Protein AF-0000000084984524 (afdb_homodimer)

Secondary structure (DSSP, 8-state):
--HHHHHHHHHHHHHHHHHHHHHTTTHHHHHHHHHHHHHTTTTSSSTT--TTSS-SEEEEEE----TTT-S---B--SSEEEEEEEESEEEEE-SS-EEEEETT-EEEE-TT--BEEE-SSTT-EEEEEEE-HHIIIIIIGGG--S--HHHHHHHHHHH-------EEEE-S--HHHHHHHHHHHHHHHH--TTHHHHHHHHHHHHHHHHHHHHHHHS--------TTS--HHHHHHHHHTTTT--HHHHHHHTT--HHHHHHHHHHHHSS-HHHHHHHHHHHHHHHHHHH----HHHHHHHHT-S-HHHHHHHHHHHHSS-HHHHHHHH-TT-/--HHHHHHHHHHHHHHHHHHHHHTTTHHHHHHHHHHHHHTTTTSSSTT--TTSS-SEEEEEE----TTT-S---B--SSEEEEEEEESEEEEE-SS-EEEEETT-EEEE-TT--BEEE-SSTT-EEEEEEE-HHIIIIIIGGG--S--HHHHHHHHHHH-------EEEE-S--HHHHHHHHHHHHHHHH--TTHHHHHHHHHHHHHHHHHHHHHHHS--------TTS--HHHHHHHHHTTTT--HHHHHHHTT--HHHHHHHHHHHHSS-HHHHHHHHHHHHHHHHHHH----HHHHHHHHT-S-HHHHHHHHHHHHSS-HHHHHHHH-TT-

Nearest PDB structures (foldseek):
  3lsg-assembly1_A  TM=8.124E-01  e=1.537E-05  Fusobacterium nucleatum subsp. nucleatum
  6swi-assembly1_A  TM=7.882E-01  e=1.298E-05  Geobacillus stearothermophilus
  3oio-assembly1_A  TM=9.504E-01  e=1.105E-04  Chromobacterium violaceum
  4fe7-assembly1_A-2  TM=6.879E-01  e=1.707E-06  Escherichia coli
  3w6v-assembly1_A  TM=8.573E-01  e=1.835E-04  Streptomyces griseus

Structure (mmCIF, N/CA/C/O backbone):
data_AF-0000000084984524-model_v1
#
loop_
_entity.id
_entity.type
_entity.pdbx_description
1 polymer 'Transcriptional regulator, AraC family'
#
loop_
_atom_site.group_PDB
_atom_site.id
_atom_site.type_symbol
_atom_site.label_atom_id
_atom_site.label_alt_id
_atom_site.label_comp_id
_atom_site.label_asym_id
_atom_site.label_entity_id
_atom_site.label_seq_id
_atom_site.pdbx_PDB_ins_code
_atom_site.Cartn_x
_atom_site.Cartn_y
_atom_site.Cartn_z
_atom_site.occupancy
_atom_site.B_iso_or_equiv
_atom_site.auth_seq_id
_atom_site.auth_comp_id
_atom_site.auth_asym_id
_atom_site.auth_atom_id
_atom_site.pdbx_PDB_model_num
ATOM 1 N N . MET A 1 1 ? 19.156 -3.711 26.547 1 31.41 1 MET A N 1
ATOM 2 C CA . MET A 1 1 ? 19.734 -3.615 25.219 1 31.41 1 MET A CA 1
ATOM 3 C C . MET A 1 1 ? 20.359 -2.242 25 1 31.41 1 MET A C 1
ATOM 5 O O . MET A 1 1 ? 19.734 -1.218 25.266 1 31.41 1 MET A O 1
ATOM 9 N N . ASP A 1 2 ? 21.562 -2.125 25.016 1 32.59 2 ASP A N 1
ATOM 10 C CA . ASP A 1 2 ? 22.375 -0.931 25.234 1 32.59 2 ASP A CA 1
ATOM 11 C C . ASP A 1 2 ? 22.172 0.083 24.109 1 32.59 2 ASP A C 1
ATOM 13 O O . ASP A 1 2 ? 22.391 -0.227 22.938 1 32.59 2 ASP A O 1
ATOM 17 N N . LEU A 1 3 ? 21.469 1.128 24.328 1 37.47 3 LEU A N 1
ATOM 18 C CA . LEU A 1 3 ? 21.094 2.297 23.531 1 37.47 3 LEU A CA 1
ATOM 19 C C . LEU A 1 3 ? 22.312 2.889 22.828 1 37.47 3 LEU A C 1
ATOM 21 O O . LEU A 1 3 ? 22.219 3.381 21.703 1 37.47 3 LEU A O 1
ATOM 25 N N . GLU A 1 4 ? 23.391 2.652 23.578 1 41 4 GLU A N 1
ATOM 26 C CA . GLU A 1 4 ? 24.594 3.26 23.031 1 41 4 GLU A CA 1
ATOM 27 C C . GLU A 1 4 ? 25.109 2.482 21.828 1 41 4 GLU A C 1
ATOM 29 O O . GLU A 1 4 ? 25.547 3.076 20.844 1 41 4 GLU A O 1
ATOM 34 N N . ALA A 1 5 ? 25.047 1.171 21.969 1 42.34 5 ALA A N 1
ATOM 35 C CA . ALA A 1 5 ? 25.5 0.292 20.891 1 42.34 5 ALA A CA 1
ATOM 36 C C . ALA A 1 5 ? 24.594 0.407 19.672 1 42.34 5 ALA A C 1
ATOM 38 O O . ALA A 1 5 ? 25.078 0.405 18.531 1 42.34 5 ALA A O 1
ATOM 39 N N . TYR A 1 6 ? 23.359 0.735 19.797 1 35.91 6 TYR A N 1
ATOM 40 C CA . TYR A 1 6 ? 22.391 0.98 18.719 1 35.91 6 TYR A CA 1
ATOM 41 C C . TYR A 1 6 ? 22.688 2.303 18.031 1 35.91 6 TYR A C 1
ATOM 43 O O . TYR A 1 6 ? 22.688 2.373 16.797 1 35.91 6 TYR A O 1
ATOM 51 N N . ALA A 1 7 ? 23.156 3.287 18.75 1 39.16 7 ALA A N 1
ATOM 52 C CA . ALA A 1 7 ? 23.484 4.605 18.219 1 39.16 7 ALA A CA 1
ATOM 53 C C . ALA A 1 7 ? 24.766 4.547 17.375 1 39.16 7 ALA A C 1
ATOM 55 O O . ALA A 1 7 ? 24.828 5.156 16.297 1 39.16 7 ALA A O 1
ATOM 56 N N . THR A 1 8 ? 25.688 3.832 17.859 1 43.91 8 THR A N 1
ATOM 57 C CA . THR A 1 8 ? 26.953 3.736 17.141 1 43.91 8 THR A CA 1
ATOM 58 C C . THR A 1 8 ? 26.797 2.957 15.844 1 43.91 8 THR A C 1
ATOM 60 O O . THR A 1 8 ? 27.344 3.336 14.812 1 43.91 8 THR A O 1
ATOM 63 N N . ARG A 1 9 ? 25.984 2.037 15.859 1 43.78 9 ARG A N 1
ATOM 64 C CA . ARG A 1 9 ? 25.734 1.238 14.664 1 43.78 9 ARG A CA 1
ATOM 65 C C . ARG A 1 9 ? 24.938 2.027 13.625 1 43.78 9 ARG A C 1
ATOM 67 O O . ARG A 1 9 ? 25.219 1.943 12.43 1 43.78 9 ARG A O 1
ATOM 74 N N . GLU A 1 10 ? 24.109 2.809 14.109 1 40.94 10 GLU A N 1
ATOM 75 C CA . GLU A 1 10 ? 23.328 3.672 13.227 1 40.94 10 GLU A CA 1
ATOM 76 C C . GLU A 1 10 ? 24.188 4.781 12.633 1 40.94 10 GLU A C 1
ATOM 78 O O . GLU A 1 10 ? 24.047 5.133 11.461 1 40.94 10 GLU A O 1
ATOM 83 N N . LYS A 1 11 ? 25.188 5.289 13.391 1 42.06 11 LYS A N 1
ATOM 84 C CA . LYS A 1 11 ? 26.141 6.285 12.891 1 42.06 11 LYS A CA 1
ATOM 85 C C . LYS A 1 11 ? 27.062 5.688 11.844 1 42.06 11 LYS A C 1
ATOM 87 O O . LYS A 1 11 ? 27.344 6.32 10.828 1 42.06 11 LYS A O 1
ATOM 92 N N . GLN A 1 12 ? 27.5 4.516 12.172 1 42.09 12 GLN A N 1
ATOM 93 C CA . GLN A 1 12 ? 28.391 3.873 11.211 1 42.09 12 GLN A CA 1
ATOM 94 C C . GLN A 1 12 ? 27.641 3.502 9.93 1 42.09 12 GLN A C 1
ATOM 96 O O . GLN A 1 12 ? 28.156 3.648 8.828 1 42.09 12 GLN A O 1
ATOM 101 N N . LYS A 1 13 ? 26.453 3.195 10.008 1 41.91 13 LYS A N 1
ATOM 102 C CA . LYS A 1 13 ? 25.625 2.916 8.844 1 41.91 13 LYS A CA 1
ATOM 103 C C . LYS A 1 13 ? 25.359 4.188 8.047 1 41.91 13 LYS A C 1
ATOM 105 O O . LYS A 1 13 ? 25.391 4.168 6.812 1 41.91 13 LYS A O 1
ATOM 110 N N . ARG A 1 14 ? 25.266 5.258 8.695 1 36.47 14 ARG A N 1
ATOM 111 C CA . ARG A 1 14 ? 25.125 6.57 8.07 1 36.47 14 ARG A CA 1
ATOM 112 C C . ARG A 1 14 ? 26.391 6.953 7.324 1 36.47 14 ARG A C 1
ATOM 114 O O . ARG A 1 14 ? 26.328 7.441 6.191 1 36.47 14 ARG A O 1
ATOM 121 N N . ARG A 1 15 ? 27.469 6.84 8.016 1 40.75 15 ARG A N 1
ATOM 122 C CA . ARG A 1 15 ? 28.734 7.203 7.398 1 40.75 15 ARG A CA 1
ATOM 123 C C . ARG A 1 15 ? 29.031 6.32 6.188 1 40.75 15 ARG A C 1
ATOM 125 O O . ARG A 1 15 ? 29.484 6.812 5.152 1 40.75 15 ARG A O 1
ATOM 132 N N . ASN A 1 16 ? 28.734 5.125 6.32 1 39.69 16 ASN A N 1
ATOM 133 C CA . ASN A 1 16 ? 28.938 4.238 5.184 1 39.69 16 ASN A CA 1
ATOM 134 C C . ASN A 1 16 ? 27.953 4.52 4.055 1 39.69 16 ASN A C 1
ATOM 136 O O . ASN A 1 16 ? 28.328 4.473 2.879 1 39.69 16 ASN A O 1
ATOM 140 N N . PHE A 1 17 ? 26.766 4.867 4.316 1 36.22 17 PHE A N 1
ATOM 141 C CA . PHE A 1 17 ? 25.781 5.293 3.322 1 36.22 17 PHE A CA 1
ATOM 142 C C . PHE A 1 17 ? 26.188 6.629 2.705 1 36.22 17 PHE A C 1
ATOM 144 O O . PHE A 1 17 ? 26.125 6.797 1.486 1 36.22 17 PHE A O 1
ATOM 151 N N . GLU A 1 18 ? 26.641 7.516 3.482 1 38.97 18 GLU A N 1
ATOM 152 C CA . GLU A 1 18 ? 27.188 8.781 2.996 1 38.97 18 GLU A CA 1
ATOM 153 C C . GLU A 1 18 ? 28.406 8.555 2.113 1 38.97 18 GLU A C 1
ATOM 155 O O . GLU A 1 18 ? 28.562 9.203 1.074 1 38.97 18 GLU A O 1
ATOM 160 N N . LEU A 1 19 ? 29.203 7.773 2.533 1 37.44 19 LEU A N 1
ATOM 161 C CA . LEU A 1 19 ? 30.406 7.477 1.759 1 37.44 19 LEU A CA 1
ATOM 162 C C . LEU A 1 19 ? 30.062 6.73 0.477 1 37.44 19 LEU A C 1
ATOM 164 O O . LEU A 1 19 ? 30.641 6.988 -0.578 1 37.44 19 LEU A O 1
ATOM 168 N N . GLU A 1 20 ? 29.188 5.867 0.535 1 37.12 20 GLU A N 1
ATOM 169 C CA . GLU A 1 20 ? 28.75 5.18 -0.672 1 37.12 20 GLU A CA 1
ATOM 170 C C . GLU A 1 20 ? 28 6.133 -1.605 1 37.12 20 GLU A C 1
ATOM 172 O O . GLU A 1 20 ? 28.188 6.09 -2.822 1 37.12 20 GLU A O 1
ATOM 177 N N . LEU A 1 21 ? 27.125 6.945 -1.149 1 36.09 21 LEU A N 1
ATOM 178 C CA . LEU A 1 21 ? 26.547 8.031 -1.93 1 36.09 21 LEU A CA 1
ATOM 179 C C . LEU A 1 21 ? 27.625 8.938 -2.502 1 36.09 21 LEU A C 1
ATOM 181 O O . LEU A 1 21 ? 27.547 9.359 -3.656 1 36.09 21 LEU A O 1
ATOM 185 N N . ALA A 1 22 ? 28.609 9.336 -1.724 1 33.88 22 ALA A N 1
ATOM 186 C CA . ALA A 1 22 ? 29.734 10.156 -2.18 1 33.88 22 ALA A CA 1
ATOM 187 C C . ALA A 1 22 ? 30.547 9.414 -3.238 1 33.88 22 ALA A C 1
ATOM 189 O O . ALA A 1 22 ? 31.047 10.031 -4.188 1 33.88 22 ALA A O 1
ATOM 190 N N . ARG A 1 23 ? 30.844 8.242 -3.072 1 33.75 23 ARG A N 1
ATOM 191 C CA . ARG A 1 23 ? 31.656 7.496 -4.023 1 33.75 23 ARG A CA 1
ATOM 192 C C . ARG A 1 23 ? 30.875 7.199 -5.301 1 33.75 23 ARG A C 1
ATOM 194 O O . ARG A 1 23 ? 31.469 7.121 -6.383 1 33.75 23 ARG A O 1
ATOM 201 N N . GLN A 1 24 ? 29.688 6.59 -5.184 1 35.84 24 GLN A N 1
ATOM 202 C CA . GLN A 1 24 ? 28.969 6.25 -6.41 1 35.84 24 GLN A CA 1
ATOM 203 C C . GLN A 1 24 ? 28.609 7.504 -7.203 1 35.84 24 GLN A C 1
ATOM 205 O O . GLN A 1 24 ? 27.969 7.414 -8.258 1 35.84 24 GLN A O 1
ATOM 210 N N . GLY A 1 25 ? 29.453 8.453 -7.391 1 36.16 25 GLY A N 1
ATOM 211 C CA . GLY A 1 25 ? 29.469 9.586 -8.297 1 36.16 25 GLY A CA 1
ATOM 212 C C . GLY A 1 25 ? 28.078 10.141 -8.578 1 36.16 25 GLY A C 1
ATOM 213 O O . GLY A 1 25 ? 27.766 10.461 -9.727 1 36.16 25 GLY A O 1
ATOM 214 N N . LYS A 1 26 ? 27.25 10.117 -7.887 1 39.38 26 LYS A N 1
ATOM 215 C CA . LYS A 1 26 ? 25.844 10.492 -7.871 1 39.38 26 LYS A CA 1
ATOM 216 C C . LYS A 1 26 ? 25.656 11.977 -8.156 1 39.38 26 LYS A C 1
ATOM 218 O O . LYS A 1 26 ? 24.547 12.508 -8.078 1 39.38 26 LYS A O 1
ATOM 223 N N . PRO A 1 27 ? 26.484 12.734 -7.98 1 41.78 27 PRO A N 1
ATOM 224 C CA . PRO A 1 27 ? 26.281 14.133 -8.352 1 41.78 27 PRO A CA 1
ATOM 225 C C . PRO A 1 27 ? 25.594 14.297 -9.711 1 41.78 27 PRO A C 1
ATOM 227 O O . PRO A 1 27 ? 24.734 15.148 -9.875 1 41.78 27 PRO A O 1
ATOM 230 N N . ARG A 1 28 ? 26.016 13.539 -10.695 1 40.75 28 ARG A N 1
ATOM 231 C CA . ARG A 1 28 ? 25.641 13.664 -12.102 1 40.75 28 ARG A CA 1
ATOM 232 C C . ARG A 1 28 ? 24.203 13.203 -12.336 1 40.75 28 ARG A C 1
ATOM 234 O O . ARG A 1 28 ? 23.484 13.805 -13.133 1 40.75 28 ARG A O 1
ATOM 241 N N . ILE A 1 29 ? 23.781 12.266 -11.516 1 51.47 29 ILE A N 1
ATOM 242 C CA . ILE A 1 29 ? 22.438 11.734 -11.75 1 51.47 29 ILE A CA 1
ATOM 243 C C . ILE A 1 29 ? 21.391 12.75 -11.305 1 51.47 29 ILE A C 1
ATOM 245 O O . ILE A 1 29 ? 20.422 13.008 -12.016 1 51.47 29 ILE A O 1
ATOM 249 N N . TRP A 1 30 ? 21.75 13.398 -10.258 1 56.53 30 TRP A N 1
ATOM 250 C CA . TRP A 1 30 ? 20.734 14.328 -9.781 1 56.53 30 TRP A CA 1
ATOM 251 C C . TRP A 1 30 ? 20.719 15.602 -10.625 1 56.53 30 TRP A C 1
ATOM 253 O O . TRP A 1 30 ? 19.656 16.188 -10.844 1 56.53 30 TRP A O 1
ATOM 263 N N . ASP A 1 31 ? 22 15.867 -11.031 1 58.44 31 ASP A N 1
ATOM 264 C CA . ASP A 1 31 ? 22 17 -11.961 1 58.44 31 ASP A CA 1
ATOM 265 C C . ASP A 1 31 ? 21.141 16.703 -13.18 1 58.44 31 ASP A C 1
ATOM 267 O O . ASP A 1 31 ? 20.391 17.562 -13.641 1 58.44 31 ASP A O 1
ATOM 271 N N . GLN A 1 32 ? 21.359 15.578 -13.547 1 59.34 32 GLN A N 1
ATOM 272 C CA . GLN A 1 32 ? 20.547 15.172 -14.688 1 59.34 32 GLN A CA 1
ATOM 273 C C . GLN A 1 32 ? 19.062 15.102 -14.312 1 59.34 32 GLN A C 1
ATOM 275 O O . GLN A 1 32 ? 18.203 15.516 -15.086 1 59.34 32 GLN A O 1
ATOM 280 N N . LEU A 1 33 ? 18.875 14.695 -13.172 1 61.28 33 LEU A N 1
ATOM 281 C CA . LEU A 1 33 ? 17.5 14.586 -12.727 1 61.28 33 LEU A CA 1
ATOM 282 C C . LEU A 1 33 ? 16.859 15.961 -12.602 1 61.28 33 LEU A C 1
ATOM 284 O O . LEU A 1 33 ? 15.711 16.156 -13.008 1 61.28 33 LEU A O 1
ATOM 288 N N . ILE A 1 34 ? 17.672 16.766 -12.109 1 62.06 34 ILE A N 1
ATOM 289 C CA . ILE A 1 34 ? 17.219 18.141 -11.938 1 62.06 34 ILE A CA 1
ATOM 290 C C . ILE A 1 34 ? 16.906 18.75 -13.297 1 62.06 34 ILE A C 1
ATOM 292 O O . ILE A 1 34 ? 15.875 19.422 -13.469 1 62.06 34 ILE A O 1
ATOM 296 N N . GLN A 1 35 ? 17.828 18.469 -14.188 1 64.5 35 GLN A N 1
ATOM 297 C CA . GLN A 1 35 ? 17.609 18.984 -15.531 1 64.5 35 GLN A CA 1
ATOM 298 C C . GLN A 1 35 ? 16.359 18.375 -16.156 1 64.5 35 GLN A C 1
ATOM 300 O O . GLN A 1 35 ? 15.586 19.078 -16.828 1 64.5 35 GLN A O 1
ATOM 305 N N . GLN A 1 36 ? 16.172 17.219 -15.898 1 60.56 36 GLN A N 1
ATOM 306 C CA . GLN A 1 36 ? 14.992 16.547 -16.406 1 60.56 36 GLN A CA 1
ATOM 307 C C . GLN A 1 36 ? 13.719 17.109 -15.797 1 60.56 36 GLN A C 1
ATOM 309 O O . GLN A 1 36 ? 12.703 17.281 -16.484 1 60.56 36 GLN A O 1
ATOM 314 N N . CYS A 1 37 ? 13.812 17.297 -14.555 1 61.62 37 CYS A N 1
ATOM 315 C CA . CYS A 1 37 ? 12.664 17.906 -13.898 1 61.62 37 CYS A CA 1
ATOM 316 C C . CYS A 1 37 ? 12.359 19.266 -14.508 1 61.62 37 CYS A C 1
ATOM 318 O O . CYS A 1 37 ? 11.195 19.609 -14.734 1 61.62 37 CYS A O 1
ATOM 320 N N . LYS A 1 38 ? 13.406 20 -14.727 1 58.91 38 LYS A N 1
ATOM 321 C CA . LYS A 1 38 ? 13.258 21.328 -15.32 1 58.91 38 LYS A CA 1
ATOM 322 C C . LYS A 1 38 ? 12.656 21.234 -16.719 1 58.91 38 LYS A C 1
ATOM 324 O O . LYS A 1 38 ? 11.781 22.031 -17.078 1 58.91 38 LYS A O 1
ATOM 329 N N . GLN A 1 39 ? 13.141 20.281 -17.406 1 58.16 39 GLN A N 1
ATOM 330 C CA . GLN A 1 39 ? 12.695 20.109 -18.781 1 58.16 39 GLN A CA 1
ATOM 331 C C . GLN A 1 39 ? 11.242 19.641 -18.828 1 58.16 39 GLN A C 1
ATOM 333 O O . GLN A 1 39 ? 10.508 19.984 -19.766 1 58.16 39 GLN A O 1
ATOM 338 N N . ASN A 1 40 ? 11.008 18.812 -17.969 1 53.78 40 ASN A N 1
ATOM 339 C CA . ASN A 1 40 ? 9.656 18.266 -17.984 1 53.78 40 ASN A CA 1
ATOM 340 C C . ASN A 1 40 ? 8.648 19.219 -17.375 1 53.78 40 ASN A C 1
ATOM 342 O O . ASN A 1 40 ? 7.461 18.906 -17.266 1 53.78 40 ASN A O 1
ATOM 346 N N . GLY A 1 41 ? 9.102 20.438 -17.172 1 48.38 41 GLY A N 1
ATOM 347 C CA . GLY A 1 41 ? 8.203 21.453 -16.641 1 48.38 41 GLY A CA 1
ATOM 348 C C . GLY A 1 41 ? 7.836 21.234 -15.18 1 48.38 41 GLY A C 1
ATOM 349 O O . GLY A 1 41 ? 6.82 21.734 -14.703 1 48.38 41 GLY A O 1
ATOM 350 N N . TYR A 1 42 ? 8.445 20.359 -14.648 1 49 42 TYR A N 1
ATOM 351 C CA . TYR A 1 42 ? 8.133 20.062 -13.25 1 49 42 TYR A CA 1
ATOM 352 C C . TYR A 1 42 ? 8.633 21.156 -12.328 1 49 42 TYR A C 1
ATOM 354 O O . TYR A 1 42 ? 8.617 21 -11.102 1 49 42 TYR A O 1
ATOM 362 N N . TYR A 1 43 ? 9.281 22.156 -12.891 1 46.75 43 TYR A N 1
ATOM 363 C CA . TYR A 1 43 ? 9.703 23.297 -12.078 1 46.75 43 TYR A CA 1
ATOM 364 C C . TYR A 1 43 ? 8.5 23.953 -11.406 1 46.75 43 TYR A C 1
ATOM 366 O O . TYR A 1 43 ? 8.641 24.984 -10.734 1 46.75 43 TYR A O 1
ATOM 374 N N . VAL A 1 44 ? 7.414 23.891 -12.07 1 44.38 44 VAL A N 1
ATOM 375 C CA . VAL A 1 44 ? 6.355 24.859 -11.812 1 44.38 44 VAL A CA 1
ATOM 376 C C . VAL A 1 44 ? 5.836 24.688 -10.391 1 44.38 44 VAL A C 1
ATOM 378 O O . VAL A 1 44 ? 5.836 23.578 -9.852 1 44.38 44 VAL A O 1
ATOM 381 N N . LEU A 1 45 ? 5.625 25.812 -9.727 1 45.28 45 LEU A N 1
ATOM 382 C CA . LEU A 1 45 ? 4.66 26 -8.656 1 45.28 45 LEU A CA 1
ATOM 383 C C . LEU A 1 45 ? 3.48 25.031 -8.812 1 45.28 45 LEU A C 1
ATOM 385 O O . LEU A 1 45 ? 3.066 24.734 -9.93 1 45.28 45 LEU A O 1
ATOM 389 N N . GLY A 1 46 ? 3.494 23.938 -8.008 1 48.22 46 GLY A N 1
ATOM 390 C CA . GLY A 1 46 ? 2.256 23.203 -7.844 1 48.22 46 GLY A CA 1
ATOM 391 C C . GLY A 1 46 ? 1.182 23.609 -8.836 1 48.22 46 GLY A C 1
ATOM 392 O O . GLY A 1 46 ? 0.001 23.312 -8.633 1 48.22 46 GLY A O 1
ATOM 393 N N . SER A 1 47 ? 1.722 24.328 -9.898 1 46.94 47 SER A N 1
ATOM 394 C CA . SER A 1 47 ? 0.702 24.781 -10.836 1 46.94 47 SER A CA 1
ATOM 395 C C . SER A 1 47 ? 0.082 23.609 -11.594 1 46.94 47 SER A C 1
ATOM 397 O O . SER A 1 47 ? 0.798 22.75 -12.109 1 46.94 47 SER A O 1
ATOM 399 N N . GLY A 1 48 ? -1.128 23.484 -11.336 1 52.59 48 GLY A N 1
ATOM 400 C CA . GLY A 1 48 ? -1.958 22.484 -11.992 1 52.59 48 GLY A CA 1
ATOM 401 C C . GLY A 1 48 ? -2.221 21.266 -11.133 1 52.59 48 GLY A C 1
ATOM 402 O O . GLY A 1 48 ? -3.057 20.422 -11.469 1 52.59 48 GLY A O 1
ATOM 403 N N . PHE A 1 49 ? -1.257 21.156 -10.188 1 56.47 49 PHE A N 1
ATOM 404 C CA . PHE A 1 49 ? -1.597 20.062 -9.289 1 56.47 49 PHE A CA 1
ATOM 405 C C . PHE A 1 49 ? -2.738 20.453 -8.359 1 56.47 49 PHE A C 1
ATOM 407 O O . PHE A 1 49 ? -2.688 21.5 -7.715 1 56.47 49 PHE A O 1
ATOM 414 N N . SER A 1 50 ? -3.801 19.953 -8.625 1 53.34 50 SER A N 1
ATOM 415 C CA . SER A 1 50 ? -4.953 20.141 -7.754 1 53.34 50 SER A CA 1
ATOM 416 C C . SER A 1 50 ? -5.559 18.812 -7.316 1 53.34 50 SER A C 1
ATOM 418 O O . SER A 1 50 ? -5.219 17.766 -7.867 1 53.34 50 SER A O 1
ATOM 420 N N . GLN A 1 51 ? -6.145 18.938 -6.328 1 55.09 51 GLN A N 1
ATOM 421 C CA . GLN A 1 51 ? -6.867 17.766 -5.836 1 55.09 51 GLN A CA 1
ATOM 422 C C . GLN A 1 51 ? -7.602 17.047 -6.969 1 55.09 51 GLN A C 1
ATOM 424 O O . GLN A 1 51 ? -7.918 15.867 -6.867 1 55.09 51 GLN A O 1
ATOM 429 N N . SER A 1 52 ? -7.578 17.812 -8.047 1 45.06 52 SER A N 1
ATOM 430 C CA . SER A 1 52 ? -8.328 17.266 -9.18 1 45.06 52 SER A CA 1
ATOM 431 C C . SER A 1 52 ? -7.43 16.438 -10.086 1 45.06 52 SER A C 1
ATOM 433 O O . SER A 1 52 ? -7.914 15.742 -10.984 1 45.06 52 SER A O 1
ATOM 435 N N . THR A 1 53 ? -6.203 16.469 -9.742 1 52.22 53 THR A N 1
ATOM 436 C CA . THR A 1 53 ? -5.301 15.727 -10.617 1 52.22 53 THR A CA 1
ATOM 437 C C . THR A 1 53 ? -5.375 14.234 -10.336 1 52.22 53 THR A C 1
ATOM 439 O O . THR A 1 53 ? -5.676 13.82 -9.211 1 52.22 53 THR A O 1
ATOM 442 N N . LYS A 1 54 ? -5.27 13.453 -11.383 1 59.81 54 LYS A N 1
ATOM 443 C CA . LYS A 1 54 ? -5.277 12 -11.336 1 59.81 54 LYS A CA 1
ATOM 444 C C . LYS A 1 54 ? -4.031 11.461 -10.641 1 59.81 54 LYS A C 1
ATOM 446 O O . LYS A 1 54 ? -4.02 10.328 -10.156 1 59.81 54 LYS A O 1
ATOM 451 N N . GLU A 1 55 ? -3.139 12.398 -10.438 1 71.12 55 GLU A N 1
ATOM 452 C CA . GLU A 1 55 ? -1.877 11.938 -9.875 1 71.12 55 GLU A CA 1
ATOM 453 C C . GLU A 1 55 ? -1.939 11.891 -8.344 1 71.12 55 GLU A C 1
ATOM 455 O O . GLU A 1 55 ? -2.469 12.812 -7.715 1 71.12 55 GLU A O 1
ATOM 460 N N . SER A 1 56 ? -1.505 10.734 -7.832 1 80.69 56 SER A N 1
ATOM 461 C CA . SER A 1 56 ? -1.424 10.625 -6.379 1 80.69 56 SER A CA 1
ATOM 462 C C . SER A 1 56 ? -0.287 11.477 -5.824 1 80.69 56 SER A C 1
ATOM 464 O O . SER A 1 56 ? -0.43 12.102 -4.77 1 80.69 56 SER A O 1
ATOM 466 N N . ILE A 1 57 ? 0.797 11.516 -6.574 1 88.75 57 ILE A N 1
ATOM 467 C CA . ILE A 1 57 ? 2.002 12.219 -6.145 1 88.75 57 ILE A CA 1
ATOM 468 C C . ILE A 1 57 ? 2.635 12.938 -7.332 1 88.75 57 ILE A C 1
ATOM 470 O O . ILE A 1 57 ? 2.66 12.406 -8.445 1 88.75 57 ILE A O 1
ATOM 474 N N . ARG A 1 58 ? 3.064 14.109 -7.141 1 85.31 58 ARG A N 1
ATOM 475 C CA . ARG A 1 58 ? 3.848 14.852 -8.125 1 85.31 58 ARG A CA 1
ATOM 476 C C . ARG A 1 58 ? 5.098 15.453 -7.484 1 85.31 58 ARG A C 1
ATOM 478 O O . ARG A 1 58 ? 5.047 15.945 -6.355 1 85.31 58 ARG A O 1
ATOM 485 N N . VAL A 1 59 ? 6.156 15.352 -8.203 1 86.75 59 VAL A N 1
ATOM 486 C CA . VAL A 1 59 ? 7.41 15.898 -7.695 1 86.75 59 VAL A CA 1
ATOM 487 C C . VAL A 1 59 ? 7.836 17.094 -8.547 1 86.75 59 VAL A C 1
ATOM 489 O O . VAL A 1 59 ? 7.75 17.047 -9.781 1 86.75 59 VAL A O 1
ATOM 492 N N . GLY A 1 60 ? 8.188 18.172 -7.855 1 81.12 60 GLY A N 1
ATOM 493 C CA . GLY A 1 60 ? 8.742 19.344 -8.5 1 81.12 60 GLY A CA 1
ATOM 494 C C . GLY A 1 60 ? 10.047 19.812 -7.871 1 81.12 60 GLY A C 1
ATOM 495 O O . GLY A 1 60 ? 10.438 19.328 -6.809 1 81.12 60 GLY A O 1
ATOM 496 N N . VAL A 1 61 ? 10.781 20.641 -8.609 1 79.69 61 VAL A N 1
ATOM 497 C CA . VAL A 1 61 ? 12.016 21.234 -8.086 1 79.69 61 VAL A CA 1
ATOM 498 C C . VAL A 1 61 ? 11.875 22.75 -8 1 79.69 61 VAL A C 1
ATOM 500 O O . VAL A 1 61 ? 11.312 23.375 -8.898 1 79.69 61 VAL A O 1
ATOM 503 N N . HIS A 1 62 ? 12.211 23.203 -6.777 1 69.88 62 HIS A N 1
ATOM 504 C CA . HIS A 1 62 ? 12.234 24.656 -6.637 1 69.88 62 HIS A CA 1
ATOM 505 C C . HIS A 1 62 ? 13.469 25.25 -7.297 1 69.88 62 HIS A C 1
ATOM 507 O O . HIS A 1 62 ? 14.578 24.75 -7.125 1 69.88 62 HIS A O 1
ATOM 513 N N . GLY A 1 63 ? 13.227 26.078 -8.367 1 56.22 63 GLY A N 1
ATOM 514 C CA . GLY A 1 63 ? 14.336 26.828 -8.938 1 56.22 63 GLY A CA 1
ATOM 515 C C . GLY A 1 63 ? 14.555 28.172 -8.281 1 56.22 63 GLY A C 1
ATOM 516 O O . GLY A 1 63 ? 13.727 28.625 -7.48 1 56.22 63 GLY A O 1
ATOM 517 N N . PHE A 1 64 ? 15.914 28.766 -8.492 1 47.78 64 PHE A N 1
ATOM 518 C CA . PHE A 1 64 ? 16.281 30.094 -8.008 1 47.78 64 PHE A CA 1
ATOM 519 C C . PHE A 1 64 ? 15.25 31.125 -8.453 1 47.78 64 PHE A C 1
ATOM 521 O O . PHE A 1 64 ? 15.016 31.312 -9.648 1 47.78 64 PHE A O 1
ATOM 528 N N . THR A 1 65 ? 14.164 31.125 -7.922 1 44.84 65 THR A N 1
ATOM 529 C CA . THR A 1 65 ? 13.352 32.281 -8.258 1 44.84 65 THR A CA 1
ATOM 530 C C . THR A 1 65 ? 14.141 33.594 -8.055 1 44.84 65 THR A C 1
ATOM 532 O O . THR A 1 65 ? 14.945 33.688 -7.129 1 44.84 65 THR A O 1
ATOM 535 N N . ASP A 1 66 ? 14.438 34.312 -9.156 1 39.06 66 ASP A N 1
ATOM 536 C CA . ASP A 1 66 ? 14.938 35.656 -8.977 1 39.06 66 ASP A CA 1
ATOM 537 C C . ASP A 1 66 ? 14.336 36.312 -7.73 1 39.06 66 ASP A C 1
ATOM 539 O O . ASP A 1 66 ? 13.117 36.438 -7.621 1 39.06 66 ASP A O 1
ATOM 543 N N . VAL A 1 67 ? 14.891 36.25 -6.734 1 39.19 67 VAL A N 1
ATOM 544 C CA . VAL A 1 67 ? 14.578 36.812 -5.422 1 39.19 67 VAL A CA 1
ATOM 545 C C . VAL A 1 67 ? 13.898 38.156 -5.586 1 39.19 67 VAL A C 1
ATOM 547 O O . VAL A 1 67 ? 13.195 38.625 -4.684 1 39.19 67 VAL A O 1
ATOM 550 N N . GLU A 1 68 ? 14.547 39 -6.383 1 40.81 68 GLU A N 1
ATOM 551 C CA . GLU A 1 68 ? 14.055 40.375 -6.309 1 40.81 68 GLU A CA 1
ATOM 552 C C . GLU A 1 68 ? 12.539 40.406 -6.426 1 40.81 68 GLU A C 1
ATOM 554 O O . GLU A 1 68 ? 11.875 41.188 -5.711 1 40.81 68 GLU A O 1
ATOM 559 N N . ASP A 1 69 ? 12.078 39.969 -7.496 1 40.75 69 ASP A N 1
ATOM 560 C CA . ASP A 1 69 ? 10.68 40.25 -7.809 1 40.75 69 ASP A CA 1
ATOM 561 C C . ASP A 1 69 ? 9.758 39.25 -7.109 1 40.75 69 ASP A C 1
ATOM 563 O O . ASP A 1 69 ? 8.539 39.438 -7.074 1 40.75 69 ASP A O 1
ATOM 567 N N . GLN A 1 70 ? 10.156 38 -6.844 1 40.84 70 GLN A N 1
ATOM 568 C CA . GLN A 1 70 ? 9.172 37.062 -6.32 1 40.84 70 GLN A CA 1
ATOM 569 C C . GLN A 1 70 ? 9.391 36.812 -4.828 1 40.84 70 GLN A C 1
ATOM 571 O O . GLN A 1 70 ? 9.828 35.75 -4.43 1 40.84 70 GLN A O 1
ATOM 576 N N . LYS A 1 71 ? 10.086 37.531 -3.979 1 42.69 71 LYS A N 1
ATOM 577 C CA . LYS A 1 71 ? 9.68 37.406 -2.58 1 42.69 71 LYS A CA 1
ATOM 578 C C . LYS A 1 71 ? 8.289 36.781 -2.455 1 42.69 71 LYS A C 1
ATOM 580 O O . LYS A 1 71 ? 7.293 37.406 -2.811 1 42.69 71 LYS A O 1
ATOM 585 N N . GLY A 1 72 ? 8.289 35.594 -2.348 1 55.25 72 GLY A N 1
ATOM 586 C CA . GLY A 1 72 ? 7.445 34.406 -2.146 1 55.25 72 GLY A CA 1
ATOM 587 C C . GLY A 1 72 ? 5.965 34.75 -2.145 1 55.25 72 GLY A C 1
ATOM 588 O O . GLY A 1 72 ? 5.531 35.688 -1.484 1 55.25 72 GLY A O 1
ATOM 589 N N . TYR A 1 73 ? 5.434 34.75 -3.256 1 62.88 73 TYR A N 1
ATOM 590 C CA . TYR A 1 73 ? 3.984 34.938 -3.311 1 62.88 73 TYR A CA 1
ATOM 591 C C . TYR A 1 73 ? 3.281 34 -2.33 1 62.88 73 TYR A C 1
ATOM 593 O O . TYR A 1 73 ? 3.48 32.781 -2.367 1 62.88 73 TYR A O 1
ATOM 601 N N . MET A 1 74 ? 2.922 34.844 -1.292 1 76.19 74 MET A N 1
ATOM 602 C CA . MET A 1 74 ? 2.062 34.094 -0.367 1 76.19 74 MET A CA 1
ATOM 603 C C . MET A 1 74 ? 0.932 33.406 -1.114 1 76.19 74 MET A C 1
ATOM 605 O O . MET A 1 74 ? 0.253 34 -1.939 1 76.19 74 MET A O 1
ATOM 609 N N . HIS A 1 75 ? 0.914 32.156 -0.964 1 75.62 75 HIS A N 1
ATOM 610 C CA . HIS A 1 75 ? -0.13 31.375 -1.636 1 75.62 75 HIS A CA 1
ATOM 611 C C . HIS A 1 75 ? -0.601 30.219 -0.771 1 75.62 75 HIS A C 1
ATOM 613 O O . HIS A 1 75 ? -0.052 29.984 0.306 1 75.62 75 HIS A O 1
ATOM 619 N N . ARG A 1 76 ? -1.718 29.75 -1.128 1 76.31 76 ARG A N 1
ATOM 620 C CA . ARG A 1 76 ? -2.225 28.516 -0.523 1 76.31 76 ARG A CA 1
ATOM 621 C C . ARG A 1 76 ? -2.658 27.516 -1.592 1 76.31 76 ARG A C 1
ATOM 623 O O . ARG A 1 76 ? -2.82 27.891 -2.758 1 76.31 76 ARG A O 1
ATOM 630 N N . HIS A 1 77 ? -2.643 26.312 -1.296 1 74.06 77 HIS A N 1
ATOM 631 C CA . HIS A 1 77 ? -3.088 25.266 -2.195 1 74.06 77 HIS A CA 1
ATOM 632 C C . HIS A 1 77 ? -3.824 24.156 -1.436 1 74.06 77 HIS A C 1
ATOM 634 O O . HIS A 1 77 ? -3.764 24.109 -0.206 1 74.06 77 HIS A O 1
ATOM 640 N N . ASP A 1 78 ? -4.5 23.234 -2.201 1 74.81 78 ASP A N 1
ATOM 641 C CA . ASP A 1 78 ? -5.453 22.312 -1.595 1 74.81 78 ASP A CA 1
ATOM 642 C C . ASP A 1 78 ? -4.867 20.906 -1.493 1 74.81 78 ASP A C 1
ATOM 644 O O . ASP A 1 78 ? -5.609 19.922 -1.423 1 74.81 78 ASP A O 1
ATOM 648 N N . TYR A 1 79 ? -3.623 20.828 -1.511 1 80.81 79 TYR A N 1
ATOM 649 C CA . TYR A 1 79 ? -2.949 19.531 -1.397 1 80.81 79 TYR A CA 1
ATOM 650 C C . TYR A 1 79 ? -1.893 19.578 -0.299 1 80.81 79 TYR A C 1
ATOM 652 O O . TYR A 1 79 ? -1.473 20.641 0.135 1 80.81 79 TYR A O 1
ATOM 660 N N . PHE A 1 80 ? -1.53 18.375 0.114 1 88.75 80 PHE A N 1
ATOM 661 C CA . PHE A 1 80 ? -0.398 18.297 1.03 1 88.75 80 PHE A CA 1
ATOM 662 C C . PHE A 1 80 ? 0.914 18.531 0.292 1 88.75 80 PHE A C 1
ATOM 664 O O . PHE A 1 80 ? 1.076 18.109 -0.851 1 88.75 80 PHE A O 1
ATOM 671 N N . GLU A 1 81 ? 1.734 19.188 0.961 1 90.69 81 GLU A N 1
ATOM 672 C CA . GLU A 1 81 ? 3.033 19.469 0.359 1 90.69 81 GLU A CA 1
ATOM 673 C C . GLU A 1 81 ? 4.176 19.031 1.271 1 90.69 81 GLU A C 1
ATOM 675 O O . GLU A 1 81 ? 4.184 19.344 2.463 1 90.69 81 GLU A O 1
ATOM 680 N N . MET A 1 82 ? 5.055 18.25 0.71 1 94.69 82 MET A N 1
ATOM 681 C CA . MET A 1 82 ? 6.281 17.859 1.405 1 94.69 82 MET A CA 1
ATOM 682 C C . MET A 1 82 ? 7.5 18.5 0.748 1 94.69 82 MET A C 1
ATOM 684 O O . MET A 1 82 ? 7.703 18.359 -0.46 1 94.69 82 MET A O 1
ATOM 688 N N . ILE A 1 83 ? 8.289 19.219 1.518 1 93 83 ILE A N 1
ATOM 689 C CA . ILE A 1 83 ? 9.484 19.891 1.037 1 93 83 ILE A CA 1
ATOM 690 C C . ILE A 1 83 ? 10.727 19.156 1.521 1 93 83 ILE A C 1
ATOM 692 O O . ILE A 1 83 ? 10.836 18.812 2.703 1 93 83 ILE A O 1
ATOM 696 N N . TYR A 1 84 ? 11.625 18.875 0.6 1 94.62 84 TYR A N 1
ATOM 697 C CA . TYR A 1 84 ? 12.883 18.219 0.917 1 94.62 84 TYR A CA 1
ATOM 698 C C . TYR A 1 84 ? 14.078 19.031 0.428 1 94.62 84 TYR A C 1
ATOM 700 O O . TYR A 1 84 ? 14.227 19.266 -0.773 1 94.62 84 TYR A O 1
ATOM 708 N N . VAL A 1 85 ? 14.977 19.422 1.353 1 92.81 85 VAL A N 1
ATOM 709 C CA . VAL A 1 85 ? 16.172 20.172 0.982 1 92.81 85 VAL A CA 1
ATOM 710 C C . VAL A 1 85 ? 17.297 19.203 0.617 1 92.81 85 VAL A C 1
ATOM 712 O O . VAL A 1 85 ? 17.984 18.703 1.497 1 92.81 85 VAL A O 1
ATOM 715 N N . TYR A 1 86 ? 17.453 19.062 -0.61 1 89.81 86 TYR A N 1
ATOM 716 C CA . TYR A 1 86 ? 18.484 18.141 -1.083 1 89.81 86 TYR A CA 1
ATOM 717 C C . TYR A 1 86 ? 19.875 18.766 -0.93 1 89.81 86 TYR A C 1
ATOM 719 O O . TYR A 1 86 ? 20.812 18.078 -0.511 1 89.81 86 TYR A O 1
ATOM 727 N N . ARG A 1 87 ? 20 19.953 -1.294 1 88.56 87 ARG A N 1
ATOM 728 C CA . ARG A 1 87 ? 21.266 20.688 -1.188 1 88.56 87 ARG A CA 1
ATOM 729 C C . ARG A 1 87 ? 21.016 22.141 -0.786 1 88.56 87 ARG A C 1
ATOM 731 O O . ARG A 1 87 ? 20.125 22.797 -1.316 1 88.56 87 ARG A O 1
ATOM 738 N N . GLY A 1 88 ? 21.844 22.625 0.156 1 89.06 88 GLY A N 1
ATOM 739 C CA . GLY A 1 88 ? 21.766 24.016 0.562 1 89.06 88 GLY A CA 1
ATOM 740 C C . GLY A 1 88 ? 20.703 24.281 1.6 1 89.06 88 GLY A C 1
ATOM 741 O O . GLY A 1 88 ? 20.625 23.594 2.619 1 89.06 88 GLY A O 1
ATOM 742 N N . GLY A 1 89 ? 19.938 25.438 1.313 1 88.88 89 GLY A N 1
ATOM 743 C CA . GLY A 1 89 ? 18.953 25.875 2.281 1 88.88 89 GLY A CA 1
ATOM 744 C C . GLY A 1 89 ? 17.641 26.281 1.644 1 88.88 89 GLY A C 1
ATOM 745 O O . GLY A 1 89 ? 17.547 26.438 0.423 1 88.88 89 GLY A O 1
ATOM 746 N N . PHE A 1 90 ? 16.609 26.422 2.521 1 89.25 90 PHE A N 1
ATOM 747 C CA . PHE A 1 90 ? 15.258 26.797 2.119 1 89.25 90 PHE A CA 1
ATOM 748 C C . PHE A 1 90 ? 14.57 27.594 3.221 1 89.25 90 PHE A C 1
ATOM 750 O O . PHE A 1 90 ? 14.773 27.328 4.406 1 89.25 90 PHE A O 1
ATOM 757 N N . VAL A 1 91 ? 13.898 28.625 2.773 1 89.12 91 VAL A N 1
ATOM 758 C CA . VAL A 1 91 ? 13.141 29.422 3.73 1 89.12 91 VAL A CA 1
ATOM 759 C C . VAL A 1 91 ? 11.656 29.391 3.377 1 89.12 91 VAL A C 1
ATOM 761 O O . VAL A 1 91 ? 11.281 29.594 2.221 1 89.12 91 VAL A O 1
ATOM 764 N N . ASN A 1 92 ? 10.859 29.047 4.324 1 89.25 92 ASN A N 1
ATOM 765 C CA . ASN A 1 92 ? 9.406 29.125 4.195 1 89.25 92 ASN A CA 1
ATOM 766 C C . ASN A 1 92 ? 8.828 30.203 5.102 1 89.25 92 ASN A C 1
ATOM 768 O O . ASN A 1 92 ? 8.984 30.156 6.32 1 89.25 92 ASN A O 1
ATOM 772 N N . VAL A 1 93 ? 8.219 31.188 4.457 1 85.62 93 VAL A N 1
ATOM 773 C CA . VAL A 1 93 ? 7.672 32.312 5.191 1 85.62 93 VAL A CA 1
ATOM 774 C C . VAL A 1 93 ? 6.176 32.125 5.422 1 85.62 93 VAL A C 1
ATOM 776 O O . VAL A 1 93 ? 5.434 31.828 4.48 1 85.62 93 VAL A O 1
ATOM 779 N N . PHE A 1 94 ? 5.797 32.188 6.691 1 85.25 94 PHE A N 1
ATOM 780 C CA . PHE A 1 94 ? 4.395 32.188 7.09 1 85.25 94 PHE A CA 1
ATOM 781 C C . PHE A 1 94 ? 3.949 33.531 7.574 1 85.25 94 PHE A C 1
ATOM 783 O O . PHE A 1 94 ? 4.781 34.438 7.812 1 85.25 94 PHE A O 1
ATOM 790 N N . PRO A 1 95 ? 2.688 33.812 7.633 1 81.06 95 PRO A N 1
ATOM 791 C CA . PRO A 1 95 ? 2.213 35.125 8.047 1 81.06 95 PRO A CA 1
ATOM 792 C C . PRO A 1 95 ? 2.803 35.594 9.391 1 81.06 95 PRO A C 1
ATOM 794 O O . PRO A 1 95 ? 3.076 36.781 9.586 1 81.06 95 PRO A O 1
ATOM 797 N N . ASP A 1 96 ? 3.055 34.656 10.242 1 84 96 ASP A N 1
ATOM 798 C CA . ASP A 1 96 ? 3.41 35 11.609 1 84 96 ASP A CA 1
ATOM 799 C C . ASP A 1 96 ? 4.863 34.656 11.906 1 84 96 ASP A C 1
ATOM 801 O O . ASP A 1 96 ? 5.43 35.125 12.898 1 84 96 ASP A O 1
ATOM 805 N N . HIS A 1 97 ? 5.473 33.875 11.094 1 89.06 97 HIS A N 1
ATOM 806 C CA . HIS A 1 97 ? 6.844 33.469 11.375 1 89.06 97 HIS A CA 1
ATOM 807 C C . HIS A 1 97 ? 7.531 32.938 10.125 1 89.06 97 HIS A C 1
ATOM 809 O O . HIS A 1 97 ? 6.91 32.812 9.07 1 89.06 97 HIS A O 1
ATOM 815 N N . THR A 1 98 ? 8.805 32.719 10.367 1 89.75 98 THR A N 1
ATOM 816 C CA . THR A 1 98 ? 9.625 32.188 9.289 1 89.75 98 THR A CA 1
ATOM 817 C C . THR A 1 98 ? 10.352 30.922 9.75 1 89.75 98 THR A C 1
ATOM 819 O O . THR A 1 98 ? 10.836 30.859 10.875 1 89.75 98 THR A O 1
ATOM 822 N N . VAL A 1 99 ? 10.391 29.969 8.836 1 93.31 99 VAL A N 1
ATOM 823 C CA . VAL A 1 99 ? 11.109 28.734 9.133 1 93.31 99 VAL A CA 1
ATOM 824 C C . VAL A 1 99 ? 12.266 28.562 8.148 1 93.31 99 VAL A C 1
ATOM 826 O O . VAL A 1 99 ? 12.062 28.609 6.93 1 93.31 99 VAL A O 1
ATOM 829 N N . ARG A 1 100 ? 13.461 28.359 8.703 1 94.12 100 ARG A N 1
ATOM 830 C CA . ARG A 1 100 ? 14.633 28.062 7.883 1 94.12 100 ARG A CA 1
ATOM 831 C C . ARG A 1 100 ? 14.969 26.578 7.914 1 94.12 100 ARG A C 1
ATOM 833 O O . ARG A 1 100 ? 15 25.969 8.984 1 94.12 100 ARG A O 1
ATOM 840 N N . MET A 1 101 ? 15.195 26.047 6.715 1 94.5 101 MET A N 1
ATOM 841 C CA . MET A 1 101 ? 15.5 24.625 6.562 1 94.5 101 MET A CA 1
ATOM 842 C C . MET A 1 101 ? 16.906 24.438 6.008 1 94.5 101 MET A C 1
ATOM 844 O O . MET A 1 101 ? 17.406 25.281 5.262 1 94.5 101 MET A O 1
ATOM 848 N N . LYS A 1 102 ? 17.531 23.344 6.406 1 94.75 102 LYS A N 1
ATOM 849 C CA . LYS A 1 102 ? 18.859 23 5.93 1 94.75 102 LYS A CA 1
ATOM 850 C C . LYS A 1 102 ? 18.844 21.672 5.18 1 94.75 102 LYS A C 1
ATOM 852 O O . LYS A 1 102 ? 17.828 20.969 5.16 1 94.75 102 LYS A O 1
ATOM 857 N N . GLN A 1 103 ? 20.016 21.344 4.617 1 93.25 103 GLN A N 1
ATOM 858 C CA . GLN A 1 103 ? 20.156 20.109 3.855 1 93.25 103 GLN A CA 1
ATOM 859 C C . GLN A 1 103 ? 19.719 18.906 4.68 1 93.25 103 GLN A C 1
ATOM 861 O O . GLN A 1 103 ? 20.125 18.75 5.828 1 93.25 103 GLN A O 1
ATOM 866 N N . GLY A 1 104 ? 18.797 18.141 4.043 1 93.5 104 GLY A N 1
ATOM 867 C CA . GLY A 1 104 ? 18.328 16.922 4.707 1 93.5 104 GLY A CA 1
ATOM 868 C C . GLY A 1 104 ? 17.016 17.125 5.434 1 93.5 104 GLY A C 1
ATOM 869 O O . GLY A 1 104 ? 16.344 16.156 5.797 1 93.5 104 GLY A O 1
ATOM 870 N N . ASP A 1 105 ? 16.609 18.375 5.66 1 94.94 105 ASP A N 1
ATOM 871 C CA . ASP A 1 105 ? 15.352 18.641 6.344 1 94.94 105 ASP A CA 1
ATOM 872 C C . ASP A 1 105 ? 14.156 18.297 5.453 1 94.94 105 ASP A C 1
ATOM 874 O O . ASP A 1 105 ? 14.242 18.406 4.227 1 94.94 105 ASP A O 1
ATOM 878 N N . ILE A 1 106 ? 13.078 17.844 6.102 1 96.31 106 ILE A N 1
ATOM 879 C CA . ILE A 1 106 ? 11.797 17.562 5.453 1 96.31 106 ILE A CA 1
ATOM 880 C C . ILE A 1 106 ? 10.68 18.297 6.184 1 96.31 106 ILE A C 1
ATOM 882 O O . ILE A 1 106 ? 10.602 18.266 7.414 1 96.31 106 ILE A O 1
ATOM 886 N N . MET A 1 107 ? 9.898 19.016 5.441 1 94.38 107 MET A N 1
ATOM 887 C CA . MET A 1 107 ? 8.727 19.672 6.012 1 94.38 107 MET A CA 1
ATOM 888 C C . MET A 1 107 ? 7.449 19.188 5.336 1 94.38 107 MET A C 1
ATOM 890 O O . MET A 1 107 ? 7.391 19.094 4.109 1 94.38 107 MET A O 1
ATOM 894 N N . LEU A 1 108 ? 6.492 18.828 6.137 1 93.88 108 LEU A N 1
ATOM 895 C CA . LEU A 1 108 ? 5.176 18.438 5.637 1 93.88 108 LEU A CA 1
ATOM 896 C C . LEU A 1 108 ? 4.141 19.516 5.957 1 93.88 108 LEU A C 1
ATOM 898 O O . LEU A 1 108 ? 3.902 19.828 7.125 1 93.88 108 LEU A O 1
ATOM 902 N N . LEU A 1 109 ? 3.521 20.094 4.891 1 90.5 109 LEU A N 1
ATOM 903 C CA . LEU A 1 109 ? 2.545 21.172 5.023 1 90.5 109 LEU A CA 1
ATOM 904 C C . LEU A 1 109 ? 1.135 20.672 4.742 1 90.5 109 LEU A C 1
ATOM 906 O O . LEU A 1 109 ? 0.916 19.922 3.779 1 90.5 109 LEU A O 1
ATOM 910 N N . ASN A 1 110 ? 0.275 21.094 5.57 1 86.81 110 ASN A N 1
ATOM 911 C CA . ASN A 1 110 ? -1.137 20.812 5.328 1 86.81 110 ASN A CA 1
ATOM 912 C C . ASN A 1 110 ? -1.678 21.641 4.16 1 86.81 110 ASN A C 1
ATOM 914 O O . ASN A 1 110 ? -1.095 22.656 3.795 1 86.81 110 ASN A O 1
ATOM 918 N N . PRO A 1 111 ? -2.758 21.172 3.594 1 81.81 111 PRO A N 1
ATOM 919 C CA . PRO A 1 111 ? -3.416 22 2.576 1 81.81 111 PRO A CA 1
ATOM 920 C C . PRO A 1 111 ? -3.898 23.344 3.123 1 81.81 111 PRO A C 1
ATOM 922 O O . PRO A 1 111 ? -4.18 23.453 4.32 1 81.81 111 PRO A O 1
ATOM 925 N N . ASN A 1 112 ? -3.889 24.312 2.311 1 77.62 112 ASN A N 1
ATOM 926 C CA . ASN A 1 112 ? -4.496 25.625 2.516 1 77.62 112 ASN A CA 1
ATOM 927 C C . ASN A 1 112 ? -3.707 26.453 3.518 1 77.62 112 ASN A C 1
ATOM 929 O O . ASN A 1 112 ? -4.25 27.375 4.129 1 77.62 112 ASN A O 1
ATOM 933 N N . ILE A 1 113 ? -2.57 26.109 3.74 1 80.75 113 ILE A N 1
ATOM 934 C CA . ILE A 1 113 ? -1.686 26.922 4.57 1 80.75 113 ILE A CA 1
ATOM 935 C C . ILE A 1 113 ? -1.044 28.016 3.723 1 80.75 113 ILE A C 1
ATOM 937 O O . ILE A 1 113 ? -0.437 27.734 2.688 1 80.75 113 ILE A O 1
ATOM 941 N N . LEU A 1 114 ? -1.314 29.203 4.199 1 78.88 114 LEU A N 1
ATOM 942 C CA . LEU A 1 114 ? -0.695 30.328 3.52 1 78.88 114 LEU A CA 1
ATOM 943 C C . LEU A 1 114 ? 0.805 30.375 3.795 1 78.88 114 LEU A C 1
ATOM 945 O O . LEU A 1 114 ? 1.229 30.359 4.953 1 78.88 114 LEU A O 1
ATOM 949 N N . HIS A 1 115 ? 1.585 30.344 2.73 1 83.38 115 HIS A N 1
ATOM 950 C CA . HIS A 1 115 ? 3.035 30.375 2.893 1 83.38 115 HIS A CA 1
ATOM 951 C C . HIS A 1 115 ? 3.723 30.859 1.622 1 83.38 115 HIS A C 1
ATOM 953 O O . HIS A 1 115 ? 3.096 30.938 0.563 1 83.38 115 HIS A O 1
ATOM 959 N N . ALA A 1 116 ? 4.977 31.312 1.81 1 80.06 116 ALA A N 1
ATOM 960 C CA . ALA A 1 116 ? 5.809 31.75 0.693 1 80.06 116 ALA A CA 1
ATOM 961 C C . ALA A 1 116 ? 7.199 31.141 0.77 1 80.06 116 ALA A C 1
ATOM 963 O O . ALA A 1 116 ? 7.953 31.391 1.713 1 80.06 116 ALA A O 1
ATOM 964 N N . PRO A 1 117 ? 7.41 30.266 -0.266 1 79.5 117 PRO A N 1
ATOM 965 C CA . PRO A 1 117 ? 8.719 29.609 -0.294 1 79.5 117 PRO A CA 1
ATOM 966 C C . PRO A 1 117 ? 9.766 30.422 -1.07 1 79.5 117 PRO A C 1
ATOM 968 O O . PRO A 1 117 ? 9.422 31.094 -2.045 1 79.5 117 PRO A O 1
ATOM 971 N N . TYR A 1 118 ? 11.008 30.344 -0.659 1 78.12 118 TYR A N 1
ATOM 972 C CA . TYR A 1 118 ? 12.047 30.812 -1.562 1 78.12 118 TYR A CA 1
ATOM 973 C C . TYR A 1 118 ? 13.391 30.172 -1.235 1 78.12 118 TYR A C 1
ATOM 975 O O . TYR A 1 118 ? 13.602 29.688 -0.12 1 78.12 118 TYR A O 1
ATOM 983 N N . VAL A 1 119 ? 14.227 30.062 -2.26 1 77.69 119 VAL A N 1
ATOM 984 C CA . VAL A 1 119 ? 15.602 29.578 -2.17 1 77.69 119 VAL A CA 1
ATOM 985 C C . VAL A 1 119 ? 16.562 30.75 -2.092 1 77.69 119 VAL A C 1
ATOM 987 O O . VAL A 1 119 ? 16.359 31.781 -2.754 1 77.69 119 VAL A O 1
ATOM 990 N N . GLU A 1 120 ? 17.516 30.594 -1.267 1 71.5 120 GLU A N 1
ATOM 991 C CA . GLU A 1 120 ? 18.391 31.734 -1.011 1 71.5 120 GLU A CA 1
ATOM 992 C C . GLU A 1 120 ? 19.547 31.781 -1.994 1 71.5 120 GLU A C 1
ATOM 994 O O . GLU A 1 120 ? 20.062 32.844 -2.324 1 71.5 120 GLU A O 1
ATOM 999 N N . ARG A 1 121 ? 20.016 30.625 -2.414 1 77.75 121 ARG A N 1
ATOM 1000 C CA . ARG A 1 121 ? 21.188 30.594 -3.287 1 77.75 1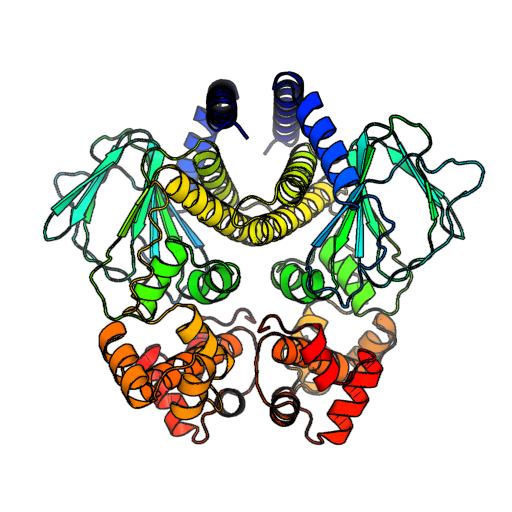21 ARG A CA 1
ATOM 1001 C C . ARG A 1 121 ? 20.891 29.859 -4.586 1 77.75 121 ARG A C 1
ATOM 1003 O O . ARG A 1 121 ? 20.031 28.969 -4.613 1 77.75 121 ARG A O 1
ATOM 1010 N N . ASP A 1 122 ? 21.594 30.172 -5.609 1 72.38 122 ASP A N 1
ATOM 1011 C CA . ASP A 1 122 ? 21.391 29.594 -6.938 1 72.38 122 ASP A CA 1
ATOM 1012 C C . ASP A 1 122 ? 21.734 28.109 -6.938 1 72.38 122 ASP A C 1
ATOM 1014 O O . ASP A 1 122 ? 21.203 27.344 -7.742 1 72.38 122 ASP A O 1
ATOM 1018 N N . ASP A 1 123 ? 22.531 27.688 -6.051 1 77.44 123 ASP A N 1
ATOM 1019 C CA . ASP A 1 123 ? 22.969 26.297 -6.078 1 77.44 123 ASP A CA 1
ATOM 1020 C C . ASP A 1 123 ? 22.125 25.438 -5.141 1 77.44 123 ASP A C 1
ATOM 1022 O O . ASP A 1 123 ? 22.359 24.234 -5.027 1 77.44 123 ASP A O 1
ATOM 1026 N N . ASP A 1 124 ? 21.188 26.125 -4.559 1 82.94 124 ASP A N 1
ATOM 1027 C CA . ASP A 1 124 ? 20.297 25.375 -3.689 1 82.94 124 ASP A CA 1
ATOM 1028 C C . ASP A 1 124 ? 19.344 24.5 -4.508 1 82.94 124 ASP A C 1
ATOM 1030 O O . ASP A 1 124 ? 18.859 24.922 -5.562 1 82.94 124 ASP A O 1
ATOM 1034 N N . ILE A 1 125 ? 19.188 23.203 -4.105 1 83.94 125 ILE A N 1
ATOM 1035 C CA . ILE A 1 125 ? 18.25 22.297 -4.754 1 83.94 125 ILE A CA 1
ATOM 1036 C C . ILE A 1 125 ? 17.219 21.812 -3.746 1 83.94 125 ILE A C 1
ATOM 1038 O O . ILE A 1 125 ? 17.547 21.125 -2.777 1 83.94 125 ILE A O 1
ATOM 1042 N N . VAL A 1 126 ? 15.992 22.203 -3.99 1 88.12 126 VAL A N 1
ATOM 1043 C CA . VAL A 1 126 ? 14.891 21.844 -3.104 1 88.12 126 VAL A CA 1
ATOM 1044 C C . VAL A 1 126 ? 13.781 21.172 -3.904 1 88.12 126 VAL A C 1
ATOM 1046 O O . VAL A 1 126 ? 13.383 21.672 -4.961 1 88.12 126 VAL A O 1
ATOM 1049 N N . PHE A 1 127 ? 13.367 20.016 -3.381 1 89.25 127 PHE A N 1
ATOM 1050 C CA . PHE A 1 127 ? 12.266 19.312 -4.035 1 89.25 127 PHE A CA 1
ATOM 1051 C C . PHE A 1 127 ? 10.953 19.547 -3.303 1 89.25 127 PHE A C 1
ATOM 1053 O O . PHE A 1 127 ? 10.922 19.594 -2.07 1 89.25 127 PHE A O 1
ATOM 1060 N N . ASN A 1 128 ? 9.922 19.734 -4.074 1 88.19 128 ASN A N 1
ATOM 1061 C CA . ASN A 1 128 ? 8.555 19.766 -3.576 1 88.19 128 ASN A CA 1
ATOM 1062 C C . ASN A 1 128 ? 7.766 18.547 -4.023 1 88.19 128 ASN A C 1
ATOM 1064 O O . ASN A 1 128 ? 7.691 18.25 -5.219 1 88.19 128 ASN A O 1
ATOM 1068 N N . ILE A 1 129 ? 7.191 17.906 -3.074 1 92.06 129 ILE A N 1
ATOM 1069 C CA . ILE A 1 129 ? 6.359 16.75 -3.352 1 92.06 129 ILE A CA 1
ATOM 1070 C C . ILE A 1 129 ? 4.906 17.047 -2.998 1 92.06 129 ILE A C 1
ATOM 1072 O O . ILE A 1 129 ? 4.586 17.312 -1.836 1 92.06 129 ILE A O 1
ATOM 1076 N N . PHE A 1 130 ? 4.152 17 -4.027 1 88.06 130 PHE A N 1
ATOM 1077 C CA . PHE A 1 130 ? 2.727 17.234 -3.85 1 88.06 130 PHE A CA 1
ATOM 1078 C C . PHE A 1 130 ? 1.979 15.914 -3.674 1 88.06 130 PHE A C 1
ATOM 1080 O O . PHE A 1 130 ? 2.131 14.992 -4.48 1 88.06 130 PHE A O 1
ATOM 1087 N N . ILE A 1 131 ? 1.216 15.867 -2.619 1 90.56 131 ILE A N 1
ATOM 1088 C CA . ILE A 1 131 ? 0.497 14.641 -2.287 1 90.56 131 ILE A CA 1
ATOM 1089 C C . ILE A 1 131 ? -1.006 14.914 -2.273 1 90.56 131 ILE A C 1
ATOM 1091 O O . ILE A 1 131 ? -1.478 15.789 -1.544 1 90.56 131 ILE A O 1
ATOM 1095 N N . SER A 1 132 ? -1.698 14.141 -3.01 1 82.88 132 SER A N 1
ATOM 1096 C CA . SER A 1 132 ? -3.139 14.352 -3.121 1 82.88 132 SER A CA 1
ATOM 1097 C C . SER A 1 132 ? -3.859 13.914 -1.849 1 82.88 132 SER A C 1
ATOM 1099 O O . SER A 1 132 ? -3.373 13.047 -1.119 1 82.88 132 SER A O 1
ATOM 1101 N N . ASN A 1 133 ? -5.016 14.5 -1.631 1 77.75 133 ASN A N 1
ATOM 1102 C CA . ASN A 1 133 ? -5.82 14.133 -0.469 1 77.75 133 ASN A CA 1
ATOM 1103 C C . ASN A 1 133 ? -6.215 12.664 -0.505 1 77.75 133 ASN A C 1
ATOM 1105 O O . ASN A 1 133 ? -6.133 11.969 0.51 1 77.75 133 ASN A O 1
ATOM 1109 N N . PRO A 1 134 ? -6.555 12.18 -1.669 1 73.12 134 PRO A N 1
ATOM 1110 C CA . PRO A 1 134 ? -6.906 10.758 -1.722 1 73.12 134 PRO A CA 1
ATOM 1111 C C . PRO A 1 134 ? -5.738 9.852 -1.353 1 73.12 134 PRO A C 1
ATOM 1113 O O . PRO A 1 134 ? -5.938 8.805 -0.728 1 73.12 134 PRO A O 1
ATOM 1116 N N . MET A 1 135 ? -4.551 10.219 -1.683 1 81.25 135 MET A N 1
ATOM 1117 C CA . MET A 1 135 ? -3.373 9.43 -1.326 1 81.25 135 MET A CA 1
ATOM 1118 C C . MET A 1 135 ? -3.24 9.312 0.188 1 81.25 135 MET A C 1
ATOM 1120 O O . MET A 1 135 ? -2.963 8.227 0.705 1 81.25 135 MET A O 1
ATOM 1124 N N . ILE A 1 136 ? -3.461 10.375 0.842 1 82.44 136 ILE A N 1
ATOM 1125 C CA . ILE A 1 136 ? -3.334 10.383 2.295 1 82.44 136 ILE A CA 1
ATOM 1126 C C . ILE A 1 136 ? -4.508 9.625 2.922 1 82.44 136 ILE A C 1
ATOM 1128 O O . ILE A 1 136 ? -4.309 8.742 3.758 1 82.44 136 ILE A O 1
ATOM 1132 N N . ARG A 1 137 ? -5.609 9.945 2.514 1 72.5 137 ARG A N 1
ATOM 1133 C CA . ARG A 1 137 ? -6.836 9.453 3.137 1 72.5 137 ARG A CA 1
ATOM 1134 C C . ARG A 1 137 ? -7.031 7.969 2.855 1 72.5 137 ARG A C 1
ATOM 1136 O O . ARG A 1 137 ? -7.516 7.227 3.717 1 72.5 137 ARG A O 1
ATOM 1143 N N . GLU A 1 138 ? -6.738 7.594 1.654 1 67.12 138 GLU A N 1
ATOM 1144 C CA . GLU A 1 138 ? -7.145 6.266 1.206 1 67.12 138 GLU A CA 1
ATOM 1145 C C . GLU A 1 138 ? -5.977 5.285 1.251 1 67.12 138 GLU A C 1
ATOM 1147 O O . GLU A 1 138 ? -6.176 4.074 1.349 1 67.12 138 GLU A O 1
ATOM 1152 N N . LYS A 1 139 ? -4.895 5.824 1.217 1 72.62 139 LYS A N 1
ATOM 1153 C CA . LY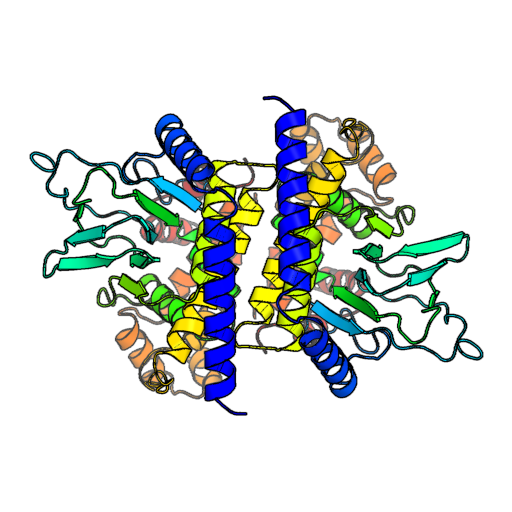S A 1 139 ? -3.768 4.906 1.078 1 72.62 139 LYS A CA 1
ATOM 1154 C C . LYS A 1 139 ? -2.852 4.969 2.297 1 72.62 139 LYS A C 1
ATOM 1156 O O . LYS A 1 139 ? -2.389 3.938 2.787 1 72.62 139 LYS A O 1
ATOM 1161 N N . ILE A 1 140 ? -2.689 6.133 2.789 1 77.5 140 ILE A N 1
ATOM 1162 C CA . ILE A 1 140 ? -1.702 6.293 3.85 1 77.5 140 ILE A CA 1
ATOM 1163 C C . ILE A 1 140 ? -2.346 6 5.203 1 77.5 140 ILE A C 1
ATOM 1165 O O . ILE A 1 140 ? -1.86 5.152 5.957 1 77.5 140 ILE A O 1
ATOM 1169 N N . ILE A 1 141 ? -3.408 6.598 5.52 1 71.06 141 ILE A N 1
ATOM 1170 C CA . ILE A 1 141 ? -4.027 6.527 6.84 1 71.06 141 ILE A CA 1
ATOM 1171 C C . ILE A 1 141 ? -4.461 5.094 7.133 1 71.06 141 ILE A C 1
ATOM 1173 O O . ILE A 1 141 ? -4.176 4.562 8.211 1 71.06 141 ILE A O 1
ATOM 1177 N N . PRO A 1 142 ? -5.051 4.457 6.141 1 61.81 142 PRO A N 1
ATOM 1178 C CA . PRO A 1 142 ? -5.5 3.096 6.441 1 61.81 142 PRO A CA 1
ATOM 1179 C C . PRO A 1 142 ? -4.344 2.133 6.703 1 61.81 142 PRO A C 1
ATOM 1181 O O . PRO A 1 142 ? -4.535 1.087 7.328 1 61.81 142 PRO A O 1
ATOM 1184 N N . LEU A 1 143 ? -3.271 2.471 6.211 1 61.78 143 LEU A N 1
ATOM 1185 C CA . LEU A 1 143 ? -2.135 1.564 6.336 1 61.78 143 LEU A CA 1
ATOM 1186 C C . LEU A 1 143 ? -1.447 1.736 7.688 1 61.78 143 LEU A C 1
ATOM 1188 O O . LEU A 1 143 ? -0.669 0.875 8.102 1 61.78 143 LEU A O 1
ATOM 1192 N N . GLN A 1 144 ? -1.729 2.795 8.227 1 58.56 144 GLN A N 1
ATOM 1193 C CA . GLN A 1 144 ? -1.023 3.064 9.477 1 58.56 144 GLN A CA 1
ATOM 1194 C C . GLN A 1 144 ? -1.891 2.717 10.688 1 58.56 144 GLN A C 1
ATOM 1196 O O . GLN A 1 144 ? -2.883 3.393 10.961 1 58.56 144 GLN A O 1
ATOM 1201 N N . LYS A 1 145 ? -1.769 1.538 11.148 1 54.78 145 LYS A N 1
ATOM 1202 C CA . LYS A 1 145 ? -2.555 1.03 12.273 1 54.78 145 LYS A CA 1
ATOM 1203 C C . LYS A 1 145 ? -2.203 1.758 13.562 1 54.78 145 LYS A C 1
ATOM 1205 O O . LYS A 1 145 ? -3.018 1.821 14.492 1 54.78 145 LYS A O 1
ATOM 1210 N N . ASP A 1 146 ? -1.083 2.248 13.578 1 54.75 146 ASP A N 1
ATOM 1211 C CA . ASP A 1 146 ? -0.604 2.818 14.836 1 54.75 146 ASP A CA 1
ATOM 1212 C C . ASP A 1 146 ? -0.741 4.34 14.836 1 54.75 146 ASP A C 1
ATOM 1214 O O . ASP A 1 146 ? -0.566 4.984 13.797 1 54.75 146 ASP A O 1
ATOM 1218 N N . ASN A 1 147 ? -1.37 4.785 15.836 1 55.78 147 ASN A N 1
ATOM 1219 C CA . ASN A 1 147 ? -1.452 6.227 16.047 1 55.78 147 ASN A CA 1
ATOM 1220 C C . ASN A 1 147 ? -0.069 6.871 16.062 1 55.78 147 ASN A C 1
ATOM 1222 O O . ASN A 1 147 ? 0.609 6.879 17.094 1 55.78 147 ASN A O 1
ATOM 1226 N N . SER A 1 148 ? 0.303 7.227 14.898 1 65.94 148 SER A N 1
ATOM 1227 C CA . SER A 1 148 ? 1.603 7.871 14.75 1 65.94 148 SER A CA 1
ATOM 1228 C C . SER A 1 148 ? 1.458 9.391 14.641 1 65.94 148 SER A C 1
ATOM 1230 O O . SER A 1 148 ? 0.344 9.898 14.523 1 65.94 148 SER A O 1
ATOM 1232 N N . LEU A 1 149 ? 2.49 10 14.961 1 71.25 149 LEU A N 1
ATOM 1233 C CA . LEU A 1 149 ? 2.57 11.453 14.805 1 71.25 149 LEU A CA 1
ATOM 1234 C C . LEU A 1 149 ? 1.98 11.891 13.469 1 71.25 149 LEU A C 1
ATOM 1236 O O . LEU A 1 149 ? 1.18 12.828 13.414 1 71.25 149 LEU A O 1
ATOM 1240 N N . LEU A 1 150 ? 2.305 11.219 12.469 1 78.12 150 LEU A N 1
ATOM 1241 C CA . LEU A 1 150 ? 1.869 11.609 11.133 1 78.12 150 LEU A CA 1
ATOM 1242 C C . LEU A 1 150 ? 0.372 11.375 10.961 1 78.12 150 LEU A C 1
ATOM 1244 O O . LEU A 1 150 ? -0.326 12.211 10.375 1 78.12 150 LEU A O 1
ATOM 1248 N N . ILE A 1 151 ? -0.016 10.312 11.508 1 73.75 151 ILE A N 1
ATOM 1249 C CA . ILE A 1 151 ? -1.445 10.039 11.398 1 73.75 151 ILE A CA 1
ATOM 1250 C C . ILE A 1 151 ? -2.232 11.109 12.156 1 73.75 151 ILE A C 1
ATOM 1252 O O . ILE A 1 151 ? -3.246 11.602 11.656 1 73.75 151 ILE A O 1
ATOM 1256 N N . SER A 1 152 ? -1.718 11.422 13.289 1 73.44 152 SER A N 1
ATOM 1257 C CA . SER A 1 152 ? -2.367 12.484 14.047 1 73.44 152 SER A CA 1
ATOM 1258 C C . SER A 1 152 ? -2.357 13.805 13.281 1 73.44 152 SER A C 1
ATOM 1260 O O . SER A 1 152 ? -3.35 14.531 13.289 1 73.44 152 SER A O 1
ATOM 1262 N N . PHE A 1 153 ? -1.295 14.055 12.688 1 79.56 153 PHE A N 1
ATOM 1263 C CA . PHE A 1 153 ? -1.143 15.266 11.898 1 79.56 153 PHE A CA 1
ATOM 1264 C C . PHE A 1 153 ? -2.166 15.312 10.766 1 79.56 153 PHE A C 1
ATOM 1266 O O . PHE A 1 153 ? -2.84 16.328 10.57 1 79.56 153 PHE A O 1
ATOM 1273 N N . PHE A 1 154 ? -2.312 14.234 10.102 1 79.19 154 PHE A N 1
ATOM 1274 C CA . PHE A 1 154 ? -3.236 14.172 8.977 1 79.19 154 PHE A CA 1
ATOM 1275 C C . PHE A 1 154 ? -4.68 14.219 9.461 1 79.19 154 PHE A C 1
ATOM 1277 O O . PHE A 1 154 ? -5.516 14.906 8.867 1 79.19 154 PHE A O 1
ATOM 1284 N N . MET A 1 155 ? -4.812 13.609 10.461 1 71.19 155 MET A N 1
ATOM 1285 C CA . MET A 1 155 ? -6.172 13.531 10.984 1 71.19 155 MET A CA 1
ATOM 1286 C C . MET A 1 155 ? -6.637 14.883 11.508 1 71.19 155 MET A C 1
ATOM 1288 O O . MET A 1 155 ? -7.805 15.25 11.352 1 71.19 155 MET A O 1
ATOM 1292 N N . GLU A 1 156 ? -5.781 15.484 12.188 1 72.38 156 GLU A N 1
ATOM 1293 C CA . GLU A 1 156 ? -6.117 16.812 12.711 1 72.38 156 GLU A CA 1
ATOM 1294 C C . GLU A 1 156 ? -6.57 17.75 11.594 1 72.38 156 GLU A C 1
ATOM 1296 O O . GLU A 1 156 ? -7.535 18.5 11.758 1 72.38 156 GLU A O 1
ATOM 1301 N N . TYR A 1 157 ? -5.91 17.688 10.539 1 73.06 157 TYR A N 1
ATOM 1302 C CA . TYR A 1 157 ? -6.293 18.531 9.406 1 73.06 157 TYR A CA 1
ATOM 1303 C C . TYR A 1 157 ? -7.594 18.047 8.781 1 73.06 157 TYR A C 1
ATOM 1305 O O . TYR A 1 157 ? -8.477 18.844 8.469 1 73.06 157 TYR A O 1
ATOM 1313 N N . LEU A 1 158 ? -7.629 16.812 8.633 1 70.75 158 LEU A N 1
ATOM 1314 C CA . LEU A 1 158 ? -8.727 16.266 7.855 1 70.75 158 LEU A CA 1
ATOM 1315 C C . LEU A 1 158 ? -10.031 16.297 8.648 1 70.75 158 LEU A C 1
ATOM 1317 O O . LEU A 1 158 ? -11.109 16.469 8.07 1 70.75 158 LEU A O 1
ATOM 1321 N N . TYR A 1 159 ? -9.781 16.25 9.945 1 67.06 159 TYR A N 1
ATOM 1322 C CA . TYR A 1 159 ? -11.016 16.047 10.688 1 67.06 159 TYR A CA 1
ATOM 1323 C C . TYR A 1 159 ? -11.188 17.109 11.773 1 67.06 159 TYR A C 1
ATOM 1325 O O . TYR A 1 159 ? -12.281 17.281 12.312 1 67.06 159 TYR A O 1
ATOM 1333 N N . PHE A 1 160 ? -10.031 17.672 12.07 1 63.38 160 PHE A N 1
ATOM 1334 C CA . PHE A 1 160 ? -10.117 18.609 13.18 1 63.38 160 PHE A CA 1
ATOM 1335 C C . PHE A 1 160 ? -9.969 20.047 12.688 1 63.38 160 PHE A C 1
ATOM 1337 O O . PHE A 1 160 ? -9.273 20.297 11.695 1 63.38 160 PHE A O 1
ATOM 1344 N N . ASP A 1 161 ? -10.891 20.734 12.773 1 53.69 161 ASP A N 1
ATOM 1345 C CA . ASP A 1 161 ? -10.875 22.141 12.352 1 53.69 161 ASP A CA 1
ATOM 1346 C C . ASP A 1 161 ? -9.695 22.875 12.984 1 53.69 161 ASP A C 1
ATOM 1348 O O . ASP A 1 161 ? -9.695 24.109 13.047 1 53.69 161 ASP A O 1
ATOM 1352 N N . SER A 1 162 ? -8.812 22.094 13.609 1 52.25 162 SER A N 1
ATOM 1353 C CA . SER A 1 162 ? -7.762 22.859 14.266 1 52.25 162 SER A CA 1
ATOM 1354 C C . SER A 1 162 ? -6.695 23.297 13.266 1 52.25 162 SER A C 1
ATOM 1356 O O . SER A 1 162 ? -6.211 22.484 12.469 1 52.25 162 SER A O 1
ATOM 1358 N N . GLN A 1 163 ? -6.934 24.406 12.664 1 52.81 163 GLN A N 1
ATOM 1359 C CA . GLN A 1 163 ? -5.93 25.031 11.797 1 52.81 163 GLN A CA 1
ATOM 1360 C C . GLN A 1 163 ? -4.602 25.188 12.531 1 52.81 163 GLN A C 1
ATOM 1362 O O . GLN A 1 163 ? -3.725 25.922 12.07 1 52.81 163 GLN A O 1
ATOM 1367 N N . ASP A 1 164 ? -4.516 24.516 13.766 1 55.38 164 ASP A N 1
ATOM 1368 C CA . ASP A 1 164 ? -3.326 24.875 14.539 1 55.38 164 ASP A CA 1
ATOM 1369 C C . ASP A 1 164 ? -2.074 24.234 13.938 1 55.38 164 ASP A C 1
ATOM 1371 O O . ASP A 1 164 ? -1.008 24.859 13.914 1 55.38 164 ASP A O 1
ATOM 1375 N N . LYS A 1 165 ? -2.299 23.031 13.547 1 63.09 165 LYS A N 1
ATOM 1376 C CA . LYS A 1 165 ? -1.057 22.422 13.078 1 63.09 165 LYS A CA 1
ATOM 1377 C C . LYS A 1 165 ? -0.915 22.562 11.562 1 63.09 165 LYS A C 1
ATOM 1379 O O . LYS A 1 165 ? -1.575 21.859 10.797 1 63.09 165 LYS A O 1
ATOM 1384 N N . LYS A 1 166 ? 0.001 23.5 11.234 1 72.94 166 LYS A N 1
ATOM 1385 C CA . LYS A 1 166 ? 0.182 23.953 9.859 1 72.94 166 LYS A CA 1
ATOM 1386 C C . LYS A 1 166 ? 1.123 23.016 9.102 1 72.94 166 LYS A C 1
ATOM 1388 O O . LYS A 1 166 ? 0.855 22.672 7.949 1 72.94 166 LYS A O 1
ATOM 1393 N N . TYR A 1 167 ? 2.104 22.656 9.891 1 87 167 TYR A N 1
ATOM 1394 C CA . TYR A 1 167 ? 3.137 21.859 9.242 1 87 167 TYR A CA 1
ATOM 1395 C C . TYR A 1 167 ? 3.908 21.031 10.266 1 87 167 TYR A C 1
ATOM 1397 O O . TYR A 1 167 ? 3.781 21.25 11.469 1 87 167 TYR A O 1
ATOM 1405 N N . LEU A 1 168 ? 4.527 19.969 9.852 1 88.81 168 LEU A N 1
ATOM 1406 C CA . LEU A 1 168 ? 5.512 19.203 10.609 1 88.81 168 LEU A CA 1
ATOM 1407 C C . LEU A 1 168 ? 6.91 19.391 10.031 1 88.81 168 LEU A C 1
ATOM 1409 O O . LEU A 1 168 ? 7.102 19.297 8.82 1 88.81 168 LEU A O 1
ATOM 1413 N N . ASN A 1 169 ? 7.816 19.719 10.945 1 90.25 169 ASN A N 1
ATOM 1414 C CA . ASN A 1 169 ? 9.211 19.859 10.555 1 90.25 169 ASN A CA 1
ATOM 1415 C C . ASN A 1 169 ? 10.07 18.703 11.062 1 90.25 169 ASN A C 1
ATOM 1417 O O . ASN A 1 169 ? 10.172 18.484 12.266 1 90.25 169 ASN A O 1
ATOM 1421 N N . PHE A 1 170 ? 10.633 17.984 10.133 1 92.12 170 PHE A N 1
ATOM 1422 C CA . PHE A 1 170 ? 11.555 16.906 10.469 1 92.12 170 PHE A CA 1
ATOM 1423 C C . PHE A 1 170 ? 13 17.312 10.219 1 92.12 170 PHE A C 1
ATOM 1425 O O . PHE A 1 170 ? 13.414 17.469 9.062 1 92.12 170 PHE A O 1
ATOM 1432 N N . THR A 1 171 ? 13.656 17.469 11.352 1 90.88 171 THR A N 1
ATOM 1433 C CA . THR A 1 171 ? 15.07 17.828 11.289 1 90.88 171 THR A CA 1
ATOM 1434 C C . THR A 1 171 ? 15.945 16.688 11.805 1 90.88 171 THR A C 1
ATOM 1436 O O . THR A 1 171 ? 15.453 15.773 12.461 1 90.88 171 THR A O 1
ATOM 1439 N N . ASP A 1 172 ? 17.172 16.562 11.414 1 87.75 172 ASP A N 1
ATOM 1440 C CA . ASP A 1 172 ? 18.125 15.523 11.836 1 87.75 172 ASP A CA 1
ATOM 1441 C C . ASP A 1 172 ? 17.625 14.133 11.453 1 87.75 172 ASP A C 1
ATOM 1443 O O . ASP A 1 172 ? 17.578 13.227 12.289 1 87.75 172 ASP A O 1
ATOM 1447 N N . ASN A 1 173 ? 17.125 14.086 10.289 1 90.25 173 ASN A N 1
ATOM 1448 C CA . ASN A 1 173 ? 16.578 12.836 9.781 1 90.25 173 ASN A CA 1
ATOM 1449 C C . ASN A 1 173 ? 17.656 11.766 9.633 1 90.25 173 ASN A C 1
ATOM 1451 O O . ASN A 1 173 ? 18.797 12.07 9.281 1 90.25 173 ASN A O 1
ATOM 1455 N N . SER A 1 174 ? 17.266 10.57 9.875 1 90 174 SER A N 1
ATOM 1456 C CA . SER A 1 174 ? 18.188 9.453 9.734 1 90 174 SER A CA 1
ATOM 1457 C C . SER A 1 174 ? 18.578 9.242 8.273 1 90 174 SER A C 1
ATOM 1459 O O . SER A 1 174 ? 17.859 9.664 7.367 1 90 174 SER A O 1
ATOM 1461 N N . PRO A 1 175 ? 19.641 8.609 8.102 1 90.12 175 PRO A N 1
ATOM 1462 C CA . PRO A 1 175 ? 20.031 8.273 6.73 1 90.12 175 PRO A CA 1
ATOM 1463 C C . PRO A 1 175 ? 18.969 7.461 5.988 1 90.12 175 PRO A C 1
ATOM 1465 O O . PRO A 1 175 ? 18.828 7.605 4.773 1 90.12 175 PRO A O 1
ATOM 1468 N N . ASP A 1 176 ? 18.266 6.66 6.703 1 90 176 ASP A N 1
ATOM 1469 C CA . ASP A 1 176 ? 17.203 5.855 6.09 1 90 176 ASP A CA 1
ATOM 1470 C C . ASP A 1 176 ? 16.109 6.742 5.508 1 90 176 ASP A C 1
ATOM 1472 O O . ASP A 1 176 ? 15.633 6.5 4.395 1 90 176 ASP A O 1
ATOM 1476 N N . SER A 1 177 ? 15.75 7.742 6.27 1 93.69 177 SER A N 1
ATOM 1477 C CA . SER A 1 177 ? 14.719 8.656 5.785 1 93.69 177 SER A CA 1
ATOM 1478 C C . SER A 1 177 ? 15.188 9.406 4.543 1 93.69 177 SER A C 1
ATOM 1480 O O . SER A 1 177 ? 14.406 9.617 3.609 1 93.69 177 SER A O 1
ATOM 1482 N N . ILE A 1 178 ? 16.391 9.758 4.566 1 92.75 178 ILE A N 1
ATOM 1483 C CA . ILE A 1 178 ? 16.953 10.484 3.436 1 92.75 178 ILE A CA 1
ATOM 1484 C C . ILE A 1 178 ? 17 9.578 2.205 1 92.75 178 ILE A C 1
ATOM 1486 O O . ILE A 1 178 ? 16.562 9.984 1.119 1 92.75 178 ILE A O 1
ATOM 1490 N N . LEU A 1 179 ? 17.438 8.43 2.406 1 91.75 179 LEU A N 1
ATOM 1491 C CA . LEU A 1 179 ? 17.531 7.477 1.308 1 91.75 179 LEU A CA 1
ATOM 1492 C C . LEU A 1 179 ? 16.141 7.191 0.719 1 91.75 179 LEU A C 1
ATOM 1494 O O . LEU A 1 179 ? 15.992 7.137 -0.502 1 91.75 179 LEU A O 1
ATOM 1498 N N . LEU A 1 180 ? 15.234 6.969 1.518 1 95.19 180 LEU A N 1
ATOM 1499 C CA . LEU A 1 180 ? 13.875 6.688 1.063 1 95.19 180 LEU A CA 1
ATOM 1500 C C . LEU A 1 180 ? 13.312 7.867 0.275 1 95.19 180 LEU A C 1
ATOM 1502 O O . LEU A 1 180 ? 12.648 7.672 -0.745 1 95.19 180 LEU A O 1
ATOM 1506 N N . THR A 1 181 ? 13.594 9.047 0.756 1 95.25 181 THR A N 1
ATOM 1507 C CA . THR A 1 181 ? 13.148 10.242 0.049 1 95.25 181 THR A CA 1
ATOM 1508 C C . THR A 1 181 ? 13.766 10.305 -1.347 1 95.25 181 THR A C 1
ATOM 1510 O O . THR A 1 181 ? 13.062 10.547 -2.33 1 95.25 181 THR A O 1
ATOM 1513 N N . GLU A 1 182 ? 14.945 10.078 -1.418 1 90.62 182 GLU A N 1
ATOM 1514 C CA . GLU A 1 182 ? 15.664 10.211 -2.682 1 90.62 182 GLU A CA 1
ATOM 1515 C C . GLU A 1 182 ? 15.273 9.102 -3.658 1 90.62 182 GLU A C 1
ATOM 1517 O O . GLU A 1 182 ? 15.164 9.344 -4.863 1 90.62 182 GLU A O 1
ATOM 1522 N N . LYS A 1 183 ? 15.094 7.93 -3.139 1 92.12 183 LYS A N 1
ATOM 1523 C CA . LYS A 1 183 ? 14.625 6.844 -3.994 1 92.12 183 LYS A CA 1
ATOM 1524 C C . LYS A 1 183 ? 13.234 7.145 -4.555 1 92.12 183 LYS A C 1
ATOM 1526 O O . LYS A 1 183 ? 12.945 6.836 -5.711 1 92.12 183 LYS A O 1
ATOM 1531 N N . MET A 1 184 ? 12.414 7.688 -3.727 1 93.94 184 MET A N 1
ATOM 1532 C CA . MET A 1 184 ? 11.078 8.07 -4.164 1 93.94 184 MET A CA 1
ATOM 1533 C C . MET A 1 184 ? 11.148 9.086 -5.297 1 93.94 184 MET A C 1
ATOM 1535 O O . MET A 1 184 ? 10.469 8.938 -6.316 1 93.94 184 MET A O 1
ATOM 1539 N N . ILE A 1 185 ? 11.984 10.055 -5.102 1 90.25 185 ILE A N 1
ATOM 1540 C CA . ILE A 1 185 ? 12.133 11.125 -6.078 1 90.25 185 ILE A CA 1
ATOM 1541 C C . ILE A 1 185 ? 12.727 10.57 -7.371 1 90.25 185 ILE A C 1
ATOM 1543 O O . ILE A 1 185 ? 12.25 10.883 -8.461 1 90.25 185 ILE A O 1
ATOM 1547 N N . GLU A 1 186 ? 13.68 9.75 -7.258 1 87.19 186 GLU A N 1
ATOM 1548 C CA . GLU A 1 186 ? 14.305 9.109 -8.414 1 87.19 186 GLU A CA 1
ATOM 1549 C C . GLU A 1 186 ? 13.281 8.328 -9.227 1 87.19 186 GLU A C 1
ATOM 1551 O O . GLU A 1 186 ? 13.273 8.398 -10.461 1 87.19 186 GLU A O 1
ATOM 1556 N N . GLU A 1 187 ? 12.516 7.594 -8.523 1 88.75 187 GLU A N 1
ATOM 1557 C CA . GLU A 1 187 ? 11.5 6.793 -9.203 1 88.75 187 GLU A CA 1
ATOM 1558 C C . GLU A 1 187 ? 10.531 7.676 -9.992 1 88.75 187 GLU A C 1
ATOM 1560 O O . GLU A 1 187 ? 10.164 7.348 -11.117 1 88.75 187 GLU A O 1
ATOM 1565 N N . TYR A 1 188 ? 10.148 8.68 -9.398 1 87 188 TYR A N 1
ATOM 1566 C CA . TYR A 1 188 ? 9.188 9.562 -10.055 1 87 188 TYR A CA 1
ATOM 1567 C C . TYR A 1 188 ? 9.805 10.227 -11.281 1 87 188 TYR A C 1
ATOM 1569 O O . TYR A 1 188 ? 9.156 10.336 -12.32 1 87 188 TYR A O 1
ATOM 1577 N N . ILE A 1 189 ? 10.977 10.672 -11.172 1 81.94 189 ILE A N 1
ATOM 1578 C CA . ILE A 1 189 ? 11.617 11.445 -12.234 1 81.94 189 ILE A CA 1
ATOM 1579 C C . ILE A 1 189 ? 11.961 10.531 -13.406 1 81.94 189 ILE A C 1
ATOM 1581 O O . ILE A 1 189 ? 11.742 10.891 -14.57 1 81.94 189 ILE A O 1
ATOM 1585 N N . GLU A 1 190 ? 12.438 9.359 -13.133 1 81.12 190 GLU A N 1
ATOM 1586 C CA . GLU A 1 190 ? 12.891 8.461 -14.188 1 81.12 190 GLU A CA 1
ATOM 1587 C C . GLU A 1 190 ? 11.703 7.797 -14.891 1 81.12 190 GLU A C 1
ATOM 1589 O O . GLU A 1 190 ? 11.812 7.383 -16.047 1 81.12 190 GLU A O 1
ATOM 1594 N N . GLN A 1 191 ? 10.672 7.625 -14.156 1 83.5 191 GLN A N 1
ATOM 1595 C CA . GLN A 1 191 ? 9.422 7.062 -14.664 1 83.5 191 GLN A CA 1
ATOM 1596 C C . GLN A 1 191 ? 9.664 5.723 -15.344 1 83.5 191 GLN A C 1
ATOM 1598 O O . GLN A 1 191 ? 9.195 5.496 -16.469 1 83.5 191 GLN A O 1
ATOM 1603 N N . ARG A 1 192 ? 10.445 4.875 -14.758 1 81.88 192 ARG A N 1
ATOM 1604 C CA . ARG A 1 192 ? 10.586 3.5 -15.227 1 81.88 192 ARG A CA 1
ATOM 1605 C C . ARG A 1 192 ? 9.281 2.727 -15.055 1 81.88 192 ARG A C 1
ATOM 1607 O O . ARG A 1 192 ? 8.367 3.188 -14.367 1 81.88 192 ARG A O 1
ATOM 1614 N N . PRO A 1 193 ? 9.156 1.604 -15.695 1 81.75 193 PRO A N 1
ATOM 1615 C CA . PRO A 1 193 ? 7.914 0.842 -15.523 1 81.75 193 PRO A CA 1
ATOM 1616 C C . PRO A 1 193 ? 7.543 0.645 -14.055 1 81.75 193 PRO A C 1
ATOM 1618 O O . PRO A 1 193 ? 8.414 0.382 -13.227 1 81.75 193 PRO A O 1
ATOM 1621 N N . PHE A 1 194 ? 6.336 0.922 -13.711 1 82.56 194 PHE A N 1
ATOM 1622 C CA . PHE A 1 194 ? 5.738 0.734 -12.391 1 82.56 194 PHE A CA 1
ATOM 1623 C C . PHE A 1 194 ? 6.141 1.863 -11.453 1 82.56 194 PHE A C 1
ATOM 1625 O O . PHE A 1 194 ? 6.094 1.704 -10.227 1 82.56 194 PHE A O 1
ATOM 1632 N N . TYR A 1 195 ? 6.559 2.977 -11.945 1 87 195 TYR A N 1
ATOM 1633 C CA . TYR A 1 195 ? 7.102 4.031 -11.094 1 87 195 TYR A CA 1
ATOM 1634 C C . TYR A 1 195 ? 6.035 4.578 -10.156 1 87 195 TYR A C 1
ATOM 1636 O O . TYR A 1 195 ? 6.336 4.988 -9.031 1 87 195 TYR A O 1
ATOM 1644 N N . GLN A 1 196 ? 4.801 4.609 -10.57 1 84.44 196 GLN A N 1
ATOM 1645 C CA . GLN A 1 196 ? 3.754 5.148 -9.711 1 84.44 196 GLN A CA 1
ATOM 1646 C C . GLN A 1 196 ? 3.562 4.285 -8.469 1 84.44 196 GLN A C 1
ATOM 1648 O O . GLN A 1 196 ? 3.488 4.801 -7.352 1 84.44 196 GLN A O 1
ATOM 1653 N N . ASN A 1 197 ? 3.516 2.986 -8.656 1 84.38 197 ASN A N 1
ATOM 1654 C CA . ASN A 1 197 ? 3.412 2.061 -7.539 1 84.38 197 ASN A CA 1
ATOM 1655 C C . ASN A 1 197 ? 4.609 2.18 -6.598 1 84.38 197 ASN A C 1
ATOM 1657 O O . ASN A 1 197 ? 4.453 2.135 -5.379 1 84.38 197 ASN A O 1
ATOM 1661 N N . MET A 1 198 ? 5.719 2.273 -7.234 1 90.62 198 MET A N 1
ATOM 1662 C CA . MET A 1 198 ? 6.941 2.342 -6.441 1 90.62 198 MET A CA 1
ATOM 1663 C C . MET A 1 198 ? 7.016 3.652 -5.664 1 90.62 198 MET A C 1
ATOM 1665 O O . MET A 1 198 ? 7.387 3.664 -4.488 1 90.62 198 MET A O 1
ATOM 1669 N N . THR A 1 199 ? 6.594 4.73 -6.32 1 91.44 199 THR A N 1
ATOM 1670 C CA . THR A 1 199 ? 6.586 6.02 -5.637 1 91.44 199 THR A CA 1
ATOM 1671 C C . THR A 1 199 ? 5.637 5.992 -4.441 1 91.44 199 THR A C 1
ATOM 1673 O O . THR A 1 199 ? 5.98 6.465 -3.357 1 91.44 199 THR A O 1
ATOM 1676 N N . ASP A 1 200 ? 4.512 5.414 -4.574 1 88.69 200 ASP A N 1
ATOM 1677 C CA . ASP A 1 200 ? 3.549 5.293 -3.482 1 88.69 200 ASP A CA 1
ATOM 1678 C C . ASP A 1 200 ? 4.125 4.469 -2.332 1 88.69 200 ASP A C 1
ATOM 1680 O O . ASP A 1 200 ? 3.973 4.836 -1.164 1 88.69 200 ASP A O 1
ATOM 1684 N N . ALA A 1 201 ? 4.707 3.385 -2.691 1 91.5 201 ALA A N 1
ATOM 1685 C CA . ALA A 1 201 ? 5.273 2.502 -1.675 1 91.5 201 ALA A CA 1
ATOM 1686 C C . ALA A 1 201 ? 6.402 3.193 -0.918 1 91.5 201 ALA A C 1
ATOM 1688 O O . ALA A 1 201 ? 6.523 3.049 0.301 1 91.5 201 ALA A O 1
ATOM 1689 N N . TYR A 1 202 ? 7.203 3.898 -1.624 1 94.31 202 TYR A N 1
ATOM 1690 C CA . TYR A 1 202 ? 8.281 4.629 -0.971 1 94.31 202 TYR A CA 1
ATOM 1691 C C . TYR A 1 202 ? 7.73 5.688 -0.024 1 94.31 202 TYR A C 1
ATOM 1693 O O . TYR A 1 202 ? 8.328 5.965 1.02 1 94.31 202 TYR A O 1
ATOM 1701 N N . LEU A 1 203 ? 6.656 6.273 -0.414 1 93.88 203 LEU A N 1
ATOM 1702 C CA . LEU A 1 203 ? 6.055 7.254 0.481 1 93.88 203 LEU A CA 1
ATOM 1703 C C . LEU A 1 203 ? 5.617 6.605 1.789 1 93.88 203 LEU A C 1
ATOM 1705 O O . LEU A 1 203 ? 5.816 7.172 2.865 1 93.88 203 LEU A O 1
ATOM 1709 N N . VAL A 1 204 ? 5.074 5.492 1.712 1 90.56 204 VAL A N 1
ATOM 1710 C CA . VAL A 1 204 ? 4.668 4.754 2.904 1 90.56 204 VAL A CA 1
ATOM 1711 C C . VAL A 1 204 ? 5.891 4.449 3.766 1 90.56 204 VAL A C 1
ATOM 1713 O O . VAL A 1 204 ? 5.859 4.621 4.988 1 90.56 204 VAL A O 1
ATOM 1716 N N . LEU A 1 205 ? 6.918 3.959 3.141 1 93.94 205 LEU A N 1
ATOM 1717 C CA . LEU A 1 205 ? 8.148 3.66 3.859 1 93.94 205 LEU A CA 1
ATOM 1718 C C . LEU A 1 205 ? 8.719 4.914 4.52 1 93.94 205 LEU A C 1
ATOM 1720 O O . LEU A 1 205 ? 9.133 4.875 5.676 1 93.94 205 LEU A O 1
ATOM 1724 N N . LEU A 1 206 ? 8.664 5.957 3.814 1 94.88 206 LEU A N 1
ATOM 1725 C CA . LEU A 1 206 ? 9.219 7.207 4.316 1 94.88 206 LEU A CA 1
ATOM 1726 C C . LEU A 1 206 ? 8.445 7.699 5.531 1 94.88 206 LEU A C 1
ATOM 1728 O O . LEU A 1 206 ? 9.039 8.047 6.555 1 94.88 206 LEU A O 1
ATOM 1732 N N . PHE A 1 207 ? 7.168 7.738 5.434 1 91.69 207 PHE A N 1
ATOM 1733 C CA . PHE A 1 207 ? 6.34 8.227 6.531 1 91.69 207 PHE A CA 1
ATOM 1734 C C . PHE A 1 207 ? 6.504 7.348 7.766 1 91.69 207 PHE A C 1
ATOM 1736 O O . PHE A 1 207 ? 6.523 7.852 8.891 1 91.69 207 PHE A O 1
ATOM 1743 N N . SER A 1 208 ? 6.594 6.086 7.535 1 89.44 208 SER A N 1
ATOM 1744 C CA . SER A 1 208 ? 6.852 5.18 8.648 1 89.44 208 SER A CA 1
ATOM 1745 C C . SER A 1 208 ? 8.203 5.469 9.297 1 89.44 208 SER A C 1
ATOM 1747 O O . SER A 1 208 ? 8.312 5.508 10.523 1 89.44 208 SER A O 1
ATOM 1749 N N . GLN A 1 209 ? 9.172 5.672 8.477 1 91.31 209 GLN A N 1
ATOM 1750 C CA . GLN A 1 209 ? 10.516 5.93 8.977 1 91.31 209 GLN A CA 1
ATOM 1751 C C . GLN A 1 209 ? 10.586 7.273 9.695 1 91.31 209 GLN A C 1
ATOM 1753 O O . GLN A 1 209 ? 11.258 7.398 10.727 1 91.31 209 GLN A O 1
ATOM 1758 N N . LEU A 1 210 ? 9.977 8.289 9.148 1 91.5 210 LEU A N 1
ATOM 1759 C CA . LEU A 1 210 ? 9.945 9.594 9.797 1 91.5 210 LEU A CA 1
ATOM 1760 C C . LEU A 1 210 ? 9.297 9.492 11.172 1 91.5 210 LEU A C 1
ATOM 1762 O O . LEU A 1 210 ? 9.742 10.148 12.125 1 91.5 210 LEU A O 1
ATOM 1766 N N . SER A 1 211 ? 8.266 8.719 11.227 1 85.06 211 SER A N 1
ATOM 1767 C CA . SER A 1 211 ? 7.605 8.508 12.508 1 85.06 211 SER A CA 1
ATOM 1768 C C . SER A 1 211 ? 8.539 7.82 13.508 1 85.06 211 SER A C 1
ATOM 1770 O O . SER A 1 211 ? 8.562 8.18 14.688 1 85.06 211 SER A O 1
ATOM 1772 N N . ARG A 1 212 ? 9.234 6.84 13.031 1 84.06 212 ARG A N 1
ATOM 1773 C CA . ARG A 1 212 ? 10.211 6.168 13.883 1 84.06 212 ARG A CA 1
ATOM 1774 C C . ARG A 1 212 ? 11.258 7.145 14.398 1 84.06 212 ARG A C 1
ATOM 1776 O O . ARG A 1 212 ? 11.617 7.113 15.578 1 84.06 212 ARG A O 1
ATOM 1783 N N . ASP A 1 213 ? 11.766 7.945 13.445 1 83.56 213 ASP A N 1
ATOM 1784 C CA . ASP A 1 213 ? 12.797 8.914 13.797 1 83.56 213 ASP A CA 1
ATOM 1785 C C . ASP A 1 213 ? 12.289 9.922 14.82 1 83.56 213 ASP A C 1
ATOM 1787 O O . ASP A 1 213 ? 13.031 1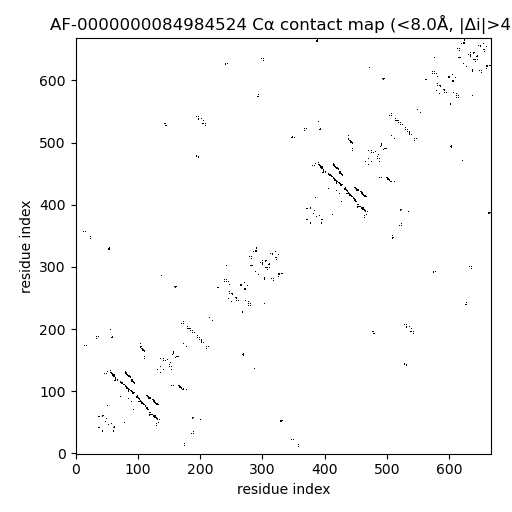0.336 15.719 1 83.56 213 ASP A O 1
ATOM 1791 N N . TYR A 1 214 ? 11.164 10.297 14.602 1 77.19 214 TYR A N 1
ATOM 1792 C CA . TYR A 1 214 ? 10.562 11.266 15.516 1 77.19 214 TYR A CA 1
ATOM 1793 C C . TYR A 1 214 ? 10.43 10.688 16.922 1 77.19 214 TYR A C 1
ATOM 1795 O O . TYR A 1 214 ? 10.68 11.375 17.906 1 77.19 214 TYR A O 1
ATOM 1803 N N . TYR A 1 215 ? 9.961 9.508 17 1 72 215 TYR A N 1
ATOM 1804 C CA . TYR A 1 215 ? 9.773 8.852 18.281 1 72 215 TYR A CA 1
ATOM 1805 C C . TYR A 1 215 ? 11.102 8.68 19 1 72 215 TYR A C 1
ATOM 1807 O O . TYR A 1 215 ? 11.172 8.781 20.234 1 72 215 TYR A O 1
ATOM 1815 N N . LYS A 1 216 ? 12.016 8.312 18.297 1 70.06 216 LYS A N 1
ATOM 1816 C CA . LYS A 1 216 ? 13.336 8.117 18.891 1 70.06 216 LYS A CA 1
ATOM 1817 C C . LYS A 1 216 ? 13.875 9.422 19.469 1 70.06 216 LYS A C 1
ATOM 1819 O O . LYS A 1 216 ? 14.5 9.422 20.531 1 70.06 216 LYS A O 1
ATOM 1824 N N . ASN A 1 217 ? 13.75 10.438 18.75 1 64.38 217 ASN A N 1
ATOM 1825 C CA . ASN A 1 217 ? 14.328 11.719 19.141 1 64.38 217 ASN A CA 1
ATOM 1826 C C . ASN A 1 217 ? 13.477 12.43 20.188 1 64.38 217 ASN A C 1
ATOM 1828 O O . ASN A 1 217 ? 13.945 13.352 20.859 1 64.38 217 ASN A O 1
ATOM 1832 N N . HIS A 1 218 ? 12.328 12.156 20.078 1 59.78 218 HIS A N 1
ATOM 1833 C CA . HIS A 1 218 ? 11.445 12.797 21.047 1 59.78 218 HIS A CA 1
ATOM 1834 C C . HIS A 1 218 ? 10.984 11.805 22.109 1 59.78 218 HIS A C 1
ATOM 1836 O O . HIS A 1 218 ? 10.742 10.633 21.812 1 59.78 218 HIS A O 1
ATOM 1842 N N . SER A 1 219 ? 11.938 11.523 23.234 1 47.09 219 SER A N 1
ATOM 1843 C CA . SER A 1 219 ? 11.469 10.688 24.328 1 47.09 219 SER A CA 1
ATOM 1844 C C . SER A 1 219 ? 9.961 10.477 24.266 1 47.09 219 SER A C 1
ATOM 1846 O O . SER A 1 219 ? 9.195 11.438 24.203 1 47.09 219 SER A O 1
ATOM 1848 N N . ILE A 1 220 ? 9.672 9.43 23.625 1 44.44 220 ILE A N 1
ATOM 1849 C CA . ILE A 1 220 ? 8.242 9.164 23.5 1 44.44 220 ILE A CA 1
ATOM 1850 C C . ILE A 1 220 ? 7.508 9.75 24.703 1 44.44 220 ILE A C 1
ATOM 1852 O O . ILE A 1 220 ? 7.547 9.195 25.797 1 44.44 220 ILE A O 1
ATOM 1856 N N . ASP A 1 221 ? 7.875 10.844 25.156 1 37.12 221 ASP A N 1
ATOM 1857 C CA . ASP A 1 221 ? 6.723 11.258 25.953 1 37.12 221 ASP A CA 1
ATOM 1858 C C . ASP A 1 221 ? 5.414 10.891 25.266 1 37.12 221 ASP A C 1
ATOM 1860 O O . ASP A 1 221 ? 5.309 10.992 24.031 1 37.12 221 ASP A O 1
ATOM 1864 N N . VAL A 1 222 ? 4.723 10.031 25.938 1 37.06 222 VAL A N 1
ATOM 1865 C CA . VAL A 1 222 ? 3.355 9.594 25.672 1 37.06 222 VAL A CA 1
ATOM 1866 C C . VAL A 1 222 ? 2.623 10.656 24.844 1 37.06 222 VAL A C 1
ATOM 1868 O O . VAL A 1 222 ? 2.518 11.805 25.266 1 37.06 222 VAL A O 1
ATOM 1871 N N . LEU A 1 223 ? 2.867 10.703 23.594 1 39.31 223 LEU A N 1
ATOM 1872 C CA . LEU A 1 223 ? 1.823 11.617 23.141 1 39.31 223 LEU A CA 1
ATOM 1873 C C . LEU A 1 223 ? 0.744 11.789 24.203 1 39.31 223 LEU A C 1
ATOM 1875 O O . LEU A 1 223 ? 0.279 10.797 24.781 1 39.31 223 LEU A O 1
ATOM 1879 N N . PRO A 1 224 ? 0.822 12.805 24.906 1 34.81 224 PRO A N 1
ATOM 1880 C CA . PRO A 1 224 ? -0.247 12.844 25.906 1 34.81 224 PRO A CA 1
ATOM 1881 C C . PRO A 1 224 ? -1.509 12.117 25.453 1 34.81 224 PRO A C 1
ATOM 1883 O O . PRO A 1 224 ? -2.004 12.359 24.359 1 34.81 224 PRO A O 1
ATOM 1886 N N . LYS A 1 225 ? -1.581 10.906 25.672 1 42.22 225 LYS A N 1
ATOM 1887 C CA . LYS A 1 225 ? -2.967 10.445 25.703 1 42.22 225 LYS A CA 1
ATOM 1888 C C . LYS A 1 225 ? -3.912 11.578 26.109 1 42.22 225 LYS A C 1
ATOM 1890 O O . LYS A 1 225 ? -4.211 11.75 27.281 1 42.22 225 LYS A O 1
ATOM 1895 N N . ASN A 1 226 ? -3.635 12.711 25.688 1 36.72 226 ASN A N 1
ATOM 1896 C CA . ASN A 1 226 ? -4.641 13.664 26.156 1 36.72 226 ASN A CA 1
ATOM 1897 C C . ASN A 1 226 ? -6.047 13.078 26.062 1 36.72 226 ASN A C 1
ATOM 1899 O O . ASN A 1 226 ? -6.531 12.789 24.969 1 36.72 226 ASN A O 1
ATOM 1903 N N . HIS A 1 227 ? -6.477 12.43 26.953 1 42.47 227 HIS A N 1
ATOM 1904 C CA . HIS A 1 227 ? -7.805 11.906 27.25 1 42.47 227 HIS A CA 1
ATOM 1905 C C . HIS A 1 227 ? -8.883 12.711 26.547 1 42.47 227 HIS A C 1
ATOM 1907 O O . HIS A 1 227 ? -10.047 12.305 26.5 1 42.47 227 HIS A O 1
ATOM 1913 N N . HIS A 1 228 ? -8.547 14.031 26.172 1 44.03 228 HIS A N 1
ATOM 1914 C CA . HIS A 1 228 ? -9.594 14.906 25.656 1 44.03 228 HIS A CA 1
ATOM 1915 C C . HIS A 1 228 ? -9.648 14.859 24.141 1 44.03 228 HIS A C 1
ATOM 1917 O O . HIS A 1 228 ? -10.43 15.578 23.516 1 44.03 228 HIS A O 1
ATOM 1923 N N . THR A 1 229 ? -8.742 14.25 23.5 1 55.25 229 THR A N 1
ATOM 1924 C CA . THR A 1 229 ? -8.773 14.336 22.047 1 55.25 229 THR A CA 1
ATOM 1925 C C . THR A 1 229 ? -9.359 13.062 21.438 1 55.25 229 THR A C 1
ATOM 1927 O O . THR A 1 229 ? -9.078 11.961 21.906 1 55.25 229 THR A O 1
ATOM 1930 N N . LEU A 1 230 ? -10.438 13.445 20.75 1 59.81 230 LEU A N 1
ATOM 1931 C CA . LEU A 1 230 ? -11.078 12.391 19.984 1 59.81 230 LEU A CA 1
ATOM 1932 C C . LEU A 1 230 ? -10.039 11.539 19.25 1 59.81 230 LEU A C 1
ATOM 1934 O O . LEU A 1 230 ? -9.25 12.062 18.469 1 59.81 230 LEU A O 1
ATOM 1938 N N . SER A 1 231 ? -9.906 10.297 19.703 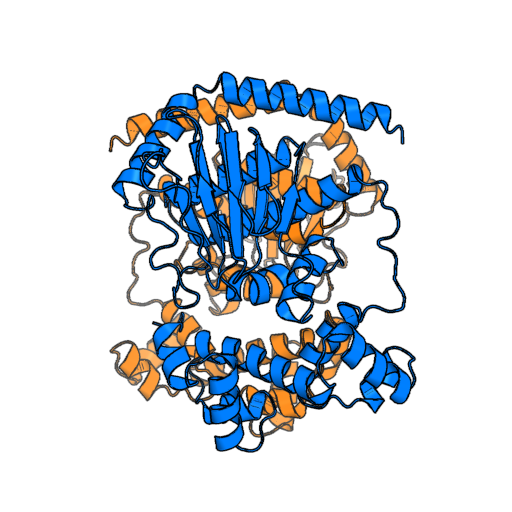1 65.88 231 SER A N 1
ATOM 1939 C CA . SER A 1 231 ? -8.898 9.367 19.203 1 65.88 231 SER A CA 1
ATOM 1940 C C . SER A 1 231 ? -9.156 8.992 17.75 1 65.88 231 SER A C 1
ATOM 1942 O O . SER A 1 231 ? -10.297 9.062 17.281 1 65.88 231 SER A O 1
ATOM 1944 N N . TYR A 1 232 ? -8.117 8.836 17.125 1 66 232 TYR A N 1
ATOM 1945 C CA . TYR A 1 232 ? -8.203 8.281 15.773 1 66 232 TYR A CA 1
ATOM 1946 C C . TYR A 1 232 ? -9.094 7.047 15.742 1 66 232 TYR A C 1
ATOM 1948 O O . TYR A 1 232 ? -9.844 6.84 14.781 1 66 232 TYR A O 1
ATOM 1956 N N . ASP A 1 233 ? -8.977 6.418 16.812 1 70.5 233 ASP A N 1
ATOM 1957 C CA . ASP A 1 233 ? -9.75 5.18 16.859 1 70.5 233 ASP A CA 1
ATOM 1958 C C . ASP A 1 233 ? -11.25 5.457 16.75 1 70.5 233 ASP A C 1
ATOM 1960 O O . ASP A 1 233 ? -11.984 4.684 16.125 1 70.5 233 ASP A O 1
ATOM 1964 N N . ILE A 1 234 ? -11.578 6.566 17.344 1 80.25 234 ILE A N 1
ATOM 1965 C CA . ILE A 1 234 ? -13 6.906 17.328 1 80.25 234 ILE A CA 1
ATOM 1966 C C . ILE A 1 234 ? -13.422 7.312 15.922 1 80.25 234 ILE A C 1
ATOM 1968 O O . ILE A 1 234 ? -14.422 6.824 15.398 1 80.25 234 ILE A O 1
ATOM 1972 N N . ILE A 1 235 ? -12.625 8.125 15.305 1 77.19 235 ILE A N 1
ATOM 1973 C CA . ILE A 1 235 ? -12.938 8.586 13.961 1 77.19 235 ILE A CA 1
ATOM 1974 C C . ILE A 1 235 ? -12.93 7.41 12.992 1 77.19 235 ILE A C 1
ATOM 1976 O O . ILE A 1 235 ? -13.812 7.293 12.133 1 77.19 235 ILE A O 1
ATOM 1980 N N . ASN A 1 236 ? -11.977 6.645 13.141 1 71.5 236 ASN A N 1
ATOM 1981 C CA . ASN A 1 236 ? -11.891 5.453 12.297 1 71.5 236 ASN A CA 1
ATOM 1982 C C . ASN A 1 236 ? -13.102 4.551 12.484 1 71.5 236 ASN A C 1
ATOM 1984 O O . ASN A 1 236 ? -13.617 3.986 11.516 1 71.5 236 ASN A O 1
ATOM 1988 N N . TYR A 1 237 ? -13.477 4.406 13.727 1 77.25 237 TYR A N 1
ATOM 1989 C CA . TYR A 1 237 ? -14.648 3.586 14.023 1 77.25 237 TYR A CA 1
ATOM 1990 C C . TYR A 1 237 ? -15.898 4.184 13.391 1 77.25 237 TYR A C 1
ATOM 1992 O O . TYR A 1 237 ? -16.734 3.453 12.859 1 77.25 237 TYR A O 1
ATOM 2000 N N . ILE A 1 238 ? -16.047 5.422 13.477 1 83 238 ILE A N 1
ATOM 2001 C CA . ILE A 1 238 ? -17.188 6.094 12.844 1 83 238 ILE A CA 1
ATOM 2002 C C . ILE A 1 238 ? -17.172 5.812 11.344 1 83 238 ILE A C 1
ATOM 2004 O O . ILE A 1 238 ? -18.219 5.488 10.766 1 83 238 ILE A O 1
ATOM 2008 N N . GLY A 1 239 ? -16.109 5.992 10.758 1 76.81 239 GLY A N 1
ATOM 2009 C CA . GLY A 1 239 ? -15.992 5.75 9.328 1 76.81 239 GLY A CA 1
ATOM 2010 C C . GLY A 1 239 ? -16.391 4.34 8.93 1 76.81 239 GLY A C 1
ATOM 2011 O O . GLY A 1 239 ? -17.125 4.145 7.957 1 76.81 239 GLY A O 1
ATOM 2012 N N . GLN A 1 240 ? -15.945 3.449 9.656 1 69.31 240 GLN A N 1
ATOM 2013 C CA . GLN A 1 240 ? -16.188 2.039 9.375 1 69.31 240 GLN A CA 1
ATOM 2014 C C . GLN A 1 240 ? -17.656 1.686 9.57 1 69.31 240 GLN A C 1
ATOM 2016 O O . GLN A 1 240 ? -18.172 0.757 8.938 1 69.31 240 GLN A O 1
ATOM 2021 N N . ASN A 1 241 ? -18.328 2.488 10.383 1 76.56 241 ASN A N 1
ATOM 2022 C CA . ASN A 1 241 ? -19.703 2.156 10.742 1 76.56 241 ASN A CA 1
ATOM 2023 C C . ASN A 1 241 ? -20.672 3.271 10.352 1 76.56 241 ASN A C 1
ATOM 2025 O O . ASN A 1 241 ? -21.766 3.367 10.898 1 76.56 241 ASN A O 1
ATOM 2029 N N . CYS A 1 242 ? -20.25 4.008 9.453 1 80.5 242 CYS A N 1
ATOM 2030 C CA . CYS A 1 242 ? -20.922 5.277 9.203 1 80.5 242 CYS A CA 1
ATOM 2031 C C . CYS A 1 242 ? -22.359 5.047 8.711 1 80.5 242 CYS A C 1
ATOM 2033 O O . CYS A 1 242 ? -23.188 5.945 8.797 1 80.5 242 CYS A O 1
ATOM 2035 N N . ARG A 1 243 ? -22.672 3.969 8.273 1 79.69 243 ARG A N 1
ATOM 2036 C CA . ARG A 1 243 ? -23.984 3.705 7.719 1 79.69 243 ARG A CA 1
ATOM 2037 C C . ARG A 1 243 ? -25.047 3.668 8.82 1 79.69 243 ARG A C 1
ATOM 2039 O O . ARG A 1 243 ? -26.156 4.176 8.641 1 79.69 243 ARG A O 1
ATOM 2046 N N . SER A 1 244 ? -24.703 3.062 9.977 1 82.69 244 SER A N 1
ATOM 2047 C CA . SER A 1 244 ? -25.734 2.809 10.969 1 82.69 244 SER A CA 1
ATOM 2048 C C . SER A 1 244 ? -25.297 3.303 12.352 1 82.69 244 SER A C 1
ATOM 2050 O O . SER A 1 244 ? -26.078 3.242 13.305 1 82.69 244 SER A O 1
ATOM 2052 N N . ILE A 1 245 ? -24.234 3.881 12.375 1 88.25 245 ILE A N 1
ATOM 2053 C CA . ILE A 1 245 ? -23.688 4.246 13.68 1 88.25 245 ILE A CA 1
ATOM 2054 C C . ILE A 1 245 ? -24.562 5.324 14.32 1 88.25 245 ILE A C 1
ATOM 2056 O O . ILE A 1 245 ? -25.109 6.184 13.625 1 88.25 245 ILE A O 1
ATOM 2060 N N . THR A 1 246 ? -24.75 5.152 15.648 1 92.94 246 THR A N 1
ATOM 2061 C CA . THR A 1 246 ? -25.391 6.172 16.469 1 92.94 246 THR A CA 1
ATOM 2062 C C . THR A 1 246 ? -24.469 6.641 17.578 1 92.94 246 THR A C 1
ATOM 2064 O O . THR A 1 246 ? -23.484 5.973 17.906 1 92.94 246 THR A O 1
ATOM 2067 N N . LEU A 1 247 ? -24.828 7.82 18.062 1 94.81 247 LEU A N 1
ATOM 2068 C CA . LEU A 1 247 ? -24.047 8.344 19.172 1 94.81 247 LEU A CA 1
ATOM 2069 C C . LEU A 1 247 ? -24.031 7.363 20.344 1 94.81 247 LEU A C 1
ATOM 2071 O O . LEU A 1 247 ? -23 7.18 21 1 94.81 247 LEU A O 1
ATOM 2075 N N . ASP A 1 248 ? -25.156 6.715 20.578 1 94.94 248 ASP A N 1
ATOM 2076 C CA . ASP A 1 248 ? -25.297 5.77 21.672 1 94.94 248 ASP A CA 1
ATOM 2077 C C . ASP A 1 248 ? -24.422 4.539 21.469 1 94.94 248 ASP A C 1
ATOM 2079 O O . ASP A 1 248 ? -23.734 4.098 22.391 1 94.94 248 ASP A O 1
ATOM 2083 N N . SER A 1 249 ? -24.516 4.047 20.312 1 93.19 249 SER A N 1
ATOM 2084 C CA . SER A 1 249 ? -23.719 2.852 20.031 1 93.19 249 SER A CA 1
ATOM 2085 C C . SER A 1 249 ? -22.234 3.148 20.094 1 93.19 249 SER A C 1
ATOM 2087 O O . SER A 1 249 ? -21.438 2.314 20.547 1 93.19 249 SER A O 1
ATOM 2089 N N . LEU A 1 250 ? -21.875 4.301 19.562 1 93.06 250 LEU A N 1
ATOM 2090 C CA . LEU A 1 250 ? -20.469 4.719 19.594 1 93.06 250 LEU A CA 1
ATOM 2091 C C . LEU A 1 250 ? -19.984 4.879 21.031 1 93.06 250 LEU A C 1
ATOM 2093 O O . LEU A 1 250 ? -18.891 4.426 21.375 1 93.06 250 LEU A O 1
ATOM 2097 N N . ALA A 1 251 ? -20.766 5.508 21.828 1 92.75 251 ALA A N 1
ATOM 2098 C CA . ALA A 1 251 ? -20.422 5.738 23.219 1 92.75 251 ALA A CA 1
ATOM 2099 C C . ALA A 1 251 ? -20.25 4.418 23.969 1 92.75 251 ALA A C 1
ATOM 2101 O O . ALA A 1 251 ? -19.297 4.254 24.75 1 92.75 251 ALA A O 1
ATOM 2102 N N . LYS A 1 252 ? -21.094 3.547 23.734 1 91.25 252 LYS A N 1
ATOM 2103 C CA . LYS A 1 252 ? -21.016 2.232 24.359 1 91.25 252 LYS A CA 1
ATOM 2104 C C . LYS A 1 252 ? -19.734 1.506 23.969 1 91.25 252 LYS A C 1
ATOM 2106 O O . LYS A 1 252 ? -19.078 0.892 24.797 1 91.25 252 LYS A O 1
ATOM 2111 N N . HIS A 1 253 ? -19.453 1.609 22.75 1 86.69 253 HIS A N 1
ATOM 2112 C CA . HIS A 1 253 ? -18.281 0.905 22.219 1 86.69 253 HIS A CA 1
ATOM 2113 C C . HIS A 1 253 ? -17 1.393 22.891 1 86.69 253 HIS A C 1
ATOM 2115 O O . HIS A 1 253 ? -16.094 0.598 23.188 1 86.69 253 HIS A O 1
ATOM 2121 N N . PHE A 1 254 ? -16.875 2.609 23.109 1 86.31 254 PHE A N 1
ATOM 2122 C CA . PHE A 1 254 ? -15.648 3.178 23.641 1 86.31 254 PHE A CA 1
ATOM 2123 C C . PHE A 1 254 ? -15.789 3.471 25.141 1 86.31 254 PHE A C 1
ATOM 2125 O O . PHE A 1 254 ? -14.922 4.117 25.734 1 86.31 254 PHE A O 1
ATOM 2132 N N . GLN A 1 255 ? -16.922 3.027 25.672 1 89.69 255 GLN A N 1
ATOM 2133 C CA . GLN A 1 255 ? -17.188 3.102 27.094 1 89.69 255 GLN A CA 1
ATOM 2134 C C . GLN A 1 255 ? -17.25 4.551 27.578 1 89.69 255 GLN A C 1
ATOM 2136 O O . GLN A 1 255 ? -16.625 4.906 28.578 1 89.69 255 GLN A O 1
ATOM 2141 N N . TYR A 1 256 ? -17.906 5.398 26.828 1 89.62 256 TYR A N 1
ATOM 2142 C CA . TYR A 1 256 ? -18.266 6.77 27.172 1 89.62 256 TYR A CA 1
ATOM 2143 C C . TYR A 1 256 ? -19.766 6.91 27.375 1 89.62 256 TYR A C 1
ATOM 2145 O O . TYR A 1 256 ? -20.531 6.012 27.016 1 89.62 256 TYR A O 1
ATOM 2153 N N . THR A 1 257 ? -20.156 7.941 28 1 92.56 257 THR A N 1
ATOM 2154 C CA . THR A 1 257 ? -21.562 8.344 27.922 1 92.56 257 THR A CA 1
ATOM 2155 C C . THR A 1 257 ? -21.828 9.148 26.641 1 92.56 257 THR A C 1
ATOM 2157 O O . THR A 1 257 ? -20.953 9.883 26.188 1 92.56 257 THR A O 1
ATOM 2160 N N . PRO A 1 258 ? -23.031 9.055 26.078 1 94.12 258 PRO A N 1
ATOM 2161 C CA . PRO A 1 258 ? -23.328 9.797 24.859 1 94.12 258 PRO A CA 1
ATOM 2162 C C . PRO A 1 258 ? -23.109 11.305 25 1 94.12 258 PRO A C 1
ATOM 2164 O O . PRO A 1 258 ? -22.609 11.953 24.078 1 94.12 258 PRO A O 1
ATOM 2167 N N . ASN A 1 259 ? -23.484 11.797 26.141 1 93 259 ASN A N 1
ATOM 2168 C CA . ASN A 1 259 ? -23.328 13.227 26.375 1 93 259 ASN A CA 1
ATOM 2169 C C . ASN A 1 259 ? -21.844 13.633 26.359 1 93 259 ASN A C 1
ATOM 2171 O O . ASN A 1 259 ? -21.484 14.641 25.75 1 93 259 ASN A O 1
ATOM 2175 N N . TYR A 1 260 ? -21.156 12.922 27.016 1 91.31 260 TYR A N 1
ATOM 2176 C CA . TYR A 1 260 ? -19.734 13.211 27.047 1 91.31 260 TYR A CA 1
ATOM 2177 C C . TYR A 1 260 ? -19.109 13.078 25.656 1 91.31 260 TYR A C 1
ATOM 2179 O O . TYR A 1 260 ? -18.328 13.93 25.234 1 91.31 260 TYR A O 1
ATOM 2187 N N . LEU A 1 261 ? -19.438 12.07 24.984 1 92.62 261 LEU A N 1
ATOM 2188 C CA . LEU A 1 261 ? -18.875 11.812 23.672 1 92.62 261 LEU A CA 1
ATOM 2189 C C . LEU A 1 261 ? -19.266 12.906 22.672 1 92.62 261 LEU A C 1
ATOM 2191 O O . LEU A 1 261 ? -18.453 13.32 21.844 1 92.62 261 LEU A O 1
ATOM 2195 N N . SER A 1 262 ? -20.484 13.266 22.75 1 92.62 262 SER A N 1
ATOM 2196 C CA . SER A 1 262 ? -20.953 14.344 21.891 1 92.62 262 SER A CA 1
ATOM 2197 C C . SER A 1 262 ? -20.141 15.617 22.125 1 92.62 262 SER A C 1
ATOM 2199 O O . SER A 1 262 ? -19.75 16.281 21.156 1 92.62 262 SER A O 1
ATOM 2201 N N . ARG A 1 263 ? -19.891 15.922 23.359 1 89.31 263 ARG A N 1
ATOM 2202 C CA . ARG A 1 263 ? -19.094 17.109 23.703 1 89.31 263 ARG A CA 1
ATOM 2203 C C . ARG A 1 263 ? -17.656 16.953 23.234 1 89.31 263 ARG A C 1
ATOM 2205 O O . ARG A 1 263 ? -17.062 17.891 22.703 1 89.31 263 ARG A O 1
ATOM 2212 N N . LEU A 1 264 ? -17.188 15.828 23.453 1 86.75 264 LEU A N 1
ATOM 2213 C CA . LEU A 1 264 ? -15.812 15.523 23.047 1 86.75 264 LEU A CA 1
ATOM 2214 C C . LEU A 1 264 ? -15.633 15.695 21.547 1 86.75 264 LEU A C 1
ATOM 2216 O O . LEU A 1 264 ? -14.633 16.266 21.094 1 86.75 264 LEU A O 1
ATOM 2220 N N . ILE A 1 265 ? -16.547 15.172 20.781 1 87.12 265 ILE A N 1
ATOM 2221 C CA . ILE A 1 265 ? -16.516 15.266 19.312 1 87.12 265 ILE A CA 1
ATOM 2222 C C . ILE A 1 265 ? -16.562 16.734 18.891 1 87.12 265 ILE A C 1
ATOM 2224 O O . ILE A 1 265 ? -15.742 17.172 18.094 1 87.12 265 ILE A O 1
ATOM 2228 N N . ARG A 1 266 ? -17.438 17.453 19.484 1 86.25 266 ARG A N 1
ATOM 2229 C CA . ARG A 1 266 ? -17.594 18.859 19.141 1 86.25 266 ARG A CA 1
ATOM 2230 C C . ARG A 1 266 ? -16.344 19.656 19.531 1 86.25 266 ARG A C 1
ATOM 2232 O O . ARG A 1 266 ? -15.883 20.484 18.75 1 86.25 266 ARG A O 1
ATOM 2239 N N . GLN A 1 267 ? -15.875 19.391 20.656 1 79.75 267 GLN A N 1
ATOM 2240 C CA . GLN A 1 267 ? -14.719 20.125 21.156 1 79.75 267 GLN A CA 1
ATOM 2241 C C . GLN A 1 267 ? -13.477 19.812 20.328 1 79.75 267 GLN A C 1
ATOM 2243 O O . GLN A 1 267 ? -12.641 20.703 20.094 1 79.75 267 GLN A O 1
ATOM 2248 N N . SER A 1 268 ? -13.438 18.609 19.891 1 75.81 268 SER A N 1
ATOM 2249 C CA . SER A 1 268 ? -12.234 18.172 19.203 1 75.81 268 SER A CA 1
ATOM 2250 C C . SER A 1 268 ? -12.273 18.516 17.719 1 75.81 268 SER A C 1
ATOM 2252 O O . SER A 1 268 ? -11.234 18.766 17.094 1 75.81 268 SER A O 1
ATOM 2254 N N . THR A 1 269 ? -13.477 18.516 17.109 1 77 269 THR A N 1
ATOM 2255 C CA . THR A 1 269 ? -13.539 18.594 15.664 1 77 269 THR A CA 1
ATOM 2256 C C . THR A 1 269 ? -14.258 19.875 15.219 1 77 269 THR A C 1
ATOM 2258 O O . THR A 1 269 ? -14.188 20.25 14.047 1 77 269 THR A O 1
ATOM 2261 N N . GLY A 1 270 ? -14.93 20.5 16.141 1 80.38 270 GLY A N 1
ATOM 2262 C CA . GLY A 1 270 ? -15.773 21.625 15.797 1 80.38 270 GLY A CA 1
ATOM 2263 C C . GLY A 1 270 ? -17.062 21.219 15.102 1 80.38 270 GLY A C 1
ATOM 2264 O O . GLY A 1 270 ? -17.859 22.078 14.703 1 80.38 270 GLY A O 1
ATOM 2265 N N . LYS A 1 271 ? -17.297 19.938 15.016 1 86.44 271 LYS A N 1
ATOM 2266 C CA . LYS A 1 271 ? -18.453 19.406 14.32 1 86.44 271 LYS A CA 1
ATOM 2267 C C . LYS A 1 271 ? -19.281 18.484 15.234 1 86.44 271 LYS A C 1
ATOM 2269 O O . LYS A 1 271 ? -18.766 17.984 16.234 1 86.44 271 LYS A O 1
ATOM 2274 N N . THR A 1 272 ? -20.516 18.406 14.852 1 91.75 272 THR A N 1
ATOM 2275 C CA . THR A 1 272 ? -21.375 17.469 15.586 1 91.75 272 THR A CA 1
ATOM 2276 C C . THR A 1 272 ? -21.125 16.031 15.125 1 91.75 272 THR A C 1
ATOM 2278 O O . THR A 1 272 ? -20.469 15.805 14.102 1 91.75 272 THR A O 1
ATOM 2281 N N . PHE A 1 273 ? -21.609 15.094 15.93 1 92.81 273 PHE A N 1
ATOM 2282 C CA . PHE A 1 273 ? -21.531 13.68 15.586 1 92.81 273 PHE A CA 1
ATOM 2283 C C . PHE A 1 273 ? -22.141 13.43 14.211 1 92.81 273 PHE A C 1
ATOM 2285 O O . PHE A 1 273 ? -21.531 12.75 13.375 1 92.81 273 PHE A O 1
ATOM 2292 N N . SER A 1 274 ? -23.25 14.016 13.953 1 92.25 274 SER A N 1
ATOM 2293 C CA . SER A 1 274 ? -23.953 13.805 12.695 1 92.25 274 SER A CA 1
ATOM 2294 C C . SER A 1 274 ? -23.141 14.336 11.516 1 92.25 274 SER A C 1
ATOM 2296 O O . SER A 1 274 ? -23.141 13.734 10.438 1 92.25 274 SER A O 1
ATOM 2298 N N . GLN A 1 275 ? -22.516 15.438 11.719 1 89.69 275 GLN A N 1
ATOM 2299 C CA . GLN A 1 275 ? -21.703 16.016 10.664 1 89.69 275 GLN A CA 1
ATOM 2300 C C . GLN A 1 275 ? -20.5 15.133 10.336 1 89.69 275 GLN A C 1
ATOM 2302 O O . GLN A 1 275 ? -20.141 14.969 9.172 1 89.69 275 GLN A O 1
ATOM 2307 N N . ILE A 1 276 ? -19.953 14.562 11.391 1 88.69 276 ILE A N 1
ATOM 2308 C CA . ILE A 1 276 ? -18.797 13.68 11.211 1 88.69 276 ILE A CA 1
ATOM 2309 C C . ILE A 1 276 ? -19.219 12.414 10.469 1 88.69 276 ILE A C 1
ATOM 2311 O O . ILE A 1 276 ? -18.516 11.945 9.586 1 88.69 276 ILE A O 1
ATOM 2315 N N . VAL A 1 277 ? -20.328 11.922 10.836 1 90.88 277 VAL A N 1
ATOM 2316 C CA . VAL A 1 277 ? -20.859 10.734 10.18 1 90.88 277 VAL A CA 1
ATOM 2317 C C . VAL A 1 277 ? -21.109 11.023 8.703 1 90.88 277 VAL A C 1
ATOM 2319 O O . VAL A 1 277 ? -20.734 10.219 7.836 1 90.88 277 VAL A O 1
ATOM 2322 N N . SER A 1 278 ? -21.672 12.125 8.438 1 89.81 278 SER A N 1
ATOM 2323 C CA . SER A 1 278 ? -21.953 12.516 7.055 1 89.81 278 SER A CA 1
ATOM 2324 C C . SER A 1 278 ? -20.656 12.641 6.25 1 89.81 278 SER A C 1
ATOM 2326 O O . SER A 1 278 ? -20.594 12.203 5.102 1 89.81 278 SER A O 1
ATOM 2328 N N . GLN A 1 279 ? -19.734 13.242 6.852 1 85.88 279 GLN A N 1
ATOM 2329 C CA . GLN A 1 279 ? -18.438 13.406 6.188 1 85.88 279 GLN A CA 1
ATOM 2330 C C . GLN A 1 279 ? -17.812 12.062 5.855 1 85.88 279 GLN A C 1
ATOM 2332 O O . GLN A 1 279 ? -17.234 11.883 4.781 1 85.88 279 GLN A O 1
ATOM 2337 N N . GLN A 1 280 ? -17.906 11.188 6.801 1 83.38 280 GLN A N 1
ATOM 2338 C CA . GLN A 1 280 ? -17.359 9.852 6.59 1 83.38 280 GLN A CA 1
ATOM 2339 C C . GLN A 1 280 ? -18.109 9.133 5.465 1 83.38 280 GLN A C 1
ATOM 2341 O O . GLN A 1 280 ? -17.484 8.43 4.66 1 83.38 280 GLN A O 1
ATOM 2346 N N . LYS A 1 281 ? -19.359 9.281 5.422 1 86.25 281 LYS A N 1
ATOM 2347 C CA . LYS A 1 281 ? -20.156 8.703 4.344 1 86.25 281 LYS A CA 1
ATOM 2348 C C . LYS A 1 281 ? -19.719 9.242 2.986 1 86.25 281 LYS A C 1
ATOM 2350 O O . LYS A 1 281 ? -19.547 8.477 2.033 1 86.25 281 LYS A O 1
ATOM 2355 N N . LEU A 1 282 ? -19.547 10.477 2.955 1 86.75 282 LEU A N 1
ATOM 2356 C CA . LEU A 1 282 ? -19.172 11.125 1.702 1 86.75 282 LEU A CA 1
ATOM 2357 C C . LEU A 1 282 ? -17.781 10.688 1.261 1 86.75 282 LEU A C 1
ATOM 2359 O O . LEU A 1 282 ? -17.516 10.531 0.065 1 86.75 282 LEU A O 1
ATOM 2363 N N . GLN A 1 283 ? -16.953 10.562 2.195 1 78.25 283 GLN A N 1
ATOM 2364 C CA . GLN A 1 283 ? -15.609 10.094 1.883 1 78.25 283 GLN A CA 1
ATOM 2365 C C . GLN A 1 283 ? -15.648 8.688 1.28 1 78.25 283 GLN A C 1
ATOM 2367 O O . GLN A 1 283 ? -14.945 8.406 0.306 1 78.25 283 GLN A O 1
ATOM 2372 N N . ARG A 1 284 ? -16.344 7.883 1.827 1 75.94 284 ARG A N 1
ATOM 2373 C CA . ARG A 1 284 ? -16.516 6.535 1.288 1 75.94 284 ARG A CA 1
ATOM 2374 C C . ARG A 1 284 ? -17.125 6.578 -0.105 1 75.94 284 ARG A C 1
ATOM 2376 O O . ARG A 1 284 ? -16.719 5.824 -0.993 1 75.94 284 ARG A O 1
ATOM 2383 N N . ALA A 1 285 ? -18.047 7.391 -0.227 1 82.94 285 ALA A N 1
ATOM 2384 C CA . ALA A 1 285 ? -18.688 7.551 -1.535 1 82.94 285 ALA A CA 1
ATOM 2385 C C . ALA A 1 285 ? -17.656 7.965 -2.59 1 82.94 285 ALA A C 1
ATOM 2387 O O . ALA A 1 285 ? -17.672 7.445 -3.707 1 82.94 285 ALA A O 1
ATOM 2388 N N . ALA A 1 286 ? -16.859 8.867 -2.209 1 78.88 286 ALA A N 1
ATOM 2389 C CA . ALA A 1 286 ? -15.836 9.336 -3.131 1 78.88 286 ALA A CA 1
ATOM 2390 C C . ALA A 1 286 ? -14.953 8.188 -3.602 1 78.88 286 ALA A C 1
ATOM 2392 O O . ALA A 1 286 ? -14.578 8.117 -4.777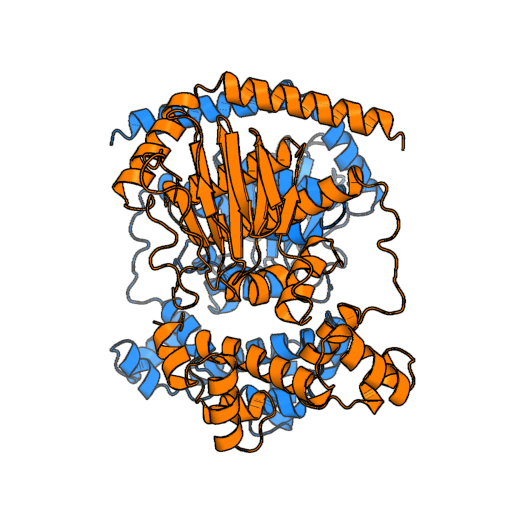 1 78.88 286 ALA A O 1
ATOM 2393 N N . GLY A 1 287 ? -14.641 7.359 -2.732 1 70.69 287 GLY A N 1
ATOM 2394 C CA . GLY A 1 287 ? -13.875 6.172 -3.096 1 70.69 287 GLY A CA 1
ATOM 2395 C C . GLY A 1 287 ? -14.586 5.301 -4.117 1 70.69 287 GLY A C 1
ATOM 2396 O O . GLY A 1 287 ? -13.984 4.891 -5.113 1 70.69 287 GLY A O 1
ATOM 2397 N N . PHE A 1 288 ? -15.82 5.094 -3.891 1 72.5 288 PHE A N 1
ATOM 2398 C CA . PHE A 1 288 ? -16.609 4.289 -4.812 1 72.5 288 PHE A CA 1
ATOM 2399 C C . PHE A 1 288 ? -16.75 4.992 -6.156 1 72.5 288 PHE A C 1
ATOM 2401 O O . PHE A 1 288 ? -16.703 4.348 -7.207 1 72.5 288 PHE A O 1
ATOM 2408 N N . ILE A 1 289 ? -16.906 6.242 -6.102 1 79 289 ILE A N 1
ATOM 2409 C CA . ILE A 1 289 ? -17.156 7.039 -7.301 1 79 289 ILE A CA 1
ATOM 2410 C C . ILE A 1 289 ? -15.93 6.965 -8.219 1 79 289 ILE A C 1
ATOM 2412 O O . ILE A 1 289 ? -16.078 6.871 -9.445 1 79 289 ILE A O 1
ATOM 2416 N N . THR A 1 290 ? -14.812 6.914 -7.613 1 68.56 290 THR A N 1
ATOM 2417 C CA . THR A 1 290 ? -13.594 6.996 -8.414 1 68.56 290 THR A CA 1
ATOM 2418 C C . THR A 1 290 ? -13.109 5.605 -8.805 1 68.56 290 THR A C 1
ATOM 2420 O O . THR A 1 290 ? -12.352 5.449 -9.766 1 68.56 290 THR A O 1
ATOM 2423 N N . SER A 1 291 ? -13.594 4.633 -8.109 1 59.72 291 SER A N 1
ATOM 2424 C CA . SER A 1 291 ? -12.984 3.32 -8.312 1 59.72 291 SER A CA 1
ATOM 2425 C C . SER A 1 291 ? -13.984 2.34 -8.922 1 59.72 291 SER A C 1
ATOM 2427 O O . SER A 1 291 ? -13.625 1.212 -9.266 1 59.72 291 SER A O 1
ATOM 2429 N N . THR A 1 292 ? -15.258 2.809 -9.023 1 62.53 292 THR A N 1
ATOM 2430 C CA . THR A 1 292 ? -16.297 1.934 -9.57 1 62.53 292 THR A CA 1
ATOM 2431 C C . THR A 1 292 ? -17.156 2.682 -10.578 1 62.53 292 THR A C 1
ATOM 2433 O O . THR A 1 292 ? -17.094 3.91 -10.664 1 62.53 292 THR A O 1
ATOM 2436 N N . ASP A 1 293 ? -17.891 1.878 -11.281 1 67.19 293 ASP A N 1
ATOM 2437 C CA . ASP A 1 293 ? -18.844 2.475 -12.211 1 67.19 293 ASP A CA 1
ATOM 2438 C C . ASP A 1 293 ? -20.266 2.377 -11.672 1 67.19 293 ASP A C 1
ATOM 2440 O O . ASP A 1 293 ? -21.234 2.471 -12.43 1 67.19 293 ASP A O 1
ATOM 2444 N N . MET A 1 294 ? -20.391 2.207 -10.477 1 73.5 294 MET A N 1
ATOM 2445 C CA . MET A 1 294 ? -21.703 2.123 -9.859 1 73.5 294 MET A CA 1
ATOM 2446 C C . MET A 1 294 ? -22.5 3.41 -10.078 1 73.5 294 MET A C 1
ATOM 2448 O O . MET A 1 294 ? -21.938 4.504 -10.016 1 73.5 294 MET A O 1
ATOM 2452 N N . PRO A 1 295 ? -23.75 3.113 -10.359 1 82.19 295 PRO A N 1
ATOM 2453 C CA . PRO A 1 295 ? -24.562 4.328 -10.445 1 82.19 295 PRO A CA 1
ATOM 2454 C C . PRO A 1 295 ? -24.5 5.18 -9.18 1 82.19 295 PRO A C 1
ATOM 2456 O O . PRO A 1 295 ? -24.469 4.645 -8.07 1 82.19 295 PRO A O 1
ATOM 2459 N N . ILE A 1 296 ? -24.594 6.453 -9.422 1 89.81 296 ILE A N 1
ATOM 2460 C CA . ILE A 1 296 ? -24.453 7.418 -8.336 1 89.81 296 ILE A CA 1
ATOM 2461 C C . ILE A 1 296 ? -25.5 7.164 -7.266 1 89.81 296 ILE A C 1
ATOM 2463 O O . ILE A 1 296 ? -25.219 7.254 -6.07 1 89.81 296 ILE A O 1
ATOM 2467 N N . VAL A 1 297 ? -26.672 6.844 -7.754 1 87.12 297 VAL A N 1
ATOM 2468 C CA . VAL A 1 297 ? -27.781 6.605 -6.836 1 87.12 297 VAL A CA 1
ATOM 2469 C C . VAL A 1 297 ? -27.469 5.406 -5.945 1 87.12 297 VAL A C 1
ATOM 2471 O O . VAL A 1 297 ? -27.75 5.426 -4.742 1 87.12 297 VAL A O 1
ATOM 2474 N N . ASP A 1 298 ? -26.922 4.461 -6.473 1 81.94 298 ASP A N 1
ATOM 2475 C CA . ASP A 1 298 ? -26.578 3.258 -5.723 1 81.94 298 ASP A CA 1
ATOM 2476 C C . ASP A 1 298 ? -25.469 3.537 -4.707 1 81.94 298 ASP A C 1
ATOM 2478 O O . ASP A 1 298 ? -25.5 3.02 -3.59 1 81.94 298 ASP A O 1
ATOM 2482 N N . ILE A 1 299 ? -24.562 4.344 -5.102 1 84.31 299 ILE A N 1
ATOM 2483 C CA . ILE A 1 299 ? -23.469 4.707 -4.207 1 84.31 299 ILE A CA 1
ATOM 2484 C C . ILE A 1 299 ? -24.031 5.438 -2.984 1 84.31 299 ILE A C 1
ATOM 2486 O O . ILE A 1 299 ? -23.641 5.141 -1.852 1 84.31 299 ILE A O 1
ATOM 2490 N N . GLY A 1 300 ? -24.922 6.332 -3.234 1 87.44 300 GLY A N 1
ATOM 2491 C CA . GLY A 1 300 ? -25.547 7.035 -2.125 1 87.44 300 GLY A CA 1
ATOM 2492 C C . GLY A 1 300 ? -26.203 6.102 -1.129 1 87.44 300 GLY A C 1
ATOM 2493 O O . GLY A 1 300 ? -26.031 6.25 0.082 1 87.44 300 GLY A O 1
ATOM 2494 N N . GLN A 1 301 ? -26.875 5.137 -1.637 1 80.25 301 GLN A N 1
ATOM 2495 C CA . GLN A 1 301 ? -27.578 4.172 -0.797 1 80.25 301 GLN A CA 1
ATOM 2496 C C . GLN A 1 301 ? -26.594 3.297 -0.025 1 80.25 301 GLN A C 1
ATOM 2498 O O . GLN A 1 301 ? -26.797 3.012 1.156 1 80.25 301 GLN A O 1
ATOM 2503 N N . ILE A 1 302 ? -25.609 3.02 -0.604 1 74.94 302 ILE A N 1
ATOM 2504 C CA . ILE A 1 302 ? -24.625 2.119 -0.03 1 74.94 302 ILE A CA 1
ATOM 2505 C C . ILE A 1 302 ? -23.953 2.783 1.173 1 74.94 302 ILE A C 1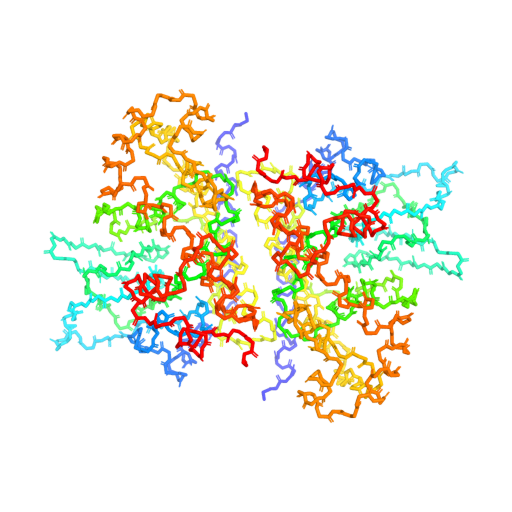
ATOM 2507 O O . ILE A 1 302 ? -23.688 2.127 2.182 1 74.94 302 ILE A O 1
ATOM 2511 N N . VAL A 1 303 ? -23.781 4.02 0.993 1 82.44 303 VAL A N 1
ATOM 2512 C CA . VAL A 1 303 ? -23.031 4.68 2.062 1 82.44 303 VAL A CA 1
ATOM 2513 C C . VAL A 1 303 ? -24 5.184 3.127 1 82.44 303 VAL A C 1
ATOM 2515 O O . VAL A 1 303 ? -23.594 5.668 4.18 1 82.44 303 VAL A O 1
ATOM 2518 N N . GLY A 1 304 ? -25.297 5.121 2.789 1 83.75 304 GLY A N 1
ATOM 2519 C CA . GLY A 1 304 ? -26.266 5.359 3.854 1 83.75 304 GLY A CA 1
ATOM 2520 C C . GLY A 1 304 ? -27.109 6.605 3.629 1 83.75 304 GLY A C 1
ATOM 2521 O O . GLY A 1 304 ? -27.734 7.109 4.559 1 83.75 304 GLY A O 1
ATOM 2522 N N . PHE A 1 305 ? -27.031 7.137 2.451 1 87.75 305 PHE A N 1
ATOM 2523 C CA . PHE A 1 305 ? -27.953 8.211 2.131 1 87.75 305 PHE A CA 1
ATOM 2524 C C . PHE A 1 305 ? -29.266 7.656 1.581 1 87.75 305 PHE A C 1
ATOM 2526 O O . PHE A 1 305 ? -29.266 6.855 0.645 1 87.75 305 PHE A O 1
ATOM 2533 N N . TYR A 1 306 ? -30.281 7.961 2.225 1 82.5 306 TYR A N 1
ATOM 2534 C CA . TYR A 1 306 ? -31.578 7.445 1.776 1 82.5 306 TYR A CA 1
ATOM 2535 C C . TYR A 1 306 ? -32.188 8.344 0.7 1 82.5 306 TYR A C 1
ATOM 2537 O O . TYR A 1 306 ? -32.969 7.883 -0.125 1 82.5 306 TYR A O 1
ATOM 2545 N N . ASP A 1 307 ? -31.797 9.57 0.687 1 89.38 307 ASP A N 1
ATOM 2546 C CA . ASP A 1 307 ? -32.25 10.555 -0.291 1 89.38 307 ASP A CA 1
ATOM 2547 C C . ASP A 1 307 ? -31.125 10.961 -1.233 1 89.38 307 ASP A C 1
ATOM 2549 O O . ASP A 1 307 ? -30.156 11.586 -0.808 1 89.38 307 ASP A O 1
ATOM 2553 N N . VAL A 1 308 ? -31.344 10.695 -2.52 1 89.75 308 VAL A N 1
ATOM 2554 C CA . VAL A 1 308 ? -30.328 10.922 -3.529 1 89.75 308 VAL A CA 1
ATOM 2555 C C . VAL A 1 308 ? -30.047 12.422 -3.654 1 89.75 308 VAL A C 1
ATOM 2557 O O . VAL A 1 308 ? -28.891 12.828 -3.84 1 89.75 308 VAL A O 1
ATOM 2560 N N . SER A 1 309 ? -31.109 13.148 -3.586 1 92.5 309 SER A N 1
ATOM 2561 C CA . SER A 1 309 ? -30.922 14.594 -3.682 1 92.5 309 SER A CA 1
ATOM 2562 C C . SER A 1 309 ? -30.062 15.117 -2.543 1 92.5 309 SER A C 1
ATOM 2564 O O . SER A 1 309 ? -29.219 15.992 -2.754 1 92.5 309 SER A O 1
ATOM 2566 N N . HIS A 1 310 ? -30.359 14.609 -1.409 1 93.69 310 HIS A N 1
ATOM 2567 C CA . HIS A 1 310 ? -29.562 15 -0.256 1 93.69 310 HIS A CA 1
ATOM 2568 C C . HIS A 1 310 ? -28.109 14.555 -0.416 1 93.69 310 HIS A C 1
ATOM 2570 O O . HIS A 1 310 ? -27.188 15.281 -0.034 1 93.69 310 HIS A O 1
ATOM 2576 N N . PHE A 1 311 ? -27.922 13.414 -0.945 1 94.69 311 PHE A N 1
ATOM 2577 C CA . PHE A 1 311 ? -26.578 12.898 -1.196 1 94.69 311 PHE A CA 1
ATOM 2578 C C . PHE A 1 311 ? -25.812 13.82 -2.143 1 94.69 311 PHE A C 1
ATOM 2580 O O . PHE A 1 311 ? -24.703 14.25 -1.834 1 94.69 311 PHE A O 1
ATOM 2587 N N . ILE A 1 312 ? -26.422 14.141 -3.229 1 93.31 312 ILE A N 1
ATOM 2588 C CA . ILE A 1 312 ? -25.781 14.938 -4.266 1 93.31 312 ILE A CA 1
ATOM 2589 C C . ILE A 1 312 ? -25.453 16.328 -3.715 1 93.31 312 ILE A C 1
ATOM 2591 O O . ILE A 1 312 ? -24.344 16.828 -3.922 1 93.31 312 ILE A O 1
ATOM 2595 N N . ARG A 1 313 ? -26.344 16.922 -3.004 1 93.56 313 ARG A N 1
ATOM 2596 C CA . ARG A 1 313 ? -26.125 18.25 -2.428 1 93.56 313 ARG A CA 1
ATOM 2597 C C . ARG A 1 313 ? -25 18.219 -1.396 1 93.56 313 ARG A C 1
ATOM 2599 O O . ARG A 1 313 ? -24.156 19.109 -1.364 1 93.56 313 ARG A O 1
ATOM 2606 N N . SER A 1 314 ? -25.078 17.219 -0.583 1 93 314 SER A N 1
ATOM 2607 C CA . SER A 1 314 ? -24.062 17.094 0.463 1 93 314 SER A CA 1
ATOM 2608 C C . SER A 1 314 ? -22.672 16.875 -0.13 1 93 314 SER A C 1
ATOM 2610 O O . SER A 1 314 ? -21.688 17.438 0.354 1 93 314 SER A O 1
ATOM 2612 N N . PHE A 1 315 ? -22.625 16.062 -1.145 1 91.56 315 PHE A N 1
ATOM 2613 C CA . PHE A 1 315 ? -21.344 15.789 -1.809 1 91.56 315 PHE A CA 1
ATOM 2614 C C . PHE A 1 315 ? -20.781 17.047 -2.441 1 91.56 315 PHE A C 1
ATOM 2616 O O . PHE A 1 315 ? -19.594 17.359 -2.283 1 91.56 315 PHE A O 1
ATOM 2623 N N . LYS A 1 316 ? -21.578 17.781 -3.084 1 89.56 316 LYS A N 1
ATOM 2624 C CA . LYS A 1 316 ? -21.156 19.016 -3.721 1 89.56 316 LYS A CA 1
ATOM 2625 C C . LYS A 1 316 ? -20.656 20.016 -2.686 1 89.56 316 LYS A C 1
ATOM 2627 O O . LYS A 1 316 ? -19.672 20.734 -2.92 1 89.56 316 LYS A O 1
ATOM 2632 N N . LYS A 1 317 ? -21.359 20.094 -1.652 1 86.94 317 LYS A N 1
ATOM 2633 C CA . LYS A 1 317 ? -20.969 21 -0.583 1 86.94 317 LYS A CA 1
ATOM 2634 C C . LYS A 1 317 ? -19.578 20.656 -0.053 1 86.94 317 LYS A C 1
ATOM 2636 O O . LYS A 1 317 ? -18.766 21.547 0.199 1 86.94 317 LYS A O 1
ATOM 2641 N N . GLU A 1 318 ? -19.375 19.375 0.103 1 80.69 318 GLU A N 1
ATOM 2642 C CA . GLU A 1 318 ? -18.125 18.906 0.71 1 80.69 318 GLU A CA 1
ATOM 2643 C C . GLU A 1 318 ? -16.984 18.938 -0.292 1 80.69 318 GLU A C 1
ATOM 2645 O O . GLU A 1 318 ? -15.859 19.312 0.052 1 80.69 318 GLU A O 1
ATOM 2650 N N . TYR A 1 319 ? -17.188 18.5 -1.55 1 77.12 319 TYR A N 1
ATOM 2651 C CA . TYR A 1 319 ? -16.125 18.281 -2.523 1 77.12 319 TYR A CA 1
ATOM 2652 C C . TYR A 1 319 ? -16.156 19.344 -3.615 1 77.12 319 TYR A C 1
ATOM 2654 O O . TYR A 1 319 ? -15.289 19.375 -4.488 1 77.12 319 TYR A O 1
ATOM 2662 N N . HIS A 1 320 ? -17.109 20.156 -3.635 1 79.56 320 HIS A N 1
ATOM 2663 C CA . HIS A 1 320 ? -17.297 21.281 -4.539 1 79.56 320 HIS A CA 1
ATOM 2664 C C . HIS A 1 320 ? -17.562 20.812 -5.965 1 79.56 320 HIS A C 1
ATOM 2666 O O . HIS A 1 320 ? -17.516 21.609 -6.906 1 79.56 320 HIS A O 1
ATOM 2672 N N . LEU A 1 321 ? -17.766 19.562 -6.215 1 81.56 321 LEU A N 1
ATOM 2673 C CA . LEU A 1 321 ? -18.203 18.906 -7.441 1 81.56 321 LEU A CA 1
ATOM 2674 C C . LEU A 1 321 ? -19.344 17.938 -7.156 1 81.56 321 LEU A C 1
ATOM 2676 O O . LEU A 1 321 ? -19.406 17.344 -6.074 1 81.56 321 LEU A O 1
ATOM 2680 N N . THR A 1 322 ? -20.234 17.828 -8.117 1 90.88 322 THR A N 1
ATOM 2681 C CA . THR A 1 322 ? -21.219 16.766 -7.984 1 90.88 322 THR A CA 1
ATOM 2682 C C . THR A 1 322 ? -20.562 15.391 -8.102 1 90.88 322 THR A C 1
ATOM 2684 O O . THR A 1 322 ? -19.453 15.273 -8.617 1 90.88 322 THR A O 1
ATOM 2687 N N . PRO A 1 323 ? -21.281 14.414 -7.57 1 90.06 323 PRO A N 1
ATOM 2688 C CA . PRO A 1 323 ? -20.734 13.07 -7.723 1 90.06 323 PRO A CA 1
ATOM 2689 C C . PRO A 1 323 ? -20.406 12.727 -9.172 1 90.06 323 PRO A C 1
ATOM 2691 O O . PRO A 1 323 ? -19.344 12.156 -9.453 1 90.06 323 PRO A O 1
ATOM 2694 N N . ALA A 1 324 ? -21.188 13.07 -10.055 1 89.88 324 ALA A N 1
ATOM 2695 C CA . ALA A 1 324 ? -20.969 12.789 -11.469 1 89.88 324 ALA A CA 1
ATOM 2696 C C . ALA A 1 324 ? -19.75 13.531 -12 1 89.88 324 ALA A C 1
ATOM 2698 O O . ALA A 1 324 ? -18.953 12.969 -12.75 1 89.88 324 ALA A O 1
ATOM 2699 N N . GLU A 1 325 ? -19.594 14.75 -11.664 1 82.88 325 GLU A N 1
ATOM 2700 C CA . GLU A 1 325 ? -18.438 15.547 -12.055 1 82.88 325 GLU A CA 1
ATOM 2701 C C . GLU A 1 325 ? -17.156 14.977 -11.461 1 82.88 325 GLU A C 1
ATOM 2703 O O . GLU A 1 325 ? -16.109 14.945 -12.117 1 82.88 325 GLU A O 1
ATOM 2708 N N . TYR A 1 326 ? -17.312 14.609 -10.234 1 80.38 326 TYR A N 1
ATOM 2709 C CA . TYR A 1 326 ? -16.172 14.039 -9.523 1 80.38 326 TYR A CA 1
ATOM 2710 C C . TYR A 1 326 ? -15.672 12.781 -10.227 1 80.38 326 TYR A C 1
ATOM 2712 O O . TYR A 1 326 ? -14.461 12.594 -10.383 1 80.38 326 TYR A O 1
ATOM 2720 N N . ARG A 1 327 ? -16.562 11.93 -10.609 1 81 327 ARG A N 1
ATOM 2721 C CA . ARG A 1 327 ? -16.203 10.719 -11.352 1 81 327 ARG A CA 1
ATOM 2722 C C . ARG A 1 327 ? -15.516 11.062 -12.664 1 81 327 ARG A C 1
ATOM 2724 O O . ARG A 1 327 ? -14.492 10.461 -13.008 1 81 327 ARG A O 1
ATOM 2731 N N . LYS A 1 328 ? -16.016 11.906 -13.391 1 76.94 328 LYS A N 1
ATOM 2732 C CA . LYS A 1 328 ? -15.445 12.305 -14.68 1 76.94 328 LYS A CA 1
ATOM 2733 C C . LYS A 1 328 ? -14.023 12.828 -14.516 1 76.94 328 LYS A C 1
ATOM 2735 O O . LYS A 1 328 ? -13.172 12.594 -15.367 1 76.94 328 LYS A O 1
ATOM 2740 N N . THR A 1 329 ? -13.898 13.453 -13.438 1 65.56 329 THR A N 1
ATOM 2741 C CA . THR A 1 329 ? -12.641 14.148 -13.211 1 65.56 329 THR A CA 1
ATOM 2742 C C . THR A 1 329 ? -11.594 13.188 -12.648 1 65.56 329 THR A C 1
ATOM 2744 O O . THR A 1 329 ? -10.414 13.273 -12.992 1 65.56 329 THR A O 1
ATOM 2747 N N . PHE A 1 330 ? -12.008 12.234 -11.766 1 62.09 330 PHE A N 1
ATOM 2748 C CA . PHE A 1 330 ? -11.023 11.531 -10.953 1 62.09 330 PHE A CA 1
ATOM 2749 C C . PHE A 1 330 ? -11.094 10.031 -11.18 1 62.09 330 PHE A C 1
ATOM 2751 O O . PHE A 1 330 ? -10.281 9.273 -10.656 1 62.09 330 PHE A O 1
ATOM 2758 N N . SER A 1 331 ? -11.977 9.578 -11.914 1 59.94 331 SER A N 1
ATOM 2759 C CA . SER A 1 331 ? -12.133 8.133 -12.062 1 59.94 331 SER A CA 1
ATOM 2760 C C . SER A 1 331 ? -10.852 7.488 -12.578 1 59.94 331 SER A C 1
ATOM 2762 O O . SER A 1 331 ? -10.211 8.016 -13.492 1 59.94 331 SER A O 1
ATOM 2764 N N . SER A 1 332 ? -10.398 6.578 -11.836 1 47.72 332 SER A N 1
ATOM 2765 C CA . SER A 1 332 ? -9.258 5.789 -12.281 1 47.72 332 SER A CA 1
ATOM 2766 C C . SER A 1 332 ? -9.648 4.816 -13.391 1 47.72 332 SER A C 1
ATOM 2768 O O . SER A 1 332 ? -8.797 4.152 -13.977 1 47.72 332 SER A O 1
ATOM 2770 N N . LEU A 1 333 ? -10.977 4.73 -13.609 1 44.19 333 LEU A N 1
ATOM 2771 C CA . LEU A 1 333 ? -11.5 3.807 -14.609 1 44.19 333 LEU A CA 1
ATOM 2772 C C . LEU A 1 333 ? -11.375 4.395 -16.016 1 44.19 333 LEU A C 1
ATOM 2774 O O . LEU A 1 333 ? -11.578 3.693 -17 1 44.19 333 LEU A O 1
ATOM 2778 N N . GLN A 1 334 ? -10.93 5.68 -16.125 1 42.69 334 GLN A N 1
ATOM 2779 C CA . GLN A 1 334 ? -10.828 6.23 -17.469 1 42.69 334 GLN A CA 1
ATOM 2780 C C . GLN A 1 334 ? -9.477 5.91 -18.109 1 42.69 334 GLN A C 1
ATOM 2782 O O . GLN A 1 334 ? -8.453 5.898 -17.422 1 42.69 334 GLN A O 1
ATOM 2787 N N . MET B 1 1 ? 18.922 6.098 -26.391 1 30.69 1 MET B N 1
ATOM 2788 C CA . MET B 1 1 ? 19.531 6 -25.078 1 30.69 1 MET B CA 1
ATOM 2789 C C . MET B 1 1 ? 20.25 4.668 -24.906 1 30.69 1 MET B C 1
ATOM 2791 O O . MET B 1 1 ? 19.703 3.611 -25.203 1 30.69 1 MET B O 1
ATOM 2795 N N . ASP B 1 2 ? 21.453 4.66 -24.922 1 32.53 2 ASP B N 1
ATOM 2796 C CA . ASP B 1 2 ? 22.328 3.512 -25.156 1 32.53 2 ASP B CA 1
ATOM 2797 C C . ASP B 1 2 ? 22.188 2.479 -24.031 1 32.53 2 ASP B C 1
ATOM 2799 O O . ASP B 1 2 ? 22.422 2.789 -22.859 1 32.53 2 ASP B O 1
ATOM 2803 N N . LEU B 1 3 ? 21.578 1.435 -24.281 1 37.47 3 LEU B N 1
ATOM 2804 C CA . LEU B 1 3 ? 21.297 0.24 -23.5 1 37.47 3 LEU B CA 1
ATOM 2805 C C . LEU B 1 3 ? 22.547 -0.268 -22.797 1 37.47 3 LEU B C 1
ATOM 2807 O O . LEU B 1 3 ? 22.484 -0.774 -21.672 1 37.47 3 LEU B O 1
ATOM 2811 N N . GLU B 1 4 ? 23.609 0.002 -23.5 1 37.41 4 GLU B N 1
ATOM 2812 C CA . GLU B 1 4 ? 24.859 -0.527 -22.953 1 37.41 4 GLU B CA 1
ATOM 2813 C C . GLU B 1 4 ? 25.328 0.276 -21.75 1 37.41 4 GLU B C 1
ATOM 2815 O O . GLU B 1 4 ? 25.781 -0.295 -20.75 1 37.41 4 GLU B O 1
ATOM 2820 N N . ALA B 1 5 ? 25.188 1.593 -21.875 1 45.19 5 ALA B N 1
ATOM 2821 C CA . ALA B 1 5 ? 25.594 2.459 -20.766 1 45.19 5 ALA B CA 1
ATOM 2822 C C . ALA B 1 5 ? 24.688 2.25 -19.547 1 45.19 5 ALA B C 1
ATOM 2824 O O . ALA B 1 5 ? 25.172 2.268 -18.406 1 45.19 5 ALA B O 1
ATOM 2825 N N . TYR B 1 6 ? 23.484 1.869 -19.703 1 36.56 6 TYR B N 1
ATOM 2826 C CA . TYR B 1 6 ? 22.531 1.536 -18.656 1 36.56 6 TYR B CA 1
ATOM 2827 C C . TYR B 1 6 ? 22.906 0.217 -17.984 1 36.56 6 TYR B C 1
ATOM 2829 O O . TYR B 1 6 ? 22.906 0.114 -16.75 1 36.56 6 TYR B O 1
ATOM 2837 N N . ALA B 1 7 ? 23.422 -0.668 -18.719 1 39.94 7 ALA B N 1
ATOM 2838 C CA . ALA B 1 7 ? 23.844 -1.975 -18.219 1 39.94 7 ALA B CA 1
ATOM 2839 C C . ALA B 1 7 ? 25.094 -1.859 -17.359 1 39.94 7 ALA B C 1
ATOM 2841 O O . ALA B 1 7 ? 25.188 -2.494 -16.297 1 39.94 7 ALA B O 1
ATOM 2842 N N . THR B 1 8 ? 25.969 -1.078 -17.828 1 44.12 8 THR B N 1
ATOM 2843 C CA . THR B 1 8 ? 27.219 -0.912 -17.109 1 44.12 8 THR B CA 1
ATOM 2844 C C . THR B 1 8 ? 26.984 -0.19 -15.781 1 44.12 8 THR B C 1
ATOM 2846 O O . THR B 1 8 ? 27.562 -0.56 -14.758 1 44.12 8 THR B O 1
ATOM 2849 N N . ARG B 1 9 ? 26.125 0.678 -15.758 1 45.03 9 ARG B N 1
ATOM 2850 C CA . ARG B 1 9 ? 25.828 1.424 -14.539 1 45.03 9 ARG B CA 1
ATOM 2851 C C . ARG B 1 9 ? 25.078 0.553 -13.539 1 45.03 9 ARG B C 1
ATOM 2853 O O . ARG B 1 9 ? 25.344 0.608 -12.336 1 45.03 9 ARG B O 1
ATOM 2860 N N . GLU B 1 10 ? 24.312 -0.286 -14.047 1 41.19 10 GLU B N 1
ATOM 2861 C CA . GLU B 1 10 ? 23.578 -1.218 -13.188 1 41.19 10 GLU B CA 1
ATOM 2862 C C . GLU B 1 10 ? 24.516 -2.27 -12.594 1 41.19 10 GLU B C 1
ATOM 2864 O O . GLU B 1 10 ? 24.375 -2.643 -11.43 1 41.19 10 GLU B O 1
ATOM 2869 N N . LYS B 1 11 ? 25.547 -2.658 -13.312 1 43.59 11 LYS B N 1
ATOM 2870 C CA . LYS B 1 11 ? 26.547 -3.6 -12.82 1 43.59 11 LYS B CA 1
ATOM 2871 C C . LYS B 1 11 ? 27.406 -2.965 -11.734 1 43.59 11 LYS B C 1
ATOM 2873 O O . LYS B 1 11 ? 27.719 -3.605 -10.727 1 43.59 11 LYS B O 1
ATOM 2878 N N . GLN B 1 12 ? 27.781 -1.761 -12.031 1 42.41 12 GLN B N 1
ATOM 2879 C CA . GLN B 1 12 ? 28.609 -1.082 -11.039 1 42.41 12 GLN B CA 1
ATOM 2880 C C . GLN B 1 12 ? 27.828 -0.799 -9.766 1 42.41 12 GLN B C 1
ATOM 2882 O O . GLN B 1 12 ? 28.344 -0.935 -8.656 1 42.41 12 GLN B O 1
ATOM 2887 N N . LYS B 1 13 ? 26.641 -0.596 -9.867 1 43.19 13 LYS B N 1
ATOM 2888 C CA . LYS B 1 13 ? 25.781 -0.398 -8.711 1 43.19 13 LYS B CA 1
ATOM 2889 C C . LYS B 1 13 ? 25.594 -1.699 -7.93 1 43.19 13 LYS B C 1
ATOM 2891 O O . LYS B 1 13 ? 25.609 -1.701 -6.699 1 43.19 13 LYS B O 1
ATOM 2896 N N . ARG B 1 14 ? 25.562 -2.768 -8.625 1 36.47 14 ARG B N 1
ATOM 2897 C CA . ARG B 1 14 ? 25.516 -4.094 -8.016 1 36.47 14 ARG B CA 1
ATOM 2898 C C . ARG B 1 14 ? 26.797 -4.41 -7.266 1 36.47 14 ARG B C 1
ATOM 2900 O O . ARG B 1 14 ? 26.75 -4.914 -6.141 1 36.47 14 ARG B O 1
ATOM 2907 N N . ARG B 1 15 ? 27.859 -4.211 -7.918 1 41.53 15 ARG B N 1
ATOM 2908 C CA . ARG B 1 15 ? 29.141 -4.508 -7.297 1 41.53 15 ARG B CA 1
ATOM 2909 C C . ARG B 1 15 ? 29.375 -3.637 -6.07 1 41.53 15 ARG B C 1
ATOM 2911 O O . ARG B 1 15 ? 29.844 -4.117 -5.039 1 41.53 15 ARG B O 1
ATOM 2918 N N . ASN B 1 16 ? 28.984 -2.463 -6.176 1 39.94 16 ASN B N 1
ATOM 2919 C CA . ASN B 1 16 ? 29.141 -1.588 -5.02 1 39.94 16 ASN B CA 1
ATOM 2920 C C . ASN B 1 16 ? 28.172 -1.949 -3.902 1 39.94 16 ASN B C 1
ATOM 2922 O O . ASN B 1 16 ? 28.531 -1.898 -2.725 1 39.94 16 ASN B O 1
ATOM 2926 N N . PHE B 1 17 ? 27.016 -2.361 -4.188 1 36.34 17 PHE B N 1
ATOM 2927 C CA . PHE B 1 17 ? 26.047 -2.854 -3.211 1 36.34 17 PHE B CA 1
ATOM 2928 C C . PHE B 1 17 ? 26.516 -4.168 -2.6 1 36.34 17 PHE B C 1
ATOM 2930 O O . PHE B 1 17 ? 26.453 -4.352 -1.382 1 36.34 17 PHE B O 1
ATOM 2937 N N . GLU B 1 18 ? 27.047 -5.02 -3.348 1 38.56 18 GLU B N 1
ATOM 2938 C CA . GLU B 1 18 ? 27.656 -6.262 -2.875 1 38.56 18 GLU B CA 1
ATOM 2939 C C . GLU B 1 18 ? 28.859 -5.977 -1.972 1 38.56 18 GLU B C 1
ATOM 2941 O O . GLU B 1 18 ? 29.031 -6.629 -0.94 1 38.56 18 GLU B O 1
ATOM 2946 N N . LEU B 1 19 ? 29.609 -5.148 -2.373 1 38.03 19 LEU B N 1
ATOM 2947 C CA . LEU B 1 19 ? 30.781 -4.805 -1.578 1 38.03 19 LEU B CA 1
ATOM 2948 C C . LEU B 1 19 ? 30.375 -4.102 -0.287 1 38.03 19 LEU B C 1
ATOM 2950 O O . LEU B 1 19 ? 30.969 -4.348 0.77 1 38.03 19 LEU B O 1
ATOM 2954 N N . GLU B 1 20 ? 29.453 -3.256 -0.342 1 36.88 20 GLU B N 1
ATOM 2955 C CA . GLU B 1 20 ? 28.953 -2.605 0.867 1 36.88 20 GLU B CA 1
ATOM 2956 C C . GLU B 1 20 ? 28.266 -3.605 1.785 1 36.88 20 GLU B C 1
ATOM 2958 O O . GLU B 1 20 ? 28.438 -3.566 3.004 1 36.88 20 GLU B O 1
ATOM 2963 N N . LEU B 1 21 ? 27.453 -4.477 1.344 1 34.94 21 LEU B N 1
ATOM 2964 C CA . LEU B 1 21 ? 26.906 -5.594 2.104 1 34.94 21 LEU B CA 1
ATOM 2965 C C . LEU B 1 21 ? 28.031 -6.457 2.678 1 34.94 21 LEU B C 1
ATOM 2967 O O . LEU B 1 21 ? 27.953 -6.898 3.826 1 34.94 21 LEU B O 1
ATOM 2971 N N . ALA B 1 22 ? 29.031 -6.785 1.929 1 34.91 22 ALA B N 1
ATOM 2972 C CA . ALA B 1 22 ? 30.203 -7.547 2.393 1 34.91 22 ALA B CA 1
ATOM 2973 C C . ALA B 1 22 ? 30.938 -6.789 3.486 1 34.91 22 ALA B C 1
ATOM 2975 O O . ALA B 1 22 ? 31.438 -7.395 4.438 1 34.91 22 ALA B O 1
ATOM 2976 N N . ARG B 1 23 ? 31.188 -5.57 3.297 1 33.5 23 ARG B N 1
ATOM 2977 C CA . ARG B 1 23 ? 31.953 -4.793 4.262 1 33.5 23 ARG B CA 1
ATOM 2978 C C . ARG B 1 23 ? 31.141 -4.527 5.523 1 33.5 23 ARG B C 1
ATOM 2980 O O . ARG B 1 23 ? 31.703 -4.355 6.605 1 33.5 23 ARG B O 1
ATOM 2987 N N . GLN B 1 24 ? 29.891 -3.99 5.434 1 35.66 24 GLN B N 1
ATOM 2988 C CA . GLN B 1 24 ? 29.141 -3.602 6.625 1 35.66 24 GLN B CA 1
ATOM 2989 C C . GLN B 1 24 ? 28.812 -4.816 7.488 1 35.66 24 GLN B C 1
ATOM 2991 O O . GLN B 1 24 ? 28.078 -4.703 8.477 1 35.66 24 GLN B O 1
ATOM 2996 N N . GLY B 1 25 ? 29.688 -5.82 7.727 1 37.16 25 GLY B N 1
ATOM 2997 C CA . GLY B 1 25 ? 29.688 -6.891 8.711 1 37.16 25 GLY B CA 1
ATOM 2998 C C . GLY B 1 25 ? 28.344 -7.559 8.875 1 37.16 25 GLY B C 1
ATOM 2999 O O . GLY B 1 25 ? 27.859 -7.73 10 1 37.16 25 GLY B O 1
ATOM 3000 N N . LYS B 1 26 ? 27.578 -7.684 8.133 1 40.19 26 LYS B N 1
ATOM 3001 C CA . LYS B 1 26 ? 26.234 -8.227 7.895 1 40.19 26 LYS B CA 1
ATOM 3002 C C . LYS B 1 26 ? 26.156 -9.688 8.32 1 40.19 26 LYS B C 1
ATOM 3004 O O . LYS B 1 26 ? 25.094 -10.297 8.25 1 40.19 26 LYS B O 1
ATOM 3009 N N . PRO B 1 27 ? 27.078 -10.383 8.195 1 43.12 27 PRO B N 1
ATOM 3010 C CA . PRO B 1 27 ? 26.984 -11.797 8.594 1 43.12 27 PRO B CA 1
ATOM 3011 C C . PRO B 1 27 ? 26.281 -11.992 9.93 1 43.12 27 PRO B C 1
ATOM 3013 O O . PRO B 1 27 ? 25.469 -12.914 10.07 1 43.12 27 PRO B O 1
ATOM 3016 N N . ARG B 1 28 ? 26.609 -11.203 10.961 1 40.94 28 ARG B N 1
ATOM 3017 C CA . ARG B 1 28 ? 26.203 -11.344 12.352 1 40.94 28 ARG B CA 1
ATOM 3018 C C . ARG B 1 28 ? 24.719 -10.984 12.531 1 40.94 28 ARG B C 1
ATOM 3020 O O . ARG B 1 28 ? 24.016 -11.617 13.305 1 40.94 28 ARG B O 1
ATOM 3027 N N . ILE B 1 29 ? 24.188 -10.055 11.727 1 49.44 29 ILE B N 1
ATOM 3028 C CA . ILE B 1 29 ? 22.812 -9.609 11.898 1 49.44 29 ILE B CA 1
ATOM 3029 C C . ILE B 1 29 ? 21.844 -10.695 11.422 1 49.44 29 ILE B C 1
ATOM 3031 O O . ILE B 1 29 ? 20.859 -11.008 12.094 1 49.44 29 ILE B O 1
ATOM 3035 N N . TRP B 1 30 ? 22.281 -11.312 10.391 1 56.88 30 TRP B N 1
ATOM 3036 C CA . TRP B 1 30 ? 21.359 -12.312 9.875 1 56.88 30 TRP B CA 1
ATOM 3037 C C . TRP B 1 30 ? 21.406 -13.586 10.719 1 56.88 30 TRP B C 1
ATOM 3039 O O . TRP B 1 30 ? 20.391 -14.266 10.891 1 56.88 30 TRP B O 1
ATOM 3049 N N . ASP B 1 31 ? 22.672 -13.773 11.195 1 59.12 31 ASP B N 1
ATOM 3050 C CA . ASP B 1 31 ? 22.719 -14.891 12.141 1 59.12 31 ASP B CA 1
ATOM 3051 C C . ASP B 1 31 ? 21.781 -14.656 13.32 1 59.12 31 ASP B C 1
ATOM 3053 O O . ASP B 1 31 ? 21.078 -15.57 13.758 1 59.12 31 ASP B O 1
ATOM 3057 N N . GLN B 1 32 ? 21.875 -13.516 13.68 1 60.16 32 GLN B N 1
ATOM 3058 C CA . GLN B 1 32 ? 20.984 -13.156 14.781 1 60.16 32 GLN B CA 1
ATOM 3059 C C . GLN B 1 32 ? 19.516 -13.195 14.344 1 60.16 32 GLN B C 1
ATOM 3061 O O . GLN B 1 32 ? 18.656 -13.656 15.086 1 60.16 32 GLN B O 1
ATOM 3066 N N . LEU B 1 33 ? 19.359 -12.805 13.195 1 61.41 33 LEU B N 1
ATOM 3067 C CA . LEU B 1 33 ? 17.984 -12.789 12.688 1 61.41 33 LEU B CA 1
ATOM 3068 C C . LEU B 1 33 ? 17.453 -14.211 12.539 1 61.41 33 LEU B C 1
ATOM 3070 O O . LEU B 1 33 ? 16.297 -14.484 12.898 1 61.41 33 LEU B O 1
ATOM 3074 N N . ILE B 1 34 ? 18.359 -14.961 12.094 1 62.41 34 ILE B N 1
ATOM 3075 C CA . ILE B 1 34 ? 18 -16.359 11.906 1 62.41 34 ILE B CA 1
ATOM 3076 C C . ILE B 1 34 ? 17.672 -17 13.258 1 62.41 34 ILE B C 1
ATOM 3078 O O . ILE B 1 34 ? 16.672 -17.719 13.391 1 62.41 34 ILE B O 1
ATOM 3082 N N . GLN B 1 35 ? 18.516 -16.641 14.18 1 65.31 35 GLN B N 1
ATOM 3083 C CA . GLN B 1 35 ? 18.266 -17.172 15.523 1 65.31 35 GLN B CA 1
ATOM 3084 C C . GLN B 1 35 ? 16.953 -16.656 16.078 1 65.31 35 GLN B C 1
ATOM 3086 O O . GLN B 1 35 ? 16.203 -17.391 16.719 1 65.31 35 GLN B O 1
ATOM 3091 N N . GLN B 1 36 ? 16.703 -15.508 15.812 1 61.47 36 GLN B N 1
ATOM 3092 C CA . GLN B 1 36 ? 15.453 -14.914 16.266 1 61.47 36 GLN B CA 1
ATOM 3093 C C . GLN B 1 36 ? 14.25 -15.57 15.602 1 61.47 36 GLN B C 1
ATOM 3095 O O . GLN B 1 36 ? 13.227 -15.805 16.25 1 61.47 36 GLN B O 1
ATOM 3100 N N . CYS B 1 37 ? 14.406 -15.742 14.367 1 62.09 37 CYS B N 1
ATOM 3101 C CA . CYS B 1 37 ? 13.336 -16.438 13.656 1 62.09 37 CYS B CA 1
ATOM 3102 C C . CYS B 1 37 ? 13.094 -17.812 14.258 1 62.09 37 CYS B C 1
ATOM 3104 O O . CYS B 1 37 ? 11.945 -18.234 14.438 1 62.09 37 CYS B O 1
ATOM 3106 N N . LYS B 1 38 ? 14.18 -18.469 14.539 1 59.5 38 LYS B N 1
ATOM 3107 C CA . LYS B 1 38 ? 14.102 -19.797 15.133 1 59.5 38 LYS B CA 1
ATOM 3108 C C . LYS B 1 38 ? 13.43 -19.75 16.5 1 59.5 38 LYS B C 1
ATOM 3110 O O . LYS B 1 38 ? 12.594 -20.609 16.828 1 59.5 38 LYS B O 1
ATOM 3115 N N . GLN B 1 39 ? 13.805 -18.766 17.203 1 58.66 39 GLN B N 1
ATOM 3116 C CA . GLN B 1 39 ? 13.281 -18.625 18.562 1 58.66 39 GLN B CA 1
ATOM 3117 C C . GLN B 1 39 ? 11.797 -18.266 18.547 1 58.66 39 GLN B C 1
ATOM 3119 O O . GLN B 1 39 ? 11.047 -18.672 19.438 1 58.66 39 GLN B O 1
ATOM 3124 N N . ASN B 1 40 ? 11.531 -17.469 17.656 1 54.31 40 ASN B N 1
ATOM 3125 C CA . ASN B 1 40 ? 10.148 -17.016 17.609 1 54.31 40 ASN B CA 1
ATOM 3126 C C . ASN B 1 40 ? 9.242 -18.047 16.953 1 54.31 40 ASN B C 1
ATOM 3128 O O . ASN B 1 40 ? 8.047 -17.812 16.781 1 54.31 40 ASN B O 1
ATOM 3132 N N . GLY B 1 41 ? 9.805 -19.234 16.797 1 49.09 41 GLY B N 1
ATOM 3133 C CA . GLY B 1 41 ? 9.016 -20.328 16.234 1 49.09 41 GLY B CA 1
ATOM 3134 C C . GLY B 1 41 ? 8.711 -20.141 14.758 1 49.09 41 GLY B C 1
ATOM 3135 O O . GLY B 1 41 ? 7.77 -20.75 14.234 1 49.09 41 GLY B O 1
ATOM 3136 N N . TYR B 1 42 ? 9.289 -19.234 14.242 1 49.5 42 TYR B N 1
ATOM 3137 C CA . TYR B 1 42 ? 9.031 -18.953 12.836 1 49.5 42 TYR B CA 1
ATOM 3138 C C . TYR B 1 42 ? 9.672 -20.016 11.945 1 49.5 42 TYR B C 1
ATOM 3140 O O . TYR B 1 42 ? 9.766 -19.844 10.727 1 49.5 42 TYR B O 1
ATOM 3148 N N . TYR B 1 43 ? 10.344 -20.969 12.562 1 46.91 43 TYR B N 1
ATOM 3149 C CA . TYR B 1 43 ? 10.922 -22.047 11.773 1 46.91 43 TYR B CA 1
ATOM 3150 C C . TYR B 1 43 ? 9.844 -22.75 10.961 1 46.91 43 TYR B C 1
ATOM 3152 O O . TYR B 1 43 ? 10.148 -23.641 10.156 1 46.91 43 TYR B O 1
ATOM 3160 N N . VAL B 1 44 ? 8.75 -23.062 11.664 1 44.81 44 VAL B N 1
ATOM 3161 C CA . VAL B 1 44 ? 7.914 -24.188 11.258 1 44.81 44 VAL B CA 1
ATOM 3162 C C . VAL B 1 44 ? 7.371 -23.938 9.852 1 44.81 44 VAL B C 1
ATOM 3164 O O . VAL B 1 44 ? 7.285 -22.781 9.406 1 44.81 44 VAL B O 1
ATOM 3167 N N . LEU B 1 45 ? 7.094 -25.016 9.141 1 45.5 45 LEU B N 1
ATOM 3168 C CA . LEU B 1 45 ? 6.16 -25.266 8.047 1 45.5 45 LEU B CA 1
ATOM 3169 C C . LEU B 1 45 ? 4.949 -24.344 8.156 1 45.5 45 LEU B C 1
ATOM 3171 O O . LEU B 1 45 ? 4.531 -23.984 9.258 1 45.5 45 LEU B O 1
ATOM 3175 N N . GLY B 1 46 ? 4.941 -23.25 7.336 1 49 46 GLY B N 1
ATOM 3176 C CA . GLY B 1 46 ? 3.662 -22.594 7.129 1 49 46 GLY B CA 1
ATOM 3177 C C . GLY B 1 46 ? 2.586 -23.062 8.086 1 49 46 GLY B C 1
ATOM 3178 O O . GLY B 1 46 ? 1.396 -22.844 7.848 1 49 46 GLY B O 1
ATOM 3179 N N . SER B 1 47 ? 3.143 -23.719 9.188 1 47.59 47 SER B N 1
ATOM 3180 C CA . SER B 1 47 ? 2.123 -24.25 10.086 1 47.59 47 SER B CA 1
ATOM 3181 C C . SER B 1 47 ? 1.394 -23.125 10.812 1 47.59 47 SER B C 1
ATOM 3183 O O . SER B 1 47 ? 2.027 -22.203 11.352 1 47.59 47 SER B O 1
ATOM 3185 N N . GLY B 1 48 ? 0.182 -23.109 10.523 1 53.28 48 GLY B N 1
ATOM 3186 C CA . GLY B 1 48 ? -0.737 -22.172 11.148 1 53.28 48 GLY B CA 1
ATOM 3187 C C . GLY B 1 48 ? -1.061 -20.969 10.281 1 53.28 48 GLY B C 1
ATOM 3188 O O . GLY B 1 48 ? -1.965 -20.203 10.594 1 53.28 48 GLY B O 1
ATOM 3189 N N . PHE B 1 49 ? -0.082 -20.797 9.383 1 58.5 49 PHE B N 1
ATOM 3190 C CA . PHE B 1 49 ? -0.473 -19.719 8.477 1 58.5 49 PHE B CA 1
ATOM 3191 C C . PHE B 1 49 ? -1.557 -20.188 7.512 1 58.5 49 PHE B C 1
ATOM 3193 O O . PHE B 1 49 ? -1.41 -21.234 6.863 1 58.5 49 PHE B O 1
ATOM 3200 N N . SER B 1 50 ? -2.695 -19.781 7.754 1 54.94 50 SER B N 1
ATOM 3201 C CA . SER B 1 50 ? -3.807 -20.062 6.848 1 54.94 50 SER B CA 1
ATOM 3202 C C . SER B 1 50 ? -4.488 -18.766 6.395 1 54.94 50 SER B C 1
ATOM 3204 O O . SER B 1 50 ? -4.254 -17.703 6.969 1 54.94 50 SER B O 1
ATOM 3206 N N . GLN B 1 51 ? -5.023 -18.906 5.375 1 56.16 51 GLN B N 1
ATOM 3207 C CA . GLN B 1 51 ? -5.805 -17.797 4.855 1 56.16 51 GLN B CA 1
ATOM 3208 C C . GLN B 1 51 ? -6.645 -17.141 5.953 1 56.16 51 GLN B C 1
ATOM 3210 O O . GLN B 1 51 ? -7.047 -15.984 5.836 1 56.16 51 GLN B O 1
ATOM 3215 N N . SER B 1 52 ? -6.617 -17.891 7 1 46.22 52 SER B N 1
ATOM 3216 C CA . SER B 1 52 ? -7.449 -17.406 8.102 1 46.22 52 SER B CA 1
ATOM 3217 C C . SER B 1 52 ? -6.652 -16.516 9.047 1 46.22 52 SER B C 1
ATOM 3219 O O . SER B 1 52 ? -7.223 -15.844 9.906 1 46.22 52 SER B O 1
ATOM 3221 N N . THR B 1 53 ? -5.418 -16.438 8.766 1 53.56 53 THR B N 1
ATOM 3222 C CA . THR B 1 53 ? -4.609 -15.625 9.672 1 53.56 53 THR B CA 1
ATOM 3223 C C . THR B 1 53 ? -4.781 -14.141 9.367 1 53.56 53 THR B C 1
ATOM 3225 O O . THR B 1 53 ? -5.074 -13.758 8.234 1 53.56 53 THR B O 1
ATOM 3228 N N . LYS B 1 54 ? -4.754 -13.352 10.414 1 60.56 54 LYS B N 1
ATOM 3229 C CA . LYS B 1 54 ? -4.863 -11.898 10.352 1 60.56 54 LYS B CA 1
ATOM 3230 C C . LYS B 1 54 ? -3.621 -11.281 9.719 1 60.56 54 LYS B C 1
ATOM 3232 O O . LYS B 1 54 ? -3.66 -10.141 9.242 1 60.56 54 LYS B O 1
ATOM 3237 N N . GLU B 1 55 ? -2.672 -12.164 9.562 1 72 55 GLU B N 1
ATOM 3238 C CA . GLU B 1 55 ? -1.421 -11.617 9.047 1 72 55 GLU B CA 1
ATOM 3239 C C . GLU B 1 55 ? -1.427 -11.578 7.52 1 72 55 GLU B C 1
ATOM 3241 O O . GLU B 1 55 ? -1.863 -12.531 6.867 1 72 55 GLU B O 1
ATOM 3246 N N . SER B 1 56 ? -1.045 -10.391 7.027 1 80.81 56 SER B N 1
ATOM 3247 C CA . SER B 1 56 ? -0.916 -10.273 5.578 1 80.81 56 SER B CA 1
ATOM 3248 C C . SER B 1 56 ? 0.304 -11.039 5.066 1 80.81 56 SER B C 1
ATOM 3250 O O . SER B 1 56 ? 0.254 -11.664 4.008 1 80.81 56 SER B O 1
ATOM 3252 N N . ILE B 1 57 ? 1.354 -11.008 5.867 1 88.88 57 ILE B N 1
ATOM 3253 C CA . ILE B 1 57 ? 2.623 -11.617 5.488 1 88.88 57 ILE B CA 1
ATOM 3254 C C . ILE B 1 57 ? 3.26 -12.281 6.703 1 88.88 57 ILE B C 1
ATOM 3256 O O . ILE B 1 57 ? 3.197 -11.758 7.816 1 88.88 57 ILE B O 1
ATOM 3260 N N . ARG B 1 58 ? 3.797 -13.414 6.523 1 85.5 58 ARG B N 1
ATOM 3261 C CA . ARG B 1 58 ? 4.594 -14.094 7.535 1 85.5 58 ARG B CA 1
ATOM 3262 C C . ARG B 1 58 ? 5.91 -14.602 6.949 1 85.5 58 ARG B C 1
ATOM 3264 O O . ARG B 1 58 ? 5.941 -15.102 5.82 1 85.5 58 ARG B O 1
ATOM 3271 N N . VAL B 1 59 ? 6.941 -14.43 7.707 1 86.94 59 VAL B N 1
ATOM 3272 C CA . VAL B 1 59 ? 8.25 -14.883 7.254 1 86.94 59 VAL B CA 1
ATOM 3273 C C . VAL B 1 59 ? 8.734 -16.047 8.125 1 86.94 59 VAL B C 1
ATOM 3275 O O . VAL B 1 59 ? 8.602 -16 9.352 1 86.94 59 VAL B O 1
ATOM 3278 N N . GLY B 1 60 ? 9.195 -17.078 7.441 1 81.31 60 GLY B N 1
ATOM 3279 C CA . GLY B 1 60 ? 9.812 -18.203 8.109 1 81.31 60 GLY B CA 1
ATOM 3280 C C . GLY B 1 60 ? 11.172 -18.562 7.535 1 81.31 60 GLY B C 1
ATOM 3281 O O . GLY B 1 60 ? 11.57 -18.047 6.488 1 81.31 60 GLY B O 1
ATOM 3282 N N . VAL B 1 61 ? 11.945 -19.359 8.305 1 79.94 61 VAL B N 1
ATOM 3283 C CA . VAL B 1 61 ? 13.242 -19.844 7.836 1 79.94 61 VAL B CA 1
ATOM 3284 C C . VAL B 1 61 ? 13.211 -21.375 7.75 1 79.94 61 VAL B C 1
ATOM 3286 O O . VAL B 1 61 ? 12.672 -22.047 8.633 1 79.94 61 VAL B O 1
ATOM 3289 N N . HIS B 1 62 ? 13.641 -21.812 6.547 1 70.06 62 HIS B N 1
ATOM 3290 C CA . HIS B 1 62 ? 13.758 -23.25 6.414 1 70.06 62 HIS B CA 1
ATOM 3291 C C . HIS B 1 62 ? 14.992 -23.781 7.141 1 70.06 62 HIS B C 1
ATOM 3293 O O . HIS B 1 62 ? 16.078 -23.188 7.043 1 70.06 62 HIS B O 1
ATOM 3299 N N . GLY B 1 63 ? 14.75 -24.656 8.188 1 56.41 63 GLY B N 1
ATOM 3300 C CA . GLY B 1 63 ? 15.875 -25.328 8.82 1 56.41 63 GLY B CA 1
ATOM 3301 C C . GLY B 1 63 ? 16.234 -26.641 8.156 1 56.41 63 GLY B C 1
ATOM 3302 O O . GLY B 1 63 ? 15.5 -27.125 7.293 1 56.41 63 GLY B O 1
ATOM 3303 N N . PHE B 1 64 ? 17.625 -27.156 8.438 1 48.16 64 PHE B N 1
ATOM 3304 C CA . PHE B 1 64 ? 18.109 -28.438 7.957 1 48.16 64 PHE B CA 1
ATOM 3305 C C . PHE B 1 64 ? 17.156 -29.562 8.328 1 48.16 64 PHE B C 1
ATOM 3307 O O . PHE B 1 64 ? 16.891 -29.797 9.508 1 48.16 64 PHE B O 1
ATOM 3314 N N . THR B 1 65 ? 16.078 -29.625 7.809 1 45 65 THR B N 1
ATOM 3315 C CA . THR B 1 65 ? 15.344 -30.859 8.086 1 45 65 THR B CA 1
ATOM 3316 C C . THR B 1 65 ? 16.219 -32.094 7.871 1 45 65 THR B C 1
ATOM 3318 O O . THR B 1 65 ? 17.047 -32.094 6.961 1 45 65 THR B O 1
ATOM 3321 N N . ASP B 1 66 ? 16.578 -32.812 8.977 1 39.25 66 ASP B N 1
ATOM 3322 C CA . ASP B 1 66 ? 17.172 -34.125 8.781 1 39.25 66 ASP B CA 1
ATOM 3323 C C . ASP B 1 66 ? 16.641 -34.781 7.512 1 39.25 66 ASP B C 1
ATOM 3325 O O . ASP B 1 66 ? 15.438 -35 7.375 1 39.25 66 ASP B O 1
ATOM 3329 N N . VAL B 1 67 ? 17.203 -34.688 6.531 1 39.59 67 VAL B N 1
ATOM 3330 C CA . VAL B 1 67 ? 16.953 -35.219 5.207 1 39.59 67 VAL B CA 1
ATOM 3331 C C . VAL B 1 67 ? 16.406 -36.656 5.336 1 39.59 67 VAL B C 1
ATOM 3333 O O . VAL B 1 67 ? 15.766 -37.156 4.418 1 39.59 67 VAL B O 1
ATOM 3336 N N . GLU B 1 68 ? 17.109 -37.438 6.16 1 40.75 68 GLU B N 1
ATOM 3337 C CA . GLU B 1 68 ? 16.719 -38.844 6.086 1 40.75 68 GLU B CA 1
ATOM 3338 C C . GLU B 1 68 ? 15.211 -39 6.18 1 40.75 68 GLU B C 1
ATOM 3340 O O . GLU B 1 68 ? 14.617 -39.812 5.465 1 40.75 68 GLU B O 1
ATOM 3345 N N . ASP B 1 69 ? 14.695 -38.562 7.262 1 41.06 69 ASP B N 1
ATOM 3346 C CA . ASP B 1 69 ? 13.32 -38.969 7.551 1 41.06 69 ASP B CA 1
ATOM 3347 C C . ASP B 1 69 ? 12.336 -38.031 6.832 1 41.06 69 ASP B C 1
ATOM 3349 O O . ASP B 1 69 ? 11.141 -38.344 6.738 1 41.06 69 ASP B O 1
ATOM 3353 N N . GLN B 1 70 ? 12.633 -36.781 6.617 1 40.91 70 GLN B N 1
ATOM 3354 C CA . GLN B 1 70 ? 11.594 -35.906 6.055 1 40.91 70 GLN B CA 1
ATOM 3355 C C . GLN B 1 70 ? 11.859 -35.625 4.582 1 40.91 70 GLN B C 1
ATOM 3357 O O . GLN B 1 70 ? 12.203 -34.5 4.215 1 40.91 70 GLN B O 1
ATOM 3362 N N . LYS B 1 71 ? 12.68 -36.25 3.764 1 42.53 71 LYS B N 1
ATOM 3363 C CA . LYS B 1 71 ? 12.352 -36.188 2.344 1 42.53 71 LYS B CA 1
ATOM 3364 C C . LYS B 1 71 ? 10.914 -35.688 2.133 1 42.53 71 LYS B C 1
ATOM 3366 O O . LYS B 1 71 ? 9.961 -36.406 2.441 1 42.53 71 LYS B O 1
ATOM 3371 N N . GLY B 1 72 ? 10.789 -34.469 1.956 1 55.25 72 GLY B N 1
ATOM 3372 C CA . GLY B 1 72 ? 9.875 -33.375 1.667 1 55.25 72 GLY B CA 1
ATOM 3373 C C . GLY B 1 72 ? 8.422 -33.812 1.61 1 55.25 72 GLY B C 1
ATOM 3374 O O . GLY B 1 72 ? 8.086 -34.75 0.904 1 55.25 72 GLY B O 1
ATOM 3375 N N . TYR B 1 73 ? 7.863 -33.875 2.742 1 63.25 73 TYR B N 1
ATOM 3376 C CA . TYR B 1 73 ? 6.434 -34.156 2.727 1 63.25 73 TYR B CA 1
ATOM 3377 C C . TYR B 1 73 ? 5.711 -33.281 1.72 1 63.25 73 TYR B C 1
ATOM 3379 O O . TYR B 1 73 ? 5.812 -32.062 1.772 1 63.25 73 TYR B O 1
ATOM 3387 N N . MET B 1 74 ? 5.445 -34.125 0.682 1 76.62 74 MET B N 1
ATOM 3388 C CA . MET B 1 74 ? 4.57 -33.438 -0.278 1 76.62 74 MET B CA 1
ATOM 3389 C C . MET B 1 74 ? 3.361 -32.844 0.421 1 76.62 74 MET B C 1
ATOM 3391 O O . MET B 1 74 ? 2.697 -33.5 1.219 1 76.62 74 MET B O 1
ATOM 3395 N N . HIS B 1 75 ? 3.266 -31.594 0.269 1 76.06 75 HIS B N 1
ATOM 3396 C CA . HIS B 1 75 ? 2.139 -30.922 0.894 1 76.06 75 HIS B CA 1
ATOM 3397 C C . HIS B 1 75 ? 1.617 -29.781 0.007 1 76.06 75 HIS B C 1
ATOM 3399 O O . HIS B 1 75 ? 2.189 -29.5 -1.047 1 76.06 75 HIS B O 1
ATOM 3405 N N . ARG B 1 76 ? 0.453 -29.406 0.327 1 76.94 76 ARG B N 1
ATOM 3406 C CA . ARG B 1 76 ? -0.12 -28.219 -0.301 1 76.94 76 ARG B CA 1
ATOM 3407 C C . ARG B 1 76 ? -0.67 -27.25 0.746 1 76.94 76 ARG B C 1
ATOM 3409 O O . ARG B 1 76 ? -0.853 -27.625 1.906 1 76.94 76 ARG B O 1
ATOM 3416 N N . HIS B 1 77 ? -0.742 -26.047 0.434 1 74.38 77 HIS B N 1
ATOM 3417 C CA . HIS B 1 77 ? -1.302 -25.031 1.314 1 74.38 77 HIS B CA 1
ATOM 3418 C C . HIS B 1 77 ? -2.088 -23.984 0.524 1 74.38 77 HIS B C 1
ATOM 3420 O O . HIS B 1 77 ? -1.994 -23.938 -0.705 1 74.38 77 HIS B O 1
ATOM 3426 N N . ASP B 1 78 ? -2.859 -23.078 1.271 1 75.38 78 ASP B N 1
ATOM 3427 C CA . ASP B 1 78 ? -3.855 -22.234 0.625 1 75.38 78 ASP B CA 1
ATOM 3428 C C . ASP B 1 78 ? -3.371 -20.781 0.546 1 75.38 78 ASP B C 1
ATOM 3430 O O . ASP B 1 78 ? -4.18 -19.859 0.434 1 75.38 78 ASP B O 1
ATOM 3434 N N . TYR B 1 79 ? -2.143 -20.625 0.618 1 81.06 79 TYR B N 1
ATOM 3435 C CA . TYR B 1 79 ? -1.56 -19.281 0.531 1 81.06 79 TYR B CA 1
ATOM 3436 C C . TYR B 1 79 ? -0.46 -19.234 -0.524 1 81.06 79 TYR B C 1
ATOM 3438 O O . TYR B 1 79 ? 0.052 -20.281 -0.942 1 81.06 79 TYR B O 1
ATOM 3446 N N . PHE B 1 80 ? -0.161 -18.016 -0.925 1 88.88 80 PHE B N 1
ATOM 3447 C CA . PHE B 1 80 ? 0.999 -17.859 -1.794 1 88.88 80 PHE B CA 1
ATOM 3448 C C . PHE B 1 80 ? 2.293 -17.984 -1.003 1 88.88 80 PHE B C 1
ATOM 3450 O O . PHE B 1 80 ? 2.375 -17.547 0.145 1 88.88 80 PHE B O 1
ATOM 3457 N N . GLU B 1 81 ? 3.203 -18.578 -1.636 1 90.75 81 GLU B N 1
ATOM 3458 C CA . GLU B 1 81 ? 4.496 -18.766 -0.982 1 90.75 81 GLU B CA 1
ATOM 3459 C C . GLU B 1 81 ? 5.633 -18.234 -1.848 1 90.75 81 GLU B C 1
ATOM 3461 O O . GLU B 1 81 ? 5.715 -18.547 -3.037 1 90.75 81 GLU B O 1
ATOM 3466 N N . MET B 1 82 ? 6.422 -17.406 -1.257 1 94.69 82 MET B N 1
ATOM 3467 C CA . MET B 1 82 ? 7.645 -16.922 -1.899 1 94.69 82 MET B CA 1
ATOM 3468 C C . MET B 1 82 ? 8.875 -17.484 -1.19 1 94.69 82 MET B C 1
ATOM 3470 O O . MET B 1 82 ? 9.016 -17.328 0.025 1 94.69 82 MET B O 1
ATOM 3474 N N . ILE B 1 83 ? 9.766 -18.109 -1.919 1 93 83 ILE B N 1
ATOM 3475 C CA . ILE B 1 83 ? 10.984 -18.703 -1.39 1 93 83 ILE B CA 1
ATOM 3476 C C . ILE B 1 83 ? 12.188 -17.875 -1.822 1 93 83 ILE B C 1
ATOM 3478 O O . ILE B 1 83 ? 12.32 -17.531 -2.998 1 93 83 ILE B O 1
ATOM 3482 N N . TYR B 1 84 ? 13.023 -17.547 -0.878 1 94.56 84 TYR B N 1
ATOM 3483 C CA . TYR B 1 84 ? 14.242 -16.781 -1.144 1 94.56 84 TYR B CA 1
ATOM 3484 C C . TYR B 1 84 ? 15.469 -17.516 -0.604 1 94.56 84 TYR B C 1
ATOM 3486 O O . TYR B 1 84 ? 15.578 -17.734 0.604 1 94.56 84 TYR B O 1
ATOM 3494 N N . VAL B 1 85 ? 16.438 -17.828 -1.485 1 92.88 85 VAL B N 1
ATOM 3495 C CA . VAL B 1 85 ? 17.672 -18.484 -1.065 1 92.88 85 VAL B CA 1
ATOM 3496 C C . VAL B 1 85 ? 18.703 -17.438 -0.654 1 92.88 85 VAL B C 1
ATOM 3498 O O . VAL B 1 85 ? 19.391 -16.875 -1.505 1 92.88 85 VAL B O 1
ATOM 3501 N N . TYR B 1 86 ? 18.797 -17.297 0.583 1 89.81 86 TYR B N 1
ATOM 3502 C CA . TYR B 1 86 ? 19.734 -16.297 1.097 1 89.81 86 TYR B CA 1
ATOM 3503 C C . TYR B 1 86 ? 21.172 -16.797 1.001 1 89.81 86 TYR B C 1
ATOM 3505 O O . TYR B 1 86 ? 22.078 -16.047 0.611 1 89.81 86 TYR B O 1
ATOM 3513 N N . ARG B 1 87 ? 21.375 -18 1.361 1 88.56 87 ARG B N 1
ATOM 3514 C CA . ARG B 1 87 ? 22.688 -18.625 1.307 1 88.56 87 ARG B CA 1
ATOM 3515 C C . ARG B 1 87 ? 22.594 -20.078 0.896 1 88.56 87 ARG B C 1
ATOM 3517 O O . ARG B 1 87 ? 21.719 -20.812 1.391 1 88.56 87 ARG B O 1
ATOM 3524 N N . GLY B 1 88 ? 23.484 -20.516 -0.001 1 89.12 88 GLY B N 1
ATOM 3525 C CA . GLY B 1 88 ? 23.547 -21.906 -0.41 1 89.12 88 GLY B CA 1
ATOM 3526 C C . GLY B 1 88 ? 22.531 -22.25 -1.49 1 89.12 88 GLY B C 1
ATOM 3527 O O . GLY B 1 88 ? 22.453 -21.562 -2.512 1 89.12 88 GLY B O 1
ATOM 3528 N N . GLY B 1 89 ? 21.844 -23.453 -1.242 1 88.75 89 GLY B N 1
ATOM 3529 C CA . GLY B 1 89 ? 20.938 -23.969 -2.25 1 88.75 89 GLY B CA 1
ATOM 3530 C C . GLY B 1 89 ? 19.625 -24.484 -1.665 1 88.75 89 GLY B C 1
ATOM 3531 O O . GLY B 1 89 ? 19.516 -24.641 -0.449 1 88.75 89 GLY B O 1
ATOM 3532 N N . PHE B 1 90 ? 18.656 -24.688 -2.584 1 89.25 90 PHE B N 1
ATOM 3533 C CA . PHE B 1 90 ? 17.328 -25.172 -2.232 1 89.25 90 PHE B CA 1
ATOM 3534 C C . PHE B 1 90 ? 16.75 -26 -3.361 1 89.25 90 PHE B C 1
ATOM 3536 O O . PHE B 1 90 ? 16.969 -25.719 -4.539 1 89.25 90 PHE B O 1
ATOM 3543 N N . VAL B 1 91 ? 16.125 -27.078 -2.938 1 89.12 91 VAL B N 1
ATOM 3544 C CA . VAL B 1 91 ? 15.469 -27.938 -3.926 1 89.12 91 VAL B CA 1
ATOM 3545 C C . VAL B 1 91 ? 13.977 -28 -3.633 1 89.12 91 VAL B C 1
ATOM 3547 O O . VAL B 1 91 ? 13.57 -28.25 -2.492 1 89.12 91 VAL B O 1
ATOM 3550 N N . ASN B 1 92 ? 13.188 -27.719 -4.617 1 89.25 92 ASN B N 1
ATOM 3551 C CA . ASN B 1 92 ? 11.742 -27.922 -4.547 1 89.25 92 ASN B CA 1
ATOM 3552 C C . ASN B 1 92 ? 11.281 -29.031 -5.473 1 89.25 92 ASN B C 1
ATOM 3554 O O . ASN B 1 92 ? 11.484 -28.969 -6.688 1 89.25 92 ASN B O 1
ATOM 3558 N N . VAL B 1 93 ? 10.703 -30.047 -4.852 1 85.75 93 VAL B N 1
ATOM 3559 C CA . VAL B 1 93 ? 10.273 -31.219 -5.609 1 85.75 93 VAL B CA 1
ATOM 3560 C C . VAL B 1 93 ? 8.781 -31.125 -5.898 1 85.75 93 VAL B C 1
ATOM 3562 O O . VAL B 1 93 ? 7.977 -30.891 -4.992 1 85.75 93 VAL B O 1
ATOM 3565 N N . PHE B 1 94 ? 8.469 -31.25 -7.18 1 85.31 94 PHE B N 1
ATOM 3566 C CA . PHE B 1 94 ? 7.086 -31.328 -7.629 1 85.31 94 PHE B CA 1
ATOM 3567 C C . PHE B 1 94 ? 6.762 -32.75 -8.133 1 85.31 94 PHE B C 1
ATOM 3569 O O . PHE B 1 94 ? 7.668 -33.531 -8.344 1 85.31 94 PHE B O 1
ATOM 3576 N N . PRO B 1 95 ? 5.531 -33.094 -8.25 1 81.38 95 PRO B N 1
ATOM 3577 C CA . PRO B 1 95 ? 5.176 -34.438 -8.688 1 81.38 95 PRO B CA 1
ATOM 3578 C C . PRO B 1 95 ? 5.852 -34.844 -10 1 81.38 95 PRO B C 1
ATOM 3580 O O . PRO B 1 95 ? 6.223 -36 -10.18 1 81.38 95 PRO B O 1
ATOM 3583 N N . ASP B 1 96 ? 6.074 -33.875 -10.844 1 84.38 96 ASP B N 1
ATOM 3584 C CA . ASP B 1 96 ? 6.512 -34.219 -12.195 1 84.38 96 ASP B CA 1
ATOM 3585 C C . ASP B 1 96 ? 7.949 -33.781 -12.438 1 84.38 96 ASP B C 1
ATOM 3587 O O . ASP B 1 96 ? 8.586 -34.188 -13.398 1 84.38 96 ASP B O 1
ATOM 3591 N N . HIS B 1 97 ? 8.461 -32.938 -11.594 1 89.12 97 HIS B N 1
ATOM 3592 C CA . HIS B 1 97 ? 9.805 -32.438 -11.82 1 89.12 97 HIS B CA 1
ATOM 3593 C C . HIS B 1 97 ? 10.398 -31.844 -10.547 1 89.12 97 HIS B C 1
ATOM 3595 O O . HIS B 1 97 ? 9.734 -31.797 -9.516 1 89.12 97 HIS B O 1
ATOM 3601 N N . THR B 1 98 ? 11.656 -31.547 -10.734 1 89.81 98 THR B N 1
ATOM 3602 C CA . THR B 1 98 ? 12.391 -30.953 -9.625 1 89.81 98 THR B CA 1
ATOM 3603 C C . THR B 1 98 ? 13.039 -29.641 -10.055 1 89.81 98 THR B C 1
ATOM 3605 O O . THR B 1 98 ? 13.562 -29.531 -11.164 1 89.81 98 THR B O 1
ATOM 3608 N N . VAL B 1 99 ? 12.977 -28.672 -9.141 1 93.25 99 VAL B N 1
ATOM 3609 C CA . VAL B 1 99 ? 13.617 -27.391 -9.406 1 93.25 99 VAL B CA 1
ATOM 3610 C C . VAL B 1 99 ? 14.711 -27.141 -8.375 1 93.25 99 VAL B C 1
ATOM 3612 O O . VAL B 1 99 ? 14.461 -27.188 -7.168 1 93.25 99 VAL B O 1
ATOM 3615 N N . ARG B 1 100 ? 15.906 -26.859 -8.883 1 94.12 100 ARG B N 1
ATOM 3616 C CA . ARG B 1 100 ? 17.016 -26.484 -8.016 1 94.12 100 ARG B CA 1
ATOM 3617 C C . ARG B 1 100 ? 17.234 -24.969 -8.031 1 94.12 100 ARG B C 1
ATOM 3619 O O . ARG B 1 100 ? 17.266 -24.359 -9.102 1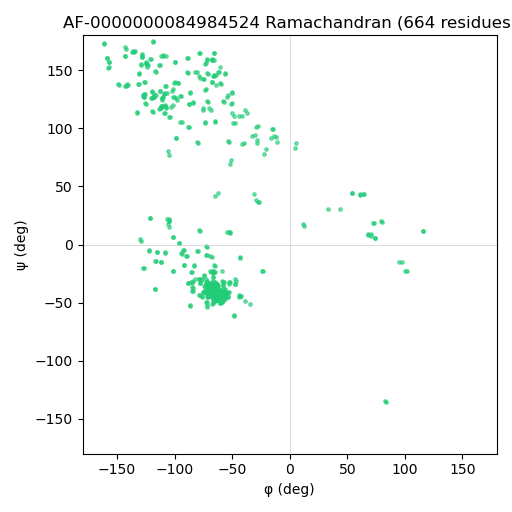 94.12 100 ARG B O 1
ATOM 3626 N N . MET B 1 101 ? 17.391 -24.422 -6.828 1 94.5 101 MET B N 1
ATOM 3627 C CA . MET B 1 101 ? 17.594 -22.984 -6.668 1 94.5 101 MET B CA 1
ATOM 3628 C C . MET B 1 101 ? 18.953 -22.688 -6.059 1 94.5 101 MET B C 1
ATOM 3630 O O . MET B 1 101 ? 19.484 -23.484 -5.289 1 94.5 101 MET B O 1
ATOM 3634 N N . LYS B 1 102 ? 19.5 -21.547 -6.426 1 94.75 102 LYS B N 1
ATOM 3635 C CA . LYS B 1 102 ? 20.781 -21.094 -5.895 1 94.75 102 LYS B CA 1
ATOM 3636 C C . LYS B 1 102 ? 20.641 -19.781 -5.148 1 94.75 102 LYS B C 1
ATOM 3638 O O . LYS B 1 102 ? 19.578 -19.156 -5.172 1 94.75 102 LYS B O 1
ATOM 3643 N N . GLN B 1 103 ? 21.75 -19.375 -4.539 1 93.25 103 GLN B N 1
ATOM 3644 C CA . GLN B 1 103 ? 21.766 -18.125 -3.775 1 93.25 103 GLN B CA 1
ATOM 3645 C C . GLN B 1 103 ? 21.266 -16.969 -4.621 1 93.25 103 GLN B C 1
ATOM 3647 O O . GLN B 1 103 ? 21.703 -16.766 -5.75 1 93.25 103 GLN B O 1
ATOM 3652 N N . GLY B 1 104 ? 20.281 -16.234 -4.027 1 93.56 104 GLY B N 1
ATOM 3653 C CA . GLY B 1 104 ? 19.734 -15.07 -4.711 1 93.56 104 GLY B CA 1
ATOM 3654 C C . GLY B 1 104 ? 18.469 -15.375 -5.492 1 93.56 104 GLY B C 1
ATOM 3655 O O . GLY B 1 104 ? 17.75 -14.453 -5.887 1 93.56 104 GLY B O 1
ATOM 3656 N N . ASP B 1 105 ? 18.172 -16.656 -5.723 1 95 105 ASP B N 1
ATOM 3657 C CA . ASP B 1 105 ? 16.953 -17.016 -6.461 1 95 105 ASP B CA 1
ATOM 3658 C C . ASP B 1 105 ? 15.711 -16.766 -5.617 1 95 105 ASP B C 1
ATOM 3660 O O . ASP B 1 105 ? 15.75 -16.859 -4.391 1 95 105 ASP B O 1
ATOM 3664 N N . ILE B 1 106 ? 14.625 -16.391 -6.32 1 96.38 106 ILE B N 1
ATOM 3665 C CA . ILE B 1 106 ? 13.312 -16.203 -5.727 1 96.38 106 ILE B CA 1
ATOM 3666 C C . ILE B 1 106 ? 12.273 -17.016 -6.5 1 96.38 106 ILE B C 1
ATOM 3668 O O . ILE B 1 106 ? 12.25 -16.984 -7.73 1 96.38 106 ILE B O 1
ATOM 3672 N N . MET B 1 107 ? 11.523 -17.797 -5.793 1 94.44 107 MET B N 1
ATOM 3673 C CA . MET B 1 107 ? 10.422 -18.531 -6.41 1 94.44 107 MET B CA 1
ATOM 3674 C C . MET B 1 107 ? 9.086 -18.141 -5.785 1 94.44 107 MET B C 1
ATOM 3676 O O . MET B 1 107 ? 8.977 -18.047 -4.559 1 94.44 107 MET B O 1
ATOM 3680 N N . LEU B 1 108 ? 8.141 -17.859 -6.613 1 93.88 108 LEU B N 1
ATOM 3681 C CA . LEU B 1 108 ? 6.781 -17.578 -6.168 1 93.88 108 LEU B CA 1
ATOM 3682 C C . LEU B 1 108 ? 5.84 -18.719 -6.527 1 93.88 108 LEU B C 1
ATOM 3684 O O . LEU B 1 108 ? 5.668 -19.047 -7.703 1 93.88 108 LEU B O 1
ATOM 3688 N N . LEU B 1 109 ? 5.211 -19.328 -5.496 1 90.56 109 LEU B N 1
ATOM 3689 C CA . LEU B 1 109 ? 4.32 -20.484 -5.664 1 90.56 109 LEU B CA 1
ATOM 3690 C C . LEU B 1 109 ? 2.867 -20.078 -5.441 1 90.56 109 LEU B C 1
ATOM 3692 O O . LEU B 1 109 ? 2.555 -19.359 -4.492 1 90.56 109 LEU B O 1
ATOM 3696 N N . ASN B 1 110 ? 2.078 -20.562 -6.297 1 86.88 110 ASN B N 1
ATOM 3697 C CA . ASN B 1 110 ? 0.641 -20.391 -6.113 1 86.88 110 ASN B CA 1
ATOM 3698 C C . ASN B 1 110 ? 0.115 -21.266 -4.969 1 86.88 110 ASN B C 1
ATOM 3700 O O . ASN B 1 110 ? 0.758 -22.234 -4.578 1 86.88 110 ASN B O 1
ATOM 3704 N N . PRO B 1 111 ? -1.024 -20.891 -4.461 1 82.06 111 PRO B N 1
ATOM 3705 C CA . PRO B 1 111 ? -1.659 -21.766 -3.471 1 82.06 111 PRO B CA 1
ATOM 3706 C C . PRO B 1 111 ? -2.014 -23.125 -4.035 1 82.06 111 PRO B C 1
ATOM 3708 O O . PRO B 1 111 ? -2.24 -23.266 -5.242 1 82.06 111 PRO B O 1
ATOM 3711 N N . ASN B 1 112 ? -1.968 -24.109 -3.215 1 78.06 112 ASN B N 1
ATOM 3712 C CA . ASN B 1 112 ? -2.465 -25.469 -3.443 1 78.06 112 ASN B CA 1
ATOM 3713 C C . ASN B 1 112 ? -1.573 -26.234 -4.414 1 78.06 112 ASN B C 1
ATOM 3715 O O . ASN B 1 112 ? -2.023 -27.172 -5.062 1 78.06 112 ASN B O 1
ATOM 3719 N N . ILE B 1 113 ? -0.464 -25.812 -4.586 1 81.06 113 ILE B N 1
ATOM 3720 C CA . ILE B 1 113 ? 0.513 -26.562 -5.379 1 81.06 113 ILE B CA 1
ATOM 3721 C C . ILE B 1 113 ? 1.198 -27.609 -4.508 1 81.06 113 ILE B C 1
ATOM 3723 O O . ILE B 1 113 ? 1.733 -27.281 -3.443 1 81.06 113 ILE B O 1
ATOM 3727 N N . LEU B 1 114 ? 1.045 -28.797 -4.992 1 79.38 114 LEU B N 1
ATOM 3728 C CA . LEU B 1 114 ? 1.719 -29.875 -4.285 1 79.38 114 LEU B CA 1
ATOM 3729 C C . LEU B 1 114 ? 3.227 -29.812 -4.492 1 79.38 114 LEU B C 1
ATOM 3731 O O . LEU B 1 114 ? 3.697 -29.766 -5.633 1 79.38 114 LEU B O 1
ATOM 3735 N N . HIS B 1 115 ? 3.953 -29.734 -3.391 1 83.5 115 HIS B N 1
ATOM 3736 C CA . HIS B 1 115 ? 5.406 -29.656 -3.49 1 83.5 115 HIS B CA 1
ATOM 3737 C C . HIS B 1 115 ? 6.074 -30.094 -2.191 1 83.5 115 HIS B C 1
ATOM 3739 O O . HIS B 1 115 ? 5.41 -30.219 -1.162 1 83.5 115 HIS B O 1
ATOM 3745 N N . ALA B 1 116 ? 7.375 -30.438 -2.324 1 80.5 116 ALA B N 1
ATOM 3746 C CA . ALA B 1 116 ? 8.188 -30.812 -1.172 1 80.5 116 ALA B CA 1
ATOM 3747 C C . ALA B 1 116 ? 9.531 -30.078 -1.193 1 80.5 116 ALA B C 1
ATOM 3749 O O . ALA B 1 116 ? 10.336 -30.281 -2.109 1 80.5 116 ALA B O 1
ATOM 3750 N N . PRO B 1 117 ? 9.633 -29.219 -0.163 1 79.62 117 PRO B N 1
ATOM 3751 C CA . PRO B 1 117 ? 10.891 -28.484 -0.078 1 79.62 117 PRO B CA 1
ATOM 3752 C C . PRO B 1 117 ? 11.961 -29.219 0.734 1 79.62 117 PRO B C 1
ATOM 3754 O O . PRO B 1 117 ? 11.633 -29.922 1.688 1 79.62 117 PRO B O 1
ATOM 3757 N N . TYR B 1 118 ? 13.211 -29.031 0.375 1 78.12 118 TYR B N 1
ATOM 3758 C CA . TYR B 1 118 ? 14.25 -29.422 1.322 1 78.12 118 TYR B CA 1
ATOM 3759 C C . TYR B 1 118 ? 15.555 -28.688 1.052 1 78.12 118 TYR B C 1
ATOM 3761 O O . TYR B 1 118 ? 15.773 -28.188 -0.056 1 78.12 118 TYR B O 1
ATOM 3769 N N . VAL B 1 119 ? 16.328 -28.516 2.107 1 77.75 119 VAL B N 1
ATOM 3770 C CA . VAL B 1 119 ? 17.656 -27.922 2.076 1 77.75 119 VAL B CA 1
ATOM 3771 C C . VAL B 1 119 ? 18.703 -29.031 2.039 1 77.75 119 VAL B C 1
ATOM 3773 O O . VAL B 1 119 ? 18.547 -30.062 2.695 1 77.75 119 VAL B O 1
ATOM 3776 N N . GLU B 1 120 ? 19.688 -28.812 1.249 1 71.31 120 GLU B N 1
ATOM 3777 C CA . GLU B 1 120 ? 20.656 -29.875 1.031 1 71.31 120 GLU B CA 1
ATOM 3778 C C . GLU B 1 120 ? 21.781 -29.844 2.064 1 71.31 120 GLU B C 1
ATOM 3780 O O . GLU B 1 120 ? 22.344 -30.875 2.414 1 71.31 120 GLU B O 1
ATOM 3785 N N . ARG B 1 121 ? 22.156 -28.641 2.512 1 77.88 121 ARG B N 1
ATOM 3786 C CA . ARG B 1 121 ? 23.281 -28.516 3.434 1 77.88 121 ARG B CA 1
ATOM 3787 C C . ARG B 1 121 ? 22.859 -27.797 4.715 1 77.88 121 ARG B C 1
ATOM 3789 O O . ARG B 1 121 ? 21.938 -26.984 4.703 1 77.88 121 ARG B O 1
ATOM 3796 N N . ASP B 1 122 ? 23.531 -28.078 5.773 1 72.44 122 ASP B N 1
ATOM 3797 C CA . ASP B 1 122 ? 23.234 -27.516 7.086 1 72.44 122 ASP B CA 1
ATOM 3798 C C . ASP B 1 122 ? 23.469 -26 7.094 1 72.44 122 ASP B C 1
ATOM 3800 O O . ASP B 1 122 ? 22.844 -25.281 7.867 1 72.44 122 ASP B O 1
ATOM 3804 N N . ASP B 1 123 ? 24.266 -25.531 6.246 1 77.38 123 ASP B N 1
ATOM 3805 C CA . ASP B 1 123 ? 24.609 -24.109 6.281 1 77.38 123 ASP B CA 1
ATOM 3806 C C . ASP B 1 123 ? 23.75 -23.312 5.305 1 77.38 123 ASP B C 1
ATOM 3808 O O . ASP B 1 123 ? 23.891 -22.094 5.199 1 77.38 123 ASP B O 1
ATOM 3812 N N . ASP B 1 124 ? 22.891 -24.062 4.684 1 83.12 124 ASP B N 1
ATOM 3813 C CA . ASP B 1 124 ? 21.969 -23.359 3.779 1 83.12 124 ASP B CA 1
ATOM 3814 C C . ASP B 1 124 ? 20.922 -22.578 4.559 1 83.12 124 ASP B C 1
ATOM 3816 O O . ASP B 1 124 ? 20.438 -23.031 5.586 1 83.12 124 ASP B O 1
ATOM 3820 N N . ILE B 1 125 ? 20.719 -21.297 4.145 1 84 125 ILE B N 1
ATOM 3821 C CA . ILE B 1 125 ? 19.688 -20.453 4.754 1 84 125 ILE B CA 1
ATOM 3822 C C . ILE B 1 125 ? 18.656 -20.047 3.701 1 84 125 ILE B C 1
ATOM 3824 O O . ILE B 1 125 ? 18.984 -19.344 2.748 1 84 125 ILE B O 1
ATOM 3828 N N . VAL B 1 126 ? 17.453 -20.531 3.898 1 88.31 126 VAL B N 1
ATOM 3829 C CA . VAL B 1 126 ? 16.359 -20.25 2.967 1 88.31 126 VAL B CA 1
ATOM 3830 C C . VAL B 1 126 ? 15.164 -19.672 3.721 1 88.31 126 VAL B C 1
ATOM 3832 O O . VAL B 1 126 ? 14.758 -20.203 4.758 1 88.31 126 VAL B O 1
ATOM 3835 N N . PHE B 1 127 ? 14.695 -18.547 3.178 1 89.44 127 PHE B N 1
ATOM 3836 C CA . PHE B 1 127 ? 13.523 -17.922 3.787 1 89.44 127 PHE B CA 1
ATOM 3837 C C . PHE B 1 127 ? 12.258 -18.266 3 1 89.44 127 PHE B C 1
ATOM 3839 O O . PHE B 1 127 ? 12.281 -18.297 1.768 1 89.44 127 PHE B O 1
ATOM 3846 N N . ASN B 1 128 ? 11.203 -18.516 3.729 1 88.44 128 ASN B N 1
ATOM 3847 C CA . ASN B 1 128 ? 9.859 -18.656 3.176 1 88.44 128 ASN B CA 1
ATOM 3848 C C . ASN B 1 128 ? 8.961 -17.5 3.588 1 88.44 128 ASN B C 1
ATOM 3850 O O . ASN B 1 128 ? 8.812 -17.203 4.777 1 88.44 128 ASN B O 1
ATOM 3854 N N . ILE B 1 129 ? 8.398 -16.906 2.625 1 92.12 129 ILE B N 1
ATOM 3855 C CA . ILE B 1 129 ? 7.469 -15.805 2.867 1 92.12 129 ILE B CA 1
ATOM 3856 C C . ILE B 1 129 ? 6.059 -16.219 2.455 1 92.12 129 ILE B C 1
ATOM 3858 O O . ILE B 1 129 ? 5.805 -16.5 1.282 1 92.12 129 ILE B O 1
ATOM 3862 N N . PHE B 1 130 ? 5.246 -16.219 3.441 1 88.19 130 PHE B N 1
ATOM 3863 C CA . PHE B 1 130 ? 3.85 -16.562 3.207 1 88.19 130 PHE B CA 1
ATOM 3864 C C . PHE B 1 130 ? 3.012 -15.312 2.998 1 88.19 130 PHE B C 1
ATOM 3866 O O . PHE B 1 130 ? 3.059 -14.383 3.811 1 88.19 130 PHE B O 1
ATOM 3873 N N . ILE B 1 131 ? 2.281 -15.305 1.925 1 90.62 131 ILE B N 1
ATOM 3874 C CA . ILE B 1 131 ? 1.488 -14.133 1.562 1 90.62 131 ILE B CA 1
ATOM 3875 C C . ILE B 1 131 ? 0.012 -14.516 1.484 1 90.62 131 ILE B C 1
ATOM 3877 O O . ILE B 1 131 ? -0.363 -15.422 0.731 1 90.62 131 ILE B O 1
ATOM 3881 N N . SER B 1 132 ? -0.764 -13.812 2.191 1 83.06 132 SER B N 1
ATOM 3882 C CA . SER B 1 132 ? -2.188 -14.133 2.242 1 83.06 132 SER B CA 1
ATOM 3883 C C . SER B 1 132 ? -2.887 -13.75 0.942 1 83.06 132 SER B C 1
ATOM 3885 O O . SER B 1 132 ? -2.439 -12.844 0.235 1 83.06 132 SER B O 1
ATOM 3887 N N . ASN B 1 133 ? -3.996 -14.414 0.683 1 78 133 ASN B N 1
ATOM 3888 C CA . ASN B 1 133 ? -4.777 -14.102 -0.51 1 78 133 ASN B CA 1
ATOM 3889 C C . ASN B 1 133 ? -5.285 -12.664 -0.492 1 78 133 ASN B C 1
ATOM 3891 O O . ASN B 1 133 ? -5.207 -11.961 -1.501 1 78 133 ASN B O 1
ATOM 3895 N N . PRO B 1 134 ? -5.711 -12.203 0.643 1 73.38 134 PRO B N 1
ATOM 3896 C CA . PRO B 1 134 ? -6.168 -10.812 0.679 1 73.38 134 PRO B CA 1
ATOM 3897 C C . PRO B 1 134 ? -5.059 -9.82 0.357 1 73.38 134 PRO B C 1
ATOM 3899 O O . PRO B 1 134 ? -5.309 -8.789 -0.276 1 73.38 134 PRO B O 1
ATOM 3902 N N . MET B 1 135 ? -3.859 -10.102 0.747 1 81.5 135 MET B N 1
ATOM 3903 C CA . MET B 1 135 ? -2.729 -9.234 0.438 1 81.5 135 MET B CA 1
ATOM 3904 C C . MET B 1 135 ? -2.545 -9.094 -1.069 1 81.5 135 MET B C 1
ATOM 3906 O O . MET B 1 135 ? -2.332 -7.992 -1.574 1 81.5 135 MET B O 1
ATOM 3910 N N . ILE B 1 136 ? -2.646 -10.164 -1.737 1 82.56 136 ILE B N 1
ATOM 3911 C CA . ILE B 1 136 ? -2.461 -10.164 -3.184 1 82.56 136 ILE B CA 1
ATOM 3912 C C . ILE B 1 136 ? -3.66 -9.5 -3.857 1 82.56 136 ILE B C 1
ATOM 3914 O O . ILE B 1 136 ? -3.496 -8.602 -4.684 1 82.56 136 ILE B O 1
ATOM 3918 N N . ARG B 1 137 ? -4.746 -9.891 -3.504 1 72.69 137 ARG B N 1
ATOM 3919 C CA . ARG B 1 137 ? -5.98 -9.492 -4.176 1 72.69 137 ARG B CA 1
ATOM 3920 C C . ARG B 1 137 ? -6.301 -8.031 -3.906 1 72.69 137 ARG B C 1
ATOM 3922 O O . ARG B 1 137 ? -6.793 -7.324 -4.789 1 72.69 137 ARG B O 1
ATOM 3929 N N . GLU B 1 138 ? -6.086 -7.625 -2.693 1 67.44 138 GLU B N 1
ATOM 3930 C CA . GLU B 1 138 ? -6.609 -6.332 -2.264 1 67.44 138 GLU B CA 1
ATOM 3931 C C . GLU B 1 138 ? -5.516 -5.266 -2.264 1 67.44 138 GLU B C 1
ATOM 3933 O O . GLU B 1 138 ? -5.805 -4.07 -2.369 1 67.44 138 GLU B O 1
ATOM 3938 N N . LYS B 1 139 ? -4.398 -5.738 -2.182 1 72.5 139 LYS B N 1
ATOM 3939 C CA . LYS B 1 139 ? -3.35 -4.738 -1.994 1 72.5 139 LYS B CA 1
ATOM 3940 C C . LYS B 1 139 ? -2.381 -4.727 -3.174 1 72.5 139 LYS B C 1
ATOM 3942 O O . LYS B 1 139 ? -1.963 -3.662 -3.633 1 72.5 139 LYS B O 1
ATOM 3947 N N . ILE B 1 140 ? -2.115 -5.859 -3.648 1 77.75 140 ILE B N 1
ATOM 3948 C CA . ILE B 1 140 ? -1.076 -5.945 -4.668 1 77.75 140 ILE B CA 1
ATOM 3949 C C . ILE B 1 140 ? -1.686 -5.699 -6.047 1 77.75 140 ILE B C 1
ATOM 3951 O O . ILE B 1 140 ? -1.237 -4.816 -6.781 1 77.75 140 ILE B O 1
ATOM 3955 N N . ILE B 1 141 ? -2.688 -6.375 -6.414 1 71.19 141 ILE B N 1
ATOM 3956 C CA . ILE B 1 141 ? -3.256 -6.352 -7.758 1 71.19 141 ILE B CA 1
ATOM 3957 C C . ILE B 1 141 ? -3.783 -4.953 -8.07 1 71.19 141 ILE B C 1
ATOM 3959 O O . ILE B 1 141 ? -3.5 -4.398 -9.133 1 71.19 141 ILE B O 1
ATOM 3963 N N . PRO B 1 142 ? -4.457 -4.348 -7.109 1 61.69 142 PRO B N 1
ATOM 3964 C CA . PRO B 1 142 ? -5 -3.025 -7.426 1 61.69 142 PRO B CA 1
ATOM 3965 C C . PRO B 1 142 ? -3.91 -1.978 -7.645 1 61.69 142 PRO B C 1
ATOM 3967 O O . PRO B 1 142 ? -4.156 -0.946 -8.273 1 61.69 142 PRO B O 1
ATOM 3970 N N . LEU B 1 143 ? -2.826 -2.24 -7.109 1 61.56 143 LEU B N 1
ATOM 3971 C CA . LEU B 1 143 ? -1.759 -1.249 -7.191 1 61.56 143 LEU B CA 1
ATOM 3972 C C . LEU B 1 143 ? -1.008 -1.364 -8.516 1 61.56 143 LEU B C 1
ATOM 3974 O O . LEU B 1 143 ? -0.282 -0.446 -8.898 1 61.56 143 LEU B O 1
ATOM 3978 N N . GLN B 1 144 ? -1.194 -2.43 -9.07 1 58.16 144 GLN B N 1
ATOM 3979 C CA . GLN B 1 144 ? -0.423 -2.646 -10.289 1 58.16 144 GLN B CA 1
ATOM 3980 C C . GLN B 1 144 ? -1.263 -2.354 -11.531 1 58.16 144 GLN B C 1
ATOM 3982 O O . GLN B 1 144 ? -2.193 -3.1 -11.844 1 58.16 144 GLN B O 1
ATOM 3987 N N . LYS B 1 145 ? -1.216 -1.162 -11.992 1 54.44 145 LYS B N 1
ATOM 3988 C CA . LYS B 1 145 ? -1.989 -0.709 -13.148 1 54.44 145 LYS B CA 1
ATOM 3989 C C . LYS B 1 145 ? -1.531 -1.408 -14.422 1 54.44 145 LYS B C 1
ATOM 3991 O O . LYS B 1 145 ? -2.295 -1.521 -15.383 1 54.44 145 LYS B O 1
ATOM 3996 N N . ASP B 1 146 ? -0.379 -1.831 -14.383 1 54.25 146 ASP B N 1
ATOM 3997 C CA . ASP B 1 146 ? 0.194 -2.357 -15.617 1 54.25 146 ASP B CA 1
ATOM 3998 C C . ASP B 1 146 ? 0.176 -3.885 -15.625 1 54.25 146 ASP B C 1
ATOM 4000 O O . ASP B 1 146 ? 0.353 -4.516 -14.578 1 54.25 146 ASP B O 1
ATOM 4004 N N . ASN B 1 147 ? -0.367 -4.387 -16.656 1 55.81 147 ASN B N 1
ATOM 4005 C CA . ASN B 1 147 ? -0.327 -5.828 -16.891 1 55.81 147 ASN B CA 1
ATOM 4006 C C . ASN B 1 147 ? 1.1 -6.363 -16.828 1 55.81 147 ASN B C 1
ATOM 4008 O O . ASN B 1 147 ? 1.835 -6.301 -17.812 1 55.81 147 ASN B O 1
ATOM 4012 N N . SER B 1 148 ? 1.44 -6.695 -15.633 1 65.81 148 SER B N 1
ATOM 4013 C CA . SER B 1 148 ? 2.777 -7.246 -15.43 1 65.81 148 SER B CA 1
ATOM 4014 C C . SER B 1 148 ? 2.738 -8.766 -15.328 1 65.81 148 SER B C 1
ATOM 4016 O O . SER B 1 148 ? 1.662 -9.359 -15.242 1 65.81 148 SER B O 1
ATOM 4018 N N . LEU B 1 149 ? 3.842 -9.32 -15.602 1 71.19 149 LEU B N 1
ATOM 4019 C CA . LEU B 1 149 ? 4.023 -10.758 -15.445 1 71.19 149 LEU B CA 1
ATOM 4020 C C . LEU B 1 149 ? 3.418 -11.242 -14.133 1 71.19 149 LEU B C 1
ATOM 4022 O O . LEU B 1 149 ? 2.688 -12.234 -14.109 1 71.19 149 LEU B O 1
ATOM 4026 N N . LEU B 1 150 ? 3.637 -10.531 -13.133 1 78.25 150 LEU B N 1
ATOM 4027 C CA . LEU B 1 150 ? 3.18 -10.953 -11.812 1 78.25 150 LEU B CA 1
ATOM 4028 C C . LEU B 1 150 ? 1.664 -10.836 -11.695 1 78.25 150 LEU B C 1
ATOM 4030 O O . LEU B 1 150 ? 1.007 -11.719 -11.141 1 78.25 150 LEU B O 1
ATOM 4034 N N . ILE B 1 151 ? 1.234 -9.828 -12.258 1 73.62 151 ILE B N 1
ATOM 4035 C CA . ILE B 1 151 ? -0.214 -9.656 -12.203 1 73.62 151 ILE B CA 1
ATOM 4036 C C . ILE B 1 151 ? -0.893 -10.781 -12.992 1 73.62 151 ILE B C 1
ATOM 4038 O O . ILE B 1 151 ? -1.881 -11.359 -12.531 1 73.62 151 ILE B O 1
ATOM 4042 N N . SER B 1 152 ? -0.327 -11.039 -14.117 1 73.44 152 SER B N 1
ATOM 4043 C CA . SER B 1 152 ? -0.862 -12.141 -14.906 1 73.44 152 SER B CA 1
ATOM 4044 C C . SER B 1 152 ? -0.786 -13.453 -14.141 1 73.44 152 SER B C 1
ATOM 4046 O O . SER B 1 152 ? -1.721 -14.258 -14.18 1 73.44 152 SER B O 1
ATOM 4048 N N . PHE B 1 153 ? 0.266 -13.641 -13.492 1 79.75 153 PHE B N 1
ATOM 4049 C CA . PHE B 1 153 ? 0.476 -14.844 -12.695 1 79.75 153 PHE B CA 1
ATOM 4050 C C . PHE B 1 153 ? -0.584 -14.969 -11.609 1 79.75 153 PHE B C 1
ATOM 4052 O O . PHE B 1 153 ? -1.188 -16.031 -11.445 1 79.75 153 PHE B O 1
ATOM 4059 N N . PHE B 1 154 ? -0.814 -13.914 -10.945 1 79.19 154 PHE B N 1
ATOM 4060 C CA . PHE B 1 154 ? -1.784 -13.93 -9.852 1 79.19 154 PHE B CA 1
ATOM 4061 C C . PHE B 1 154 ? -3.201 -14.086 -10.391 1 79.19 154 PHE B C 1
ATOM 4063 O O . PHE B 1 154 ? -4.004 -14.836 -9.836 1 79.19 154 PHE B O 1
ATOM 4070 N N . MET B 1 155 ? -3.371 -13.453 -11.414 1 71.06 155 MET B N 1
ATOM 4071 C CA . MET B 1 155 ? -4.711 -13.469 -11.992 1 71.06 155 MET B CA 1
ATOM 4072 C C . MET B 1 155 ? -5.059 -14.852 -12.531 1 71.06 155 MET B C 1
ATOM 4074 O O . MET B 1 155 ? -6.199 -15.297 -12.414 1 71.06 155 MET B O 1
ATOM 4078 N N . GLU B 1 156 ? -4.129 -15.414 -13.164 1 72.62 156 GLU B N 1
ATOM 4079 C CA . GLU B 1 156 ? -4.348 -16.75 -13.703 1 72.62 156 GLU B CA 1
ATOM 4080 C C . GLU B 1 156 ? -4.777 -17.719 -12.602 1 72.62 156 GLU B C 1
ATOM 4082 O O . GLU B 1 156 ? -5.684 -18.531 -12.805 1 72.62 156 GLU B O 1
ATOM 4087 N N . TYR B 1 157 ? -4.176 -17.609 -11.523 1 73 157 TYR B N 1
ATOM 4088 C CA . TYR B 1 157 ? -4.539 -18.484 -10.406 1 73 157 TYR B CA 1
ATOM 4089 C C . TYR B 1 157 ? -5.898 -18.094 -9.836 1 73 157 TYR B C 1
ATOM 4091 O O . TYR B 1 157 ? -6.73 -18.953 -9.562 1 73 157 TYR B O 1
ATOM 4099 N N . LEU B 1 158 ? -6.012 -16.859 -9.695 1 70.62 158 LEU B N 1
ATOM 4100 C CA . LEU B 1 158 ? -7.18 -16.406 -8.961 1 70.62 158 LEU B CA 1
ATOM 4101 C C . LEU B 1 158 ? -8.445 -16.531 -9.805 1 70.62 158 LEU B C 1
ATOM 4103 O O . LEU B 1 158 ? -9.531 -16.781 -9.273 1 70.62 158 LEU B O 1
ATOM 4107 N N . TYR B 1 159 ? -8.156 -16.469 -11.102 1 67.12 159 TYR B N 1
ATOM 4108 C CA . TYR B 1 159 ? -9.367 -16.344 -11.906 1 67.12 159 TYR B CA 1
ATOM 4109 C C . TYR B 1 159 ? -9.406 -17.406 -12.992 1 67.12 159 TYR B C 1
ATOM 4111 O O . TYR B 1 159 ? -10.461 -17.672 -13.57 1 67.12 159 TYR B O 1
ATOM 4119 N N . PHE B 1 160 ? -8.203 -17.891 -13.234 1 63.47 160 PHE B N 1
ATOM 4120 C CA . PHE B 1 160 ? -8.172 -18.828 -14.344 1 63.47 160 PHE B CA 1
ATOM 4121 C C . PHE B 1 160 ? -7.945 -20.25 -13.844 1 63.47 160 PHE B C 1
ATOM 4123 O O . PHE B 1 160 ? -7.293 -20.453 -12.812 1 63.47 160 PHE B O 1
ATOM 4130 N N . ASP B 1 161 ? -8.805 -21.031 -13.961 1 53.88 161 ASP B N 1
ATOM 4131 C CA . ASP B 1 161 ? -8.703 -22.422 -13.547 1 53.88 161 ASP B CA 1
ATOM 4132 C C . ASP B 1 161 ? -7.453 -23.078 -14.125 1 53.88 161 ASP B C 1
ATOM 4134 O O . ASP B 1 161 ? -7.363 -24.297 -14.203 1 53.88 161 ASP B O 1
ATOM 4138 N N . SER B 1 162 ? -6.59 -22.219 -14.703 1 52.22 162 SER B N 1
ATOM 4139 C CA . SER B 1 162 ? -5.453 -22.906 -15.312 1 52.22 162 SER B CA 1
ATOM 4140 C C . SER B 1 162 ? -4.406 -23.266 -14.266 1 52.22 162 SER B C 1
ATOM 4142 O O . SER B 1 162 ? -4.027 -22.438 -13.438 1 52.22 162 SER B O 1
ATOM 4144 N N . GLN B 1 163 ? -4.578 -24.406 -13.703 1 52.97 163 GLN B N 1
ATOM 4145 C CA . GLN B 1 163 ? -3.574 -24.969 -12.805 1 52.97 163 GLN B CA 1
ATOM 4146 C C . GLN B 1 163 ? -2.205 -25.031 -13.477 1 52.97 163 GLN B C 1
ATOM 4148 O O . GLN B 1 163 ? -1.296 -25.703 -12.977 1 52.97 163 GLN B O 1
ATOM 4153 N N . ASP B 1 164 ? -2.107 -24.344 -14.688 1 55.34 164 ASP B N 1
ATOM 4154 C CA . ASP B 1 164 ? -0.866 -24.609 -15.406 1 55.34 164 ASP B CA 1
ATOM 4155 C C . ASP B 1 164 ? 0.31 -23.891 -14.758 1 55.34 164 ASP B C 1
ATOM 4157 O O . ASP B 1 164 ? 1.415 -24.422 -14.68 1 55.34 164 ASP B O 1
ATOM 4161 N N . LYS B 1 165 ? -0.024 -22.672 -14.383 1 63.19 165 LYS B N 1
ATOM 4162 C CA . LYS B 1 165 ? 1.154 -21.984 -13.859 1 63.19 165 LYS B CA 1
ATOM 4163 C C . LYS B 1 165 ? 1.246 -22.125 -12.344 1 63.19 165 LYS B C 1
ATOM 4165 O O . LYS B 1 165 ? 0.503 -21.469 -11.609 1 63.19 165 LYS B O 1
ATOM 4170 N N . LYS B 1 166 ? 2.215 -23 -11.977 1 72.31 166 LYS B N 1
ATOM 4171 C CA . LYS B 1 166 ? 2.371 -23.438 -10.594 1 72.31 166 LYS B CA 1
ATOM 4172 C C . LYS B 1 166 ? 3.209 -22.438 -9.797 1 72.31 166 LYS B C 1
ATOM 4174 O O . LYS B 1 166 ? 2.869 -22.094 -8.656 1 72.31 166 LYS B O 1
ATOM 4179 N N . TYR B 1 167 ? 4.199 -22 -10.539 1 86.94 167 TYR B N 1
ATOM 4180 C CA . TYR B 1 167 ? 5.145 -21.125 -9.852 1 86.94 167 TYR B CA 1
ATOM 4181 C C . TYR B 1 167 ? 5.891 -20.25 -10.844 1 86.94 167 TYR B C 1
ATOM 4183 O O . TYR B 1 167 ? 5.836 -20.469 -12.055 1 86.94 167 TYR B O 1
ATOM 4191 N N . LEU B 1 168 ? 6.426 -19.125 -10.422 1 88.81 168 LEU B N 1
ATOM 4192 C CA . LEU B 1 168 ? 7.375 -18.281 -11.141 1 88.81 168 LEU B CA 1
ATOM 4193 C C . LEU B 1 168 ? 8.758 -18.375 -10.5 1 88.81 168 LEU B C 1
ATOM 4195 O O . LEU B 1 168 ? 8.898 -18.266 -9.281 1 88.81 168 LEU B O 1
ATOM 4199 N N . ASN B 1 169 ? 9.727 -18.625 -11.359 1 90.25 169 ASN B N 1
ATOM 4200 C CA . ASN B 1 169 ? 11.109 -18.672 -10.914 1 90.25 169 ASN B CA 1
ATOM 4201 C C . ASN B 1 169 ? 11.891 -17.438 -11.383 1 90.25 169 ASN B C 1
ATOM 4203 O O . ASN B 1 169 ? 12.016 -17.203 -12.586 1 90.25 169 ASN B O 1
ATOM 4207 N N . PHE B 1 170 ? 12.367 -16.703 -10.445 1 92.12 170 PHE B N 1
ATOM 4208 C CA . PHE B 1 170 ? 13.211 -15.539 -10.734 1 92.12 170 PHE B CA 1
ATOM 4209 C C . PHE B 1 170 ? 14.672 -15.844 -10.422 1 92.12 170 PHE B C 1
ATOM 4211 O O . PHE B 1 170 ? 15.047 -15.977 -9.258 1 92.12 170 PHE B O 1
ATOM 4218 N N . THR B 1 171 ? 15.406 -15.938 -11.523 1 91 171 THR B N 1
ATOM 4219 C CA . THR B 1 171 ? 16.844 -16.203 -11.406 1 91 171 THR B CA 1
ATOM 4220 C C . THR B 1 171 ? 17.656 -15 -11.883 1 91 171 THR B C 1
ATOM 4222 O O . THR B 1 171 ? 17.125 -14.117 -12.57 1 91 171 THR B O 1
ATOM 4225 N N . ASP B 1 172 ? 18.844 -14.773 -11.453 1 87.81 172 ASP B N 1
ATOM 4226 C CA . ASP B 1 172 ? 19.719 -13.672 -11.836 1 87.81 172 ASP B CA 1
ATOM 4227 C C . ASP B 1 172 ? 19.094 -12.32 -11.484 1 87.81 172 ASP B C 1
ATOM 4229 O O . ASP B 1 172 ? 19.031 -11.422 -12.32 1 87.81 172 ASP B O 1
ATOM 4233 N N . ASN B 1 173 ? 18.562 -12.312 -10.344 1 90.31 173 ASN B N 1
ATOM 4234 C CA . ASN B 1 173 ? 17.891 -11.109 -9.867 1 90.31 173 ASN B CA 1
ATOM 4235 C C . ASN B 1 173 ? 18.891 -9.961 -9.672 1 90.31 173 ASN B C 1
ATOM 4237 O O . ASN B 1 173 ? 20.031 -10.188 -9.266 1 90.31 173 ASN B O 1
ATOM 4241 N N . SER B 1 174 ? 18.406 -8.797 -9.945 1 90.06 174 SER B N 1
ATOM 4242 C CA . SER B 1 174 ? 19.234 -7.609 -9.758 1 90.06 174 SER B CA 1
ATOM 4243 C C . SER B 1 174 ? 19.562 -7.383 -8.289 1 90.06 174 SER B C 1
ATOM 4245 O O . SER B 1 174 ? 18.828 -7.855 -7.406 1 90.06 174 SER B O 1
ATOM 4247 N N . PRO B 1 175 ? 20.562 -6.668 -8.062 1 90.06 175 PRO B N 1
ATOM 4248 C CA . PRO B 1 175 ? 20.875 -6.309 -6.676 1 90.06 175 PRO B CA 1
ATOM 4249 C C . PRO B 1 175 ? 19.734 -5.582 -5.98 1 90.06 175 PRO B C 1
ATOM 4251 O O . PRO B 1 175 ? 19.531 -5.738 -4.77 1 90.06 175 PRO B O 1
ATOM 4254 N N . ASP B 1 176 ? 18.984 -4.828 -6.727 1 90.06 176 ASP B N 1
ATOM 4255 C CA . ASP B 1 176 ? 17.844 -4.105 -6.156 1 90.06 176 ASP B CA 1
ATOM 4256 C C . ASP B 1 176 ? 16.797 -5.07 -5.621 1 90.06 176 ASP B C 1
ATOM 4258 O O . ASP B 1 176 ? 16.266 -4.871 -4.527 1 90.06 176 ASP B O 1
ATOM 4262 N N . SER B 1 177 ? 16.547 -6.074 -6.391 1 93.69 177 SER B N 1
ATOM 4263 C CA . SER B 1 177 ? 15.57 -7.062 -5.949 1 93.69 177 SER B CA 1
ATOM 4264 C C . SER B 1 177 ? 16.031 -7.781 -4.688 1 93.69 177 SER B C 1
ATOM 4266 O O . SER B 1 177 ? 15.234 -8.047 -3.785 1 93.69 177 SER B O 1
ATOM 4268 N N . ILE B 1 178 ? 17.266 -8.07 -4.668 1 92.69 178 ILE B N 1
ATOM 4269 C CA . ILE B 1 178 ? 17.844 -8.75 -3.514 1 92.69 178 ILE B CA 1
ATOM 4270 C C . ILE B 1 178 ? 17.75 -7.848 -2.285 1 92.69 178 ILE B C 1
ATOM 4272 O O . ILE B 1 178 ? 17.312 -8.281 -1.217 1 92.69 178 ILE B O 1
ATOM 4276 N N . LEU B 1 179 ? 18.125 -6.664 -2.461 1 91.69 179 LEU B N 1
ATOM 4277 C CA . LEU B 1 179 ? 18.094 -5.707 -1.359 1 91.69 179 LEU B CA 1
ATOM 4278 C C . LEU B 1 179 ? 16.672 -5.527 -0.828 1 91.69 179 LEU B C 1
ATOM 4280 O O . LEU B 1 179 ? 16.469 -5.484 0.386 1 91.69 179 LEU B O 1
ATOM 4284 N N . LEU B 1 180 ? 15.781 -5.359 -1.663 1 95.19 180 LEU B N 1
ATOM 4285 C CA . LEU B 1 180 ? 14.383 -5.18 -1.264 1 95.19 180 LEU B CA 1
ATOM 4286 C C . LEU B 1 180 ? 13.883 -6.398 -0.498 1 95.19 180 LEU B C 1
ATOM 4288 O O . LEU B 1 180 ? 13.164 -6.258 0.497 1 95.19 180 LEU B O 1
ATOM 4292 N N . THR B 1 181 ? 14.273 -7.551 -0.969 1 95.19 181 THR B N 1
ATOM 4293 C CA . THR B 1 181 ? 13.891 -8.781 -0.28 1 95.19 181 THR B CA 1
ATOM 4294 C C . THR B 1 181 ? 14.445 -8.797 1.139 1 95.19 181 THR B C 1
ATOM 4296 O O . THR B 1 181 ? 13.727 -9.094 2.094 1 95.19 181 THR B O 1
ATOM 4299 N N . GLU B 1 182 ? 15.609 -8.5 1.26 1 90.62 182 GLU B N 1
ATOM 4300 C CA . GLU B 1 182 ? 16.281 -8.578 2.551 1 90.62 182 GLU B CA 1
ATOM 4301 C C . GLU B 1 182 ? 15.773 -7.512 3.51 1 90.62 182 GLU B C 1
ATOM 4303 O O . GLU B 1 182 ? 15.633 -7.762 4.711 1 90.62 182 GLU B O 1
ATOM 4308 N N . LYS B 1 183 ? 15.508 -6.344 2.992 1 92.19 183 LYS B N 1
ATOM 4309 C CA . LYS B 1 183 ? 14.93 -5.297 3.83 1 92.19 183 LYS B CA 1
ATOM 4310 C C . LYS B 1 183 ? 13.547 -5.699 4.332 1 92.19 183 LYS B C 1
ATOM 4312 O O . LYS B 1 183 ? 13.188 -5.414 5.477 1 92.19 183 LYS B O 1
ATOM 4317 N N . MET B 1 184 ? 12.805 -6.297 3.475 1 93.94 184 MET B N 1
ATOM 4318 C CA . MET B 1 184 ? 11.477 -6.773 3.859 1 93.94 184 MET B CA 1
ATOM 4319 C C . MET B 1 184 ? 11.57 -7.789 4.992 1 93.94 184 MET B C 1
ATOM 4321 O O . MET B 1 184 ? 10.852 -7.688 5.988 1 93.94 184 MET B O 1
ATOM 4325 N N . ILE B 1 185 ? 12.492 -8.695 4.832 1 90.31 185 ILE B N 1
ATOM 4326 C CA . ILE B 1 185 ? 12.68 -9.758 5.816 1 90.31 185 ILE B CA 1
ATOM 4327 C C . ILE B 1 185 ? 13.172 -9.156 7.133 1 90.31 185 ILE B C 1
ATOM 4329 O O . ILE B 1 185 ? 12.672 -9.508 8.203 1 90.31 185 ILE B O 1
ATOM 4333 N N . GLU B 1 186 ? 14.078 -8.273 7.059 1 87.19 186 GLU B N 1
ATOM 4334 C CA . GLU B 1 186 ? 14.602 -7.594 8.242 1 87.19 186 GLU B CA 1
ATOM 4335 C C . GLU B 1 186 ? 13.492 -6.887 9.008 1 87.19 186 GLU B C 1
ATOM 4337 O O . GLU B 1 186 ? 13.438 -6.957 10.242 1 87.19 186 GLU B O 1
ATOM 4342 N N . GLU B 1 187 ? 12.695 -6.199 8.281 1 88.88 187 GLU B N 1
ATOM 4343 C CA . GLU B 1 187 ? 11.594 -5.477 8.914 1 88.88 187 GLU B CA 1
ATOM 4344 C C . GLU B 1 187 ? 10.664 -6.426 9.656 1 88.88 187 GLU B C 1
ATOM 4346 O O . GLU B 1 187 ? 10.227 -6.129 10.773 1 88.88 187 GLU B O 1
ATOM 4351 N N . TYR B 1 188 ? 10.391 -7.461 9.055 1 87.19 188 TYR B N 1
ATOM 4352 C CA . TYR B 1 188 ? 9.469 -8.406 9.672 1 87.19 188 TYR B CA 1
ATOM 4353 C C . TYR B 1 188 ? 10.078 -9.031 10.922 1 87.19 188 TYR B C 1
ATOM 4355 O O . TYR B 1 188 ? 9.398 -9.188 11.938 1 87.19 188 TYR B O 1
ATOM 4363 N N . ILE B 1 189 ? 11.273 -9.391 10.859 1 82.25 189 ILE B N 1
ATOM 4364 C CA . ILE B 1 189 ? 11.922 -10.117 11.945 1 82.25 189 ILE B CA 1
ATOM 4365 C C . ILE B 1 189 ? 12.148 -9.18 13.133 1 82.25 189 ILE B C 1
ATOM 4367 O O . ILE B 1 189 ? 11.914 -9.555 14.281 1 82.25 189 ILE B O 1
ATOM 4371 N N . GLU B 1 190 ? 12.562 -7.973 12.883 1 81.31 190 GLU B N 1
ATOM 4372 C CA . GLU B 1 190 ? 12.898 -7.039 13.953 1 81.31 190 GLU B CA 1
ATOM 4373 C C . GLU B 1 190 ? 11.641 -6.469 14.602 1 81.31 190 GLU B C 1
ATOM 4375 O O . GLU B 1 190 ? 11.672 -6.047 15.758 1 81.31 190 GLU B O 1
ATOM 4380 N N . GLN B 1 191 ? 10.617 -6.367 13.828 1 83.69 191 GLN B N 1
ATOM 4381 C CA . GLN B 1 191 ? 9.312 -5.902 14.273 1 83.69 191 GLN B CA 1
ATOM 4382 C C . GLN B 1 191 ? 9.422 -4.547 14.969 1 83.69 191 GLN B C 1
ATOM 4384 O O . GLN B 1 191 ? 8.883 -4.359 16.062 1 83.69 191 GLN B O 1
ATOM 4389 N N . ARG B 1 192 ? 10.172 -3.631 14.406 1 82.06 192 ARG B N 1
ATOM 4390 C CA . ARG B 1 192 ? 10.188 -2.252 14.883 1 82.06 192 ARG B CA 1
ATOM 4391 C C . ARG B 1 192 ? 8.836 -1.58 14.656 1 82.06 192 ARG B C 1
ATOM 4393 O O . ARG B 1 192 ? 7.988 -2.105 13.938 1 82.06 192 ARG B O 1
ATOM 4400 N N . PRO B 1 193 ? 8.594 -0.476 15.289 1 82 193 PRO B N 1
ATOM 4401 C CA . PRO B 1 193 ? 7.309 0.191 15.07 1 82 193 PRO B CA 1
ATOM 4402 C C . PRO B 1 193 ? 6.984 0.362 13.586 1 82 193 PRO B C 1
ATOM 4404 O O . PRO B 1 193 ? 7.871 0.692 12.789 1 82 193 PRO B O 1
ATOM 4407 N N . PHE B 1 194 ? 5.812 -0.009 13.188 1 82.81 194 PHE B N 1
ATOM 4408 C CA . PHE B 1 194 ? 5.258 0.136 11.844 1 82.81 194 PHE B CA 1
ATOM 4409 C C . PHE B 1 194 ? 5.777 -0.961 10.922 1 82.81 194 PHE B C 1
ATOM 4411 O O . PHE B 1 194 ? 5.766 -0.809 9.703 1 82.81 194 PHE B O 1
ATOM 4418 N N . TYR B 1 195 ? 6.266 -2.043 11.445 1 87.06 195 TYR B N 1
ATOM 4419 C CA . TYR B 1 195 ? 6.922 -3.053 10.625 1 87.06 195 TYR B CA 1
ATOM 4420 C C . TYR B 1 195 ? 5.938 -3.68 9.641 1 87.06 195 TYR B C 1
ATOM 4422 O O . TYR B 1 195 ? 6.316 -4.062 8.531 1 87.06 195 TYR B O 1
ATOM 4430 N N . GLN B 1 196 ? 4.691 -3.805 10.008 1 84.56 196 GLN B N 1
ATOM 4431 C CA . GLN B 1 196 ? 3.723 -4.426 9.109 1 84.56 196 GLN B CA 1
ATOM 4432 C C . GLN B 1 196 ? 3.516 -3.576 7.859 1 84.56 196 GLN B C 1
ATOM 4434 O O . GLN B 1 196 ? 3.527 -4.098 6.742 1 84.56 196 GLN B O 1
ATOM 4439 N N . ASN B 1 197 ? 3.371 -2.275 8.031 1 84.5 197 ASN B N 1
ATOM 4440 C CA . ASN B 1 197 ? 3.242 -1.356 6.902 1 84.5 197 ASN B CA 1
ATOM 4441 C C . ASN B 1 197 ? 4.48 -1.38 6.016 1 84.5 197 ASN B C 1
ATOM 4443 O O . ASN B 1 197 ? 4.375 -1.34 4.789 1 84.5 197 ASN B O 1
ATOM 4447 N N . MET B 1 198 ? 5.543 -1.4 6.699 1 90.75 198 MET B N 1
ATOM 4448 C CA . MET B 1 198 ? 6.801 -1.369 5.957 1 90.75 198 MET B CA 1
ATOM 4449 C C . MET B 1 198 ? 7.008 -2.67 5.188 1 90.75 198 MET B C 1
ATOM 4451 O O . MET B 1 198 ? 7.426 -2.652 4.031 1 90.75 198 MET B O 1
ATOM 4455 N N . THR B 1 199 ? 6.66 -3.783 5.82 1 91.5 199 THR B N 1
ATOM 4456 C CA . THR B 1 199 ? 6.773 -5.07 5.141 1 91.5 199 THR B CA 1
ATOM 4457 C C . THR B 1 199 ? 5.875 -5.113 3.91 1 91.5 199 THR B C 1
ATOM 4459 O O . THR B 1 199 ? 6.301 -5.555 2.84 1 91.5 199 THR B O 1
ATOM 4462 N N . ASP B 1 200 ? 4.707 -4.621 3.988 1 88.69 200 ASP B N 1
ATOM 4463 C CA . ASP B 1 200 ? 3.783 -4.566 2.859 1 88.69 200 ASP B CA 1
ATOM 4464 C C . ASP B 1 200 ? 4.344 -3.703 1.731 1 88.69 200 ASP B C 1
ATOM 4466 O O . ASP B 1 200 ? 4.266 -4.078 0.56 1 88.69 200 ASP B O 1
ATOM 4470 N N . ALA B 1 201 ? 4.824 -2.58 2.107 1 91.56 201 ALA B N 1
ATOM 4471 C CA . ALA B 1 201 ? 5.363 -1.654 1.114 1 91.56 201 ALA B CA 1
ATOM 4472 C C . ALA B 1 201 ? 6.574 -2.258 0.404 1 91.56 201 ALA B C 1
ATOM 4474 O O . ALA B 1 201 ? 6.73 -2.102 -0.809 1 91.56 201 ALA B O 1
ATOM 4475 N N . TYR B 1 202 ? 7.387 -2.904 1.146 1 94.38 202 TYR B N 1
ATOM 4476 C CA . TYR B 1 202 ? 8.547 -3.549 0.54 1 94.38 202 TYR B CA 1
ATOM 4477 C C . TYR B 1 202 ? 8.117 -4.645 -0.428 1 94.38 202 TYR B C 1
ATOM 4479 O O . TYR B 1 202 ? 8.773 -4.875 -1.445 1 94.38 202 TYR B O 1
ATOM 4487 N N . LEU B 1 203 ? 7.078 -5.312 -0.086 1 93.88 203 LEU B N 1
ATOM 4488 C CA . LEU B 1 203 ? 6.59 -6.34 -1.002 1 93.88 203 LEU B CA 1
ATOM 4489 C C . LEU B 1 203 ? 6.16 -5.723 -2.33 1 93.88 203 LEU B C 1
ATOM 4491 O O . LEU B 1 203 ? 6.449 -6.27 -3.396 1 93.88 203 LEU B O 1
ATOM 4495 N N . VAL B 1 204 ? 5.539 -4.645 -2.275 1 90.69 204 VAL B N 1
ATOM 4496 C CA . VAL B 1 204 ? 5.129 -3.936 -3.484 1 90.69 204 VAL B CA 1
ATOM 4497 C C . VAL B 1 204 ? 6.359 -3.535 -4.293 1 90.69 204 VAL B C 1
ATOM 4499 O O . VAL B 1 204 ? 6.391 -3.703 -5.516 1 90.69 204 VAL B O 1
ATOM 4502 N N . LEU B 1 205 ? 7.309 -2.979 -3.635 1 93.88 205 LEU B N 1
ATOM 4503 C CA . LEU B 1 205 ? 8.547 -2.584 -4.297 1 93.88 205 LEU B CA 1
ATOM 4504 C C . LEU B 1 205 ? 9.227 -3.789 -4.934 1 93.88 205 LEU B C 1
ATOM 4506 O O . LEU B 1 205 ? 9.688 -3.717 -6.074 1 93.88 205 LEU B O 1
ATOM 4510 N N . LEU B 1 206 ? 9.234 -4.836 -4.223 1 94.88 206 LEU B N 1
ATOM 4511 C CA . LEU B 1 206 ? 9.906 -6.043 -4.699 1 94.88 206 LEU B CA 1
ATOM 4512 C C . LEU B 1 206 ? 9.219 -6.59 -5.945 1 94.88 206 LEU B C 1
ATOM 4514 O O . LEU B 1 206 ? 9.883 -6.887 -6.945 1 94.88 206 LEU B O 1
ATOM 4518 N N . PHE B 1 207 ? 7.949 -6.719 -5.898 1 91.69 207 PHE B N 1
ATOM 4519 C CA . PHE B 1 207 ? 7.207 -7.266 -7.027 1 91.69 207 PHE B CA 1
ATOM 4520 C C . PHE B 1 207 ? 7.352 -6.375 -8.258 1 91.69 207 PHE B C 1
ATOM 4522 O O . PHE B 1 207 ? 7.457 -6.867 -9.383 1 91.69 207 PHE B O 1
ATOM 4529 N N . SER B 1 208 ? 7.34 -5.109 -8.023 1 89.25 208 SER B N 1
ATOM 4530 C CA . SER B 1 208 ? 7.57 -4.18 -9.125 1 89.25 208 SER B CA 1
ATOM 4531 C C . SER B 1 208 ? 8.961 -4.359 -9.719 1 89.25 208 SER B C 1
ATOM 4533 O O . SER B 1 208 ? 9.125 -4.387 -10.938 1 89.25 208 SER B O 1
ATOM 4535 N N . GLN B 1 209 ? 9.898 -4.492 -8.859 1 91.38 209 GLN B N 1
ATOM 4536 C CA . GLN B 1 209 ? 11.281 -4.645 -9.305 1 91.38 209 GLN B CA 1
ATOM 4537 C C . GLN B 1 209 ? 11.484 -5.977 -10.016 1 91.38 209 GLN B C 1
ATOM 4539 O O . GLN B 1 209 ? 12.203 -6.047 -11.023 1 91.38 209 GLN B O 1
ATOM 4544 N N . LEU B 1 210 ? 10.945 -7.043 -9.484 1 91.5 210 LEU B N 1
ATOM 4545 C CA . LEU B 1 210 ? 11.039 -8.344 -10.141 1 91.5 210 LEU B CA 1
ATOM 4546 C C . LEU B 1 210 ? 10.445 -8.297 -11.539 1 91.5 210 LEU B C 1
ATOM 4548 O O . LEU B 1 210 ? 10.977 -8.906 -12.469 1 91.5 210 LEU B O 1
ATOM 4552 N N . SER B 1 211 ? 9.359 -7.59 -11.641 1 85 211 SER B N 1
ATOM 4553 C CA . SER B 1 211 ? 8.742 -7.43 -12.953 1 85 211 SER B CA 1
ATOM 4554 C C . SER B 1 211 ? 9.656 -6.676 -13.906 1 85 211 SER B C 1
ATOM 4556 O O . SER B 1 211 ? 9.766 -7.035 -15.086 1 85 211 SER B O 1
ATOM 4558 N N . ARG B 1 212 ? 10.258 -5.645 -13.406 1 84 212 ARG B N 1
ATOM 4559 C CA . ARG B 1 212 ? 11.219 -4.902 -14.219 1 84 212 ARG B CA 1
ATOM 4560 C C . ARG B 1 212 ? 12.359 -5.801 -14.688 1 84 212 ARG B C 1
ATOM 4562 O O . ARG B 1 212 ? 12.766 -5.742 -15.852 1 84 212 ARG B O 1
ATOM 4569 N N . ASP B 1 213 ? 12.875 -6.574 -13.719 1 83.56 213 ASP B N 1
ATOM 4570 C CA . ASP B 1 213 ? 13.984 -7.469 -14.016 1 83.56 213 ASP B CA 1
ATOM 4571 C C . ASP B 1 213 ? 13.594 -8.508 -15.062 1 83.56 213 ASP B C 1
ATOM 4573 O O . ASP B 1 213 ? 14.406 -8.867 -15.922 1 83.56 213 ASP B O 1
ATOM 4577 N N . TYR B 1 214 ? 12.508 -8.969 -14.891 1 77.25 214 TYR B N 1
ATOM 4578 C CA . TYR B 1 214 ? 12.023 -9.977 -15.82 1 77.25 214 TYR B CA 1
ATOM 4579 C C . TYR B 1 214 ? 11.898 -9.414 -17.219 1 77.25 214 TYR B C 1
ATOM 4581 O O . TYR B 1 214 ? 12.258 -10.078 -18.203 1 77.25 214 TYR B O 1
ATOM 4589 N N . TYR B 1 215 ? 11.352 -8.273 -17.328 1 71.88 215 TYR B N 1
ATOM 4590 C CA . TYR B 1 215 ? 11.164 -7.641 -18.625 1 71.88 215 TYR B CA 1
ATOM 4591 C C . TYR B 1 215 ? 12.508 -7.363 -19.297 1 71.88 215 TYR B C 1
ATOM 4593 O O . TYR B 1 215 ? 12.633 -7.469 -20.516 1 71.88 215 TYR B O 1
ATOM 4601 N N . LYS B 1 216 ? 13.352 -6.926 -18.547 1 69.94 216 LYS B N 1
ATOM 4602 C CA . LYS B 1 216 ? 14.68 -6.633 -19.094 1 69.94 216 LYS B CA 1
ATOM 4603 C C . LYS B 1 216 ? 15.336 -7.891 -19.656 1 69.94 216 LYS B C 1
ATOM 4605 O O . LYS B 1 216 ? 16 -7.844 -20.688 1 69.94 216 LYS B O 1
ATOM 4610 N N . ASN B 1 217 ? 15.266 -8.898 -18.938 1 64.19 217 ASN B N 1
ATOM 4611 C CA . ASN B 1 217 ? 15.961 -10.133 -19.297 1 64.19 217 ASN B CA 1
ATOM 4612 C C . ASN B 1 217 ? 15.203 -10.906 -20.375 1 64.19 217 ASN B C 1
ATOM 4614 O O . ASN B 1 217 ? 15.766 -11.789 -21.031 1 64.19 217 ASN B O 1
ATOM 4618 N N . HIS B 1 218 ? 14.047 -10.727 -20.328 1 59.88 218 HIS B N 1
ATOM 4619 C CA . HIS B 1 218 ? 13.242 -11.422 -21.312 1 59.88 218 HIS B CA 1
ATOM 4620 C C . HIS B 1 218 ? 12.758 -10.469 -22.406 1 59.88 218 HIS B C 1
ATOM 4622 O O . HIS B 1 218 ? 12.383 -9.328 -22.109 1 59.88 218 HIS B O 1
ATOM 4628 N N . SER B 1 219 ? 13.742 -10.078 -23.453 1 47.12 219 SER B N 1
ATOM 4629 C CA . SER B 1 219 ? 13.266 -9.281 -24.578 1 47.12 219 SER B CA 1
ATOM 4630 C C . SER B 1 219 ? 11.742 -9.219 -24.594 1 47.12 219 SER B C 1
ATOM 4632 O O . SER B 1 219 ? 11.07 -10.25 -24.672 1 47.12 219 SER B O 1
ATOM 4634 N N . ILE B 1 220 ? 11.305 -8.281 -23.922 1 44.22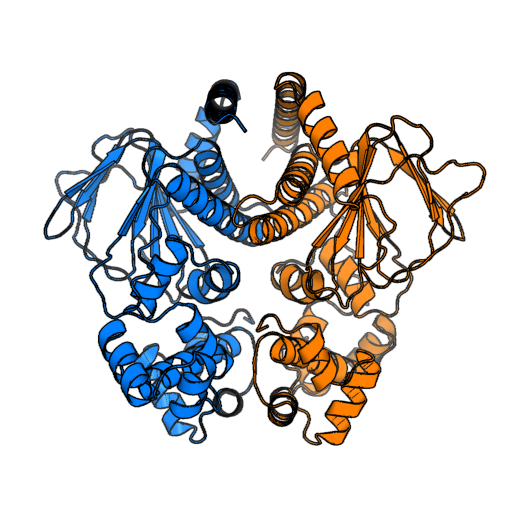 220 ILE B N 1
ATOM 4635 C CA . ILE B 1 220 ? 9.852 -8.18 -23.859 1 44.22 220 ILE B CA 1
ATOM 4636 C C . ILE B 1 220 ? 9.242 -8.711 -25.172 1 44.22 220 ILE B C 1
ATOM 4638 O O . ILE B 1 220 ? 9.328 -8.055 -26.203 1 44.22 220 ILE B O 1
ATOM 4642 N N . ASP B 1 221 ? 9.688 -9.75 -25.672 1 36.91 221 ASP B N 1
ATOM 4643 C CA . ASP B 1 221 ? 8.586 -10.188 -26.531 1 36.91 221 ASP B CA 1
ATOM 4644 C C . ASP B 1 221 ? 7.234 -9.914 -25.875 1 36.91 221 ASP B C 1
ATOM 4646 O O . ASP B 1 221 ? 7.082 -10.086 -24.656 1 36.91 221 ASP B O 1
ATOM 4650 N N . VAL B 1 222 ? 6.539 -9.023 -26.484 1 37.34 222 VAL B N 1
ATOM 4651 C CA . VAL B 1 222 ? 5.145 -8.695 -26.234 1 37.34 222 VAL B CA 1
ATOM 4652 C C . VAL B 1 222 ? 4.461 -9.852 -25.516 1 37.34 222 VAL B C 1
ATOM 4654 O O . VAL B 1 222 ? 4.469 -10.984 -26 1 37.34 222 VAL B O 1
ATOM 4657 N N . LEU B 1 223 ? 4.609 -9.945 -24.266 1 39.19 223 LEU B N 1
ATOM 4658 C CA . LEU B 1 223 ? 3.645 -10.969 -23.891 1 39.19 223 LEU B CA 1
ATOM 4659 C C . LEU B 1 223 ? 2.65 -11.219 -25.016 1 39.19 223 LEU B C 1
ATOM 4661 O O . LEU B 1 223 ? 2.119 -10.273 -25.594 1 39.19 223 LEU B O 1
ATOM 4665 N N . PRO B 1 224 ? 2.873 -12.211 -25.734 1 34.78 224 PRO B N 1
ATOM 4666 C CA . PRO B 1 224 ? 1.864 -12.328 -26.797 1 34.78 224 PRO B CA 1
ATOM 4667 C C . PRO B 1 224 ? 0.516 -11.734 -26.391 1 34.78 224 PRO B C 1
ATOM 4669 O O . PRO B 1 224 ? 0.006 -12.031 -25.312 1 34.78 224 PRO B O 1
ATOM 4672 N N . LYS B 1 225 ? 0.309 -10.539 -26.641 1 42.28 225 LYS B N 1
ATOM 4673 C CA . LYS B 1 225 ? -1.115 -10.227 -26.719 1 42.28 225 LYS B CA 1
ATOM 4674 C C . LYS B 1 225 ? -1.926 -11.445 -27.141 1 42.28 225 LYS B C 1
ATOM 4676 O O . LYS B 1 225 ? -2.162 -11.664 -28.328 1 42.28 225 LYS B O 1
ATOM 4681 N N . ASN B 1 226 ? -1.555 -12.562 -26.703 1 36.31 226 ASN B N 1
ATOM 4682 C CA . ASN B 1 226 ? -2.445 -13.609 -27.172 1 36.31 226 ASN B CA 1
ATOM 4683 C C . ASN B 1 226 ? -3.904 -13.164 -27.156 1 36.31 226 ASN B C 1
ATOM 4685 O O . ASN B 1 226 ? -4.457 -12.906 -26.078 1 36.31 226 ASN B O 1
ATOM 4689 N N . HIS B 1 227 ? -4.375 -12.602 -28.078 1 42.31 227 HIS B N 1
ATOM 4690 C CA . HIS B 1 227 ? -5.734 -12.211 -28.438 1 42.31 227 HIS B CA 1
ATOM 4691 C C . HIS B 1 227 ? -6.762 -13.102 -27.75 1 42.31 227 HIS B C 1
ATOM 4693 O O . HIS B 1 227 ? -7.957 -12.797 -27.766 1 42.31 227 HIS B O 1
ATOM 4699 N N . HIS B 1 228 ? -6.34 -14.367 -27.328 1 43.81 228 HIS B N 1
ATOM 4700 C CA . HIS B 1 228 ? -7.332 -15.312 -26.844 1 43.81 228 HIS B CA 1
ATOM 4701 C C . HIS B 1 228 ? -7.445 -15.25 -25.328 1 43.81 228 HIS B C 1
ATOM 4703 O O . HIS B 1 228 ? -8.195 -16.031 -24.719 1 43.81 228 HIS B O 1
ATOM 4709 N N . THR B 1 229 ? -6.629 -14.555 -24.641 1 54.97 229 THR B N 1
ATOM 4710 C CA . THR B 1 229 ? -6.711 -14.625 -23.188 1 54.97 229 THR B CA 1
ATOM 4711 C C . THR B 1 229 ? -7.402 -13.383 -22.625 1 54.97 229 THR B C 1
ATOM 4713 O O . THR B 1 229 ? -7.168 -12.266 -23.109 1 54.97 229 THR B O 1
ATOM 4716 N N . LEU B 1 230 ? -8.5 -13.812 -22 1 59.72 230 LEU B N 1
ATOM 4717 C CA . LEU B 1 230 ? -9.242 -12.789 -21.266 1 59.72 230 LEU B CA 1
ATOM 4718 C C . LEU B 1 230 ? -8.297 -11.867 -20.516 1 59.72 230 LEU B C 1
ATOM 4720 O O . LEU B 1 230 ? -7.504 -12.32 -19.688 1 59.72 230 LEU B O 1
ATOM 4724 N N . SER B 1 231 ? -8.219 -10.625 -20.984 1 65.31 231 SER B N 1
ATOM 4725 C CA . SER B 1 231 ? -7.297 -9.625 -20.453 1 65.31 231 SER B CA 1
ATOM 4726 C C . SER B 1 231 ? -7.645 -9.258 -19.016 1 65.31 231 SER B C 1
ATOM 4728 O O . SER B 1 231 ? -8.797 -9.398 -18.594 1 65.31 231 SER B O 1
ATOM 4730 N N . TYR B 1 232 ? -6.645 -9.016 -18.328 1 65.75 232 TYR B N 1
ATOM 4731 C CA . TYR B 1 232 ? -6.824 -8.453 -17 1 65.75 232 TYR B CA 1
ATOM 4732 C C . TYR B 1 232 ? -7.801 -7.281 -17.031 1 65.75 232 TYR B C 1
ATOM 4734 O O . TYR B 1 232 ? -8.602 -7.109 -16.109 1 65.75 232 TYR B O 1
ATOM 4742 N N . ASP B 1 233 ? -7.703 -6.652 -18.094 1 70.38 233 ASP B N 1
ATOM 4743 C CA . ASP B 1 233 ? -8.555 -5.469 -18.203 1 70.38 233 ASP B CA 1
ATOM 4744 C C . ASP B 1 233 ? -10.031 -5.852 -18.141 1 70.38 233 ASP B C 1
ATOM 4746 O O . ASP B 1 233 ? -10.844 -5.125 -17.578 1 70.38 233 ASP B O 1
ATOM 4750 N N . ILE B 1 234 ? -10.25 -6.984 -18.75 1 80.12 234 ILE B N 1
ATOM 4751 C CA . ILE B 1 234 ? -11.641 -7.422 -18.797 1 80.12 234 ILE B CA 1
ATOM 4752 C C . ILE B 1 234 ? -12.094 -7.84 -17.406 1 80.12 234 ILE B C 1
ATOM 4754 O O . ILE B 1 234 ? -13.156 -7.414 -16.922 1 80.12 234 ILE B O 1
ATOM 4758 N N . ILE B 1 235 ? -11.273 -8.57 -16.734 1 77.06 235 ILE B N 1
ATOM 4759 C CA . ILE B 1 235 ? -11.617 -9.039 -15.398 1 77.06 235 ILE B CA 1
ATOM 4760 C C . ILE B 1 235 ? -11.727 -7.852 -14.445 1 77.06 235 ILE B C 1
ATOM 4762 O O . ILE B 1 235 ? -12.648 -7.789 -13.625 1 77.06 235 ILE B O 1
ATOM 4766 N N . ASN B 1 236 ? -10.828 -7.035 -14.562 1 71.31 236 ASN B N 1
ATOM 4767 C CA . ASN B 1 236 ? -10.859 -5.832 -13.742 1 71.31 236 ASN B CA 1
ATOM 4768 C C . ASN B 1 236 ? -12.125 -5.016 -13.984 1 71.31 236 ASN B C 1
ATOM 4770 O O . ASN B 1 236 ? -12.719 -4.484 -13.047 1 71.31 236 ASN B O 1
ATOM 4774 N N . TYR B 1 237 ? -12.445 -4.906 -15.25 1 77.25 237 TYR B N 1
ATOM 4775 C CA . TYR B 1 237 ? -13.656 -4.172 -15.609 1 77.25 237 TYR B CA 1
ATOM 4776 C C . TYR B 1 237 ? -14.891 -4.848 -15.031 1 77.25 237 TYR B C 1
ATOM 4778 O O . TYR B 1 237 ? -15.805 -4.176 -14.539 1 77.25 237 TYR B O 1
ATOM 4786 N N . ILE B 1 238 ? -14.961 -6.105 -15.086 1 82.94 238 ILE B N 1
ATOM 4787 C CA . ILE B 1 238 ? -16.078 -6.848 -14.5 1 82.94 238 ILE B CA 1
ATOM 4788 C C . ILE B 1 238 ? -16.156 -6.547 -13.008 1 82.94 238 ILE B C 1
ATOM 4790 O O . ILE B 1 238 ? -17.25 -6.285 -12.477 1 82.94 238 ILE B O 1
ATOM 4794 N N . GLY B 1 239 ? -15.109 -6.641 -12.375 1 76.81 239 GLY B N 1
ATOM 4795 C CA . GLY B 1 239 ? -15.07 -6.371 -10.945 1 76.81 239 GLY B CA 1
ATOM 4796 C C . GLY B 1 239 ? -15.57 -4.988 -10.578 1 76.81 239 GLY B C 1
ATOM 4797 O O . GLY B 1 239 ? -16.359 -4.832 -9.648 1 76.81 239 GLY B O 1
ATOM 4798 N N . GLN B 1 240 ? -15.164 -4.086 -11.312 1 69.12 240 GLN B N 1
ATOM 4799 C CA . GLN B 1 240 ? -15.523 -2.693 -11.055 1 69.12 240 GLN B CA 1
ATOM 4800 C C . GLN B 1 240 ? -17 -2.447 -11.32 1 69.12 240 GLN B C 1
ATOM 4802 O O . GLN B 1 240 ? -17.609 -1.548 -10.727 1 69.12 240 GLN B O 1
ATOM 4807 N N . ASN B 1 241 ? -17.578 -3.303 -12.148 1 76.44 241 ASN B N 1
ATOM 4808 C CA . ASN B 1 241 ? -18.953 -3.072 -12.57 1 76.44 241 ASN B CA 1
ATOM 4809 C C . ASN B 1 241 ? -19.859 -4.246 -12.203 1 76.44 241 ASN B C 1
ATOM 4811 O O . ASN B 1 241 ? -20.922 -4.426 -12.805 1 76.44 241 ASN B O 1
ATOM 4815 N N . CYS B 1 242 ? -19.438 -4.945 -11.273 1 80.56 242 CYS B N 1
ATOM 4816 C CA . CYS B 1 242 ? -20.031 -6.258 -11.039 1 80.56 242 CYS B CA 1
ATOM 4817 C C . CYS B 1 242 ? -21.5 -6.129 -10.609 1 80.56 242 CYS B C 1
ATOM 4819 O O . CYS B 1 242 ? -22.266 -7.086 -10.711 1 80.56 242 CYS B O 1
ATOM 4821 N N . ARG B 1 243 ? -21.906 -5.078 -10.211 1 79.62 243 ARG B N 1
ATOM 4822 C CA . ARG B 1 243 ? -23.266 -4.902 -9.719 1 79.62 243 ARG B CA 1
ATOM 4823 C C . ARG B 1 243 ? -24.266 -4.945 -10.867 1 79.62 243 ARG B C 1
ATOM 4825 O O . ARG B 1 243 ? -25.344 -5.527 -10.734 1 79.62 243 ARG B O 1
ATOM 4832 N N . SER B 1 244 ? -23.906 -4.324 -12.008 1 82.62 244 SER B N 1
ATOM 4833 C CA . SER B 1 244 ? -24.906 -4.145 -13.055 1 82.62 244 SER B CA 1
ATOM 4834 C C . SER B 1 244 ? -24.391 -4.625 -14.406 1 82.62 244 SER B C 1
ATOM 4836 O O . SER B 1 244 ? -25.125 -4.625 -15.398 1 82.62 244 SER B O 1
ATOM 4838 N N . ILE B 1 245 ? -23.281 -5.125 -14.375 1 88.19 245 ILE B N 1
ATOM 4839 C CA . ILE B 1 245 ? -22.656 -5.465 -15.648 1 88.19 245 ILE B CA 1
ATOM 4840 C C . ILE B 1 245 ? -23.422 -6.609 -16.312 1 88.19 245 ILE B C 1
ATOM 4842 O O . ILE B 1 245 ? -23.922 -7.504 -15.625 1 88.19 245 ILE B O 1
ATOM 4846 N N . THR B 1 246 ? -23.562 -6.469 -17.641 1 93 246 THR B N 1
ATOM 4847 C CA . THR B 1 246 ? -24.109 -7.539 -18.469 1 93 246 THR B CA 1
ATOM 4848 C C . THR B 1 246 ? -23.109 -7.961 -19.547 1 93 246 THR B C 1
ATOM 4850 O O . THR B 1 246 ? -22.156 -7.23 -19.828 1 93 246 THR B O 1
ATOM 4853 N N . LEU B 1 247 ? -23.375 -9.172 -20.016 1 94.88 247 LEU B N 1
ATOM 4854 C CA . LEU B 1 247 ? -22.484 -9.648 -21.078 1 94.88 247 LEU B CA 1
ATOM 4855 C C . LEU B 1 247 ? -22.5 -8.688 -22.25 1 94.88 247 LEU B C 1
ATOM 4857 O O . LEU B 1 247 ? -21.469 -8.438 -22.875 1 94.88 247 LEU B O 1
ATOM 4861 N N . ASP B 1 248 ? -23.656 -8.125 -22.547 1 95 248 ASP B N 1
ATOM 4862 C CA . ASP B 1 248 ? -23.812 -7.207 -23.672 1 95 248 ASP B CA 1
ATOM 4863 C C . ASP B 1 248 ? -23.031 -5.914 -23.438 1 95 248 ASP B C 1
ATOM 4865 O O . ASP B 1 248 ? -22.328 -5.438 -24.328 1 95 248 ASP B O 1
ATOM 4869 N N . SER B 1 249 ? -23.203 -5.41 -22.297 1 93.19 249 SER B N 1
ATOM 4870 C CA . SER B 1 249 ? -22.516 -4.156 -22 1 93.19 249 SER B CA 1
ATOM 4871 C C . SER B 1 249 ? -21 -4.348 -21.984 1 93.19 249 SER B C 1
ATOM 4873 O O . SER B 1 249 ? -20.25 -3.465 -22.422 1 93.19 249 SER B O 1
ATOM 4875 N N . LEU B 1 250 ? -20.578 -5.461 -21.438 1 93.06 250 LEU B N 1
ATOM 4876 C CA . LEU B 1 250 ? -19.156 -5.777 -21.406 1 93.06 250 LEU B CA 1
ATOM 4877 C C . LEU B 1 250 ? -18.609 -5.926 -22.812 1 93.06 250 LEU B C 1
ATOM 4879 O O . LEU B 1 250 ? -17.531 -5.398 -23.125 1 93.06 250 LEU B O 1
ATOM 4883 N N . ALA B 1 251 ? -19.281 -6.617 -23.625 1 92.75 251 ALA B N 1
ATOM 4884 C CA . ALA B 1 251 ? -18.859 -6.844 -25.016 1 92.75 251 ALA B CA 1
ATOM 4885 C C . ALA B 1 251 ? -18.75 -5.523 -25.766 1 92.75 251 ALA B C 1
ATOM 4887 O O . ALA B 1 251 ? -17.781 -5.301 -26.5 1 92.75 251 ALA B O 1
ATOM 4888 N N . LYS B 1 252 ? -19.688 -4.715 -25.578 1 91.25 252 LYS B N 1
ATOM 4889 C CA . LYS B 1 252 ? -19.672 -3.406 -26.234 1 91.25 252 LYS B CA 1
ATOM 4890 C C . LYS B 1 252 ? -18.469 -2.586 -25.797 1 91.25 252 LYS B C 1
ATOM 4892 O O . LYS B 1 252 ? -17.812 -1.938 -26.609 1 91.25 252 LYS B O 1
ATOM 4897 N N . HIS B 1 253 ? -18.203 -2.656 -24.547 1 86.69 253 HIS B N 1
ATOM 4898 C CA . HIS B 1 253 ? -17.109 -1.868 -24 1 86.69 253 HIS B CA 1
ATOM 4899 C C . HIS B 1 253 ? -15.781 -2.273 -24.609 1 86.69 253 HIS B C 1
ATOM 4901 O O . HIS B 1 253 ? -14.93 -1.422 -24.875 1 86.69 253 HIS B O 1
ATOM 4907 N N . PHE B 1 254 ? -15.57 -3.484 -24.797 1 86.31 254 PHE B N 1
ATOM 4908 C CA . PHE B 1 254 ? -14.281 -3.973 -25.266 1 86.31 254 PHE B CA 1
ATOM 4909 C C . PHE B 1 254 ? -14.344 -4.293 -26.766 1 86.31 254 PHE B C 1
ATOM 4911 O O . PHE B 1 254 ? -13.414 -4.891 -27.312 1 86.31 254 PHE B O 1
ATOM 4918 N N . GLN B 1 255 ? -15.477 -3.941 -27.344 1 89.75 255 GLN B N 1
ATOM 4919 C CA . GLN B 1 255 ? -15.672 -4.051 -28.781 1 89.75 255 GLN B CA 1
ATOM 4920 C C . GLN B 1 255 ? -15.617 -5.508 -29.234 1 89.75 255 GLN B C 1
ATOM 4922 O O . GLN B 1 255 ? -14.922 -5.832 -30.203 1 89.75 255 GLN B O 1
ATOM 4927 N N . TYR B 1 256 ? -16.25 -6.383 -28.5 1 89.69 256 TYR B N 1
ATOM 4928 C CA . TYR B 1 256 ? -16.5 -7.777 -28.859 1 89.69 256 TYR B CA 1
ATOM 4929 C C . TYR B 1 256 ? -17.969 -8.031 -29.094 1 89.69 256 TYR B C 1
ATOM 4931 O O . TYR B 1 256 ? -18.812 -7.188 -28.781 1 89.69 256 TYR B O 1
ATOM 4939 N N . THR B 1 257 ? -18.266 -9.094 -29.75 1 92.56 257 THR B N 1
ATOM 4940 C CA . THR B 1 257 ? -19.625 -9.594 -29.734 1 92.56 257 THR B CA 1
ATOM 4941 C C . THR B 1 257 ? -19.891 -10.398 -28.453 1 92.56 257 THR B C 1
ATOM 4943 O O . THR B 1 257 ? -19 -11.07 -27.938 1 92.56 257 THR B O 1
ATOM 4946 N N . PRO B 1 258 ? -21.125 -10.383 -27.938 1 94.12 258 PRO B N 1
ATOM 4947 C CA . PRO B 1 258 ? -21.422 -11.125 -26.719 1 94.12 258 PRO B CA 1
ATOM 4948 C C . PRO B 1 258 ? -21.094 -12.617 -26.828 1 94.12 258 PRO B C 1
ATOM 4950 O O . PRO B 1 258 ? -20.594 -13.219 -25.891 1 94.12 258 PRO B O 1
ATOM 4953 N N . ASN B 1 259 ? -21.375 -13.156 -27.969 1 93 259 ASN B N 1
ATOM 4954 C CA . ASN B 1 259 ? -21.109 -14.57 -28.172 1 93 259 ASN B CA 1
ATOM 4955 C C . ASN B 1 259 ? -19.625 -14.875 -28.094 1 93 259 ASN B C 1
ATOM 4957 O O . ASN B 1 259 ? -19.203 -15.844 -27.453 1 93 259 ASN B O 1
ATOM 4961 N N . TYR B 1 260 ? -18.969 -14.125 -28.734 1 91.25 260 TYR B N 1
ATOM 4962 C CA . TYR B 1 260 ? -17.516 -14.305 -28.703 1 91.25 260 TYR B CA 1
ATOM 4963 C C . TYR B 1 260 ? -16.969 -14.117 -27.297 1 91.25 260 TYR B C 1
ATOM 4965 O O . TYR B 1 260 ? -16.141 -14.906 -26.828 1 91.25 260 TYR B O 1
ATOM 4973 N N . LEU B 1 261 ? -17.391 -13.125 -26.641 1 92.56 261 LEU B N 1
ATOM 4974 C CA . LEU B 1 261 ? -16.891 -12.812 -25.297 1 92.56 261 LEU B CA 1
ATOM 4975 C C . LEU B 1 261 ? -17.25 -13.922 -24.312 1 92.56 261 LEU B C 1
ATOM 4977 O O . LEU B 1 261 ? -16.453 -14.273 -23.453 1 92.56 261 LEU B O 1
ATOM 4981 N N . SER B 1 262 ? -18.438 -14.367 -24.453 1 92.69 262 SER B N 1
ATOM 4982 C CA . SER B 1 262 ? -18.859 -15.469 -23.594 1 92.69 262 SER B CA 1
ATOM 4983 C C . SER B 1 262 ? -17.969 -16.688 -23.766 1 92.69 262 SER B C 1
ATOM 4985 O O . SER B 1 262 ? -17.562 -17.312 -22.781 1 92.69 262 SER B O 1
ATOM 4987 N N . ARG B 1 263 ? -17.641 -16.984 -24.984 1 89.25 263 ARG B N 1
ATOM 4988 C CA . ARG B 1 263 ? -16.75 -18.109 -25.281 1 89.25 263 ARG B CA 1
ATOM 4989 C C . ARG B 1 263 ? -15.352 -17.844 -24.75 1 89.25 263 ARG B C 1
ATOM 4991 O O . ARG B 1 263 ? -14.711 -18.734 -24.188 1 89.25 263 ARG B O 1
ATOM 4998 N N . LEU B 1 264 ? -14.938 -16.703 -24.969 1 86.62 264 LEU B N 1
ATOM 4999 C CA . LEU B 1 264 ? -13.609 -16.297 -24.516 1 86.62 264 LEU B CA 1
ATOM 5000 C C . LEU B 1 264 ? -13.484 -16.438 -23.016 1 86.62 264 LEU B C 1
ATOM 5002 O O . LEU B 1 264 ? -12.469 -16.938 -22.516 1 86.62 264 LEU B O 1
ATOM 5006 N N . ILE B 1 265 ? -14.469 -15.969 -22.281 1 87.12 265 ILE B N 1
ATOM 5007 C CA . ILE B 1 265 ? -14.492 -16.047 -20.828 1 87.12 265 ILE B CA 1
ATOM 5008 C C . ILE B 1 265 ? -14.453 -17.5 -20.375 1 87.12 265 ILE B C 1
ATOM 5010 O O . ILE B 1 265 ? -13.641 -17.875 -19.531 1 87.12 265 ILE B O 1
ATOM 5014 N N . ARG B 1 266 ? -15.25 -18.281 -20.984 1 86.31 266 ARG B N 1
ATOM 5015 C CA . ARG B 1 266 ? -15.32 -19.688 -20.625 1 86.31 266 ARG B CA 1
ATOM 5016 C C . ARG B 1 266 ? -14.016 -20.406 -20.953 1 86.31 266 ARG B C 1
ATOM 5018 O O . ARG B 1 266 ? -13.523 -21.203 -20.156 1 86.31 266 ARG B O 1
ATOM 5025 N N . GLN B 1 267 ? -13.523 -20.125 -22.062 1 79.75 267 GLN B N 1
ATOM 5026 C CA . GLN B 1 267 ? -12.297 -20.781 -22.5 1 79.75 267 GLN B CA 1
ATOM 5027 C C . GLN B 1 267 ? -11.117 -20.375 -21.609 1 79.75 267 GLN B C 1
ATOM 5029 O O . GLN B 1 267 ? -10.234 -21.203 -21.328 1 79.75 267 GLN B O 1
ATOM 5034 N N . SER B 1 268 ? -11.172 -19.172 -21.203 1 75.75 268 SER B N 1
ATOM 5035 C CA . SER B 1 268 ? -10.023 -18.641 -20.469 1 75.75 268 SER B CA 1
ATOM 5036 C C . SER B 1 268 ? -10.117 -18.984 -18.984 1 75.75 268 SER B C 1
ATOM 5038 O O . SER B 1 268 ? -9.094 -19.156 -18.312 1 75.75 268 SER B O 1
ATOM 5040 N N . THR B 1 269 ? -11.328 -19.047 -18.438 1 76.94 269 THR B N 1
ATOM 5041 C CA . THR B 1 269 ? -11.453 -19.125 -16.984 1 76.94 269 THR B CA 1
ATOM 5042 C C . THR B 1 269 ? -12.094 -20.438 -16.547 1 76.94 269 THR B C 1
ATOM 5044 O O . THR B 1 269 ? -12.055 -20.797 -15.375 1 76.94 269 THR B O 1
ATOM 5047 N N . GLY B 1 270 ? -12.68 -21.125 -17.5 1 80.5 270 GLY B N 1
ATOM 5048 C CA . GLY B 1 270 ? -13.461 -22.297 -17.172 1 80.5 270 GLY B CA 1
ATOM 5049 C C . GLY B 1 270 ? -14.797 -21.969 -16.547 1 80.5 270 GLY B C 1
ATOM 5050 O O . GLY B 1 270 ? -15.547 -22.875 -16.156 1 80.5 270 GLY B O 1
ATOM 5051 N N . LYS B 1 271 ? -15.125 -20.703 -16.484 1 86.44 271 LYS B N 1
ATOM 5052 C CA . LYS B 1 271 ? -16.359 -20.25 -15.852 1 86.44 271 LYS B CA 1
ATOM 5053 C C . LYS B 1 271 ? -17.188 -19.406 -16.812 1 86.44 271 LYS B C 1
ATOM 5055 O O . LYS B 1 271 ? -16.672 -18.875 -17.797 1 86.44 271 LYS B O 1
ATOM 5060 N N . THR B 1 272 ? -18.453 -19.391 -16.484 1 91.75 272 THR B N 1
ATOM 5061 C CA . THR B 1 272 ? -19.344 -18.516 -17.266 1 91.75 272 THR B CA 1
ATOM 5062 C C . THR B 1 272 ? -19.203 -17.062 -16.812 1 91.75 272 THR B C 1
ATOM 5064 O O . THR B 1 272 ? -18.625 -16.781 -15.766 1 91.75 272 THR B O 1
ATOM 5067 N N . PHE B 1 273 ? -19.719 -16.188 -17.656 1 92.81 273 PHE B N 1
ATOM 5068 C CA . PHE B 1 273 ? -19.766 -14.758 -17.328 1 92.81 273 PHE B CA 1
ATOM 5069 C C . PHE B 1 273 ? -20.438 -14.539 -15.977 1 92.81 273 PHE B C 1
ATOM 5071 O O . PHE B 1 273 ? -19.922 -13.812 -15.125 1 92.81 273 PHE B O 1
ATOM 5078 N N . SER B 1 274 ? -21.516 -15.203 -15.773 1 92.25 274 SER B N 1
ATOM 5079 C CA . SER B 1 274 ? -22.297 -15.023 -14.547 1 92.25 274 SER B CA 1
ATOM 5080 C C . SER B 1 274 ? -21.516 -15.484 -13.32 1 92.25 274 SER B C 1
ATOM 5082 O O . SER B 1 274 ? -21.594 -14.875 -12.258 1 92.25 274 SER B O 1
ATOM 5084 N N . GLN B 1 275 ? -20.812 -16.547 -13.492 1 89.75 275 GLN B N 1
ATOM 5085 C CA . GLN B 1 275 ? -20 -17.047 -12.391 1 89.75 275 GLN B CA 1
ATOM 5086 C C . GLN B 1 275 ? -18.875 -16.078 -12.031 1 89.75 275 GLN B C 1
ATOM 5088 O O . GLN B 1 275 ? -18.578 -15.875 -10.852 1 89.75 275 GLN B O 1
ATOM 5093 N N . ILE B 1 276 ? -18.312 -15.484 -13.055 1 88.62 276 ILE B N 1
ATOM 5094 C CA . ILE B 1 276 ? -17.234 -14.523 -12.844 1 88.62 276 ILE B CA 1
ATOM 5095 C C . ILE B 1 276 ? -17.781 -13.281 -12.141 1 88.62 276 ILE B C 1
ATOM 5097 O O . ILE B 1 276 ? -17.141 -12.75 -11.219 1 88.62 276 ILE B O 1
ATOM 5101 N N . VAL B 1 277 ? -18.906 -12.867 -12.562 1 90.88 277 VAL B N 1
ATOM 5102 C CA . VAL B 1 277 ? -19.547 -11.711 -11.938 1 90.88 277 VAL B CA 1
ATOM 5103 C C . VAL B 1 277 ? -19.828 -12 -10.469 1 90.88 277 VAL B C 1
ATOM 5105 O O . VAL B 1 277 ? -19.562 -11.164 -9.602 1 90.88 277 VAL B O 1
ATOM 5108 N N . SER B 1 278 ? -20.328 -13.133 -10.219 1 89.94 278 SER B N 1
ATOM 5109 C CA . SER B 1 278 ? -20.625 -13.531 -8.844 1 89.94 278 SER B CA 1
ATOM 5110 C C . SER B 1 278 ? -19.375 -13.555 -7.984 1 89.94 278 SER B C 1
ATOM 5112 O O . SER B 1 278 ? -19.375 -13.102 -6.84 1 89.94 278 SER B O 1
ATOM 5114 N N . GLN B 1 279 ? -18.375 -14.094 -8.531 1 86.06 279 GLN B N 1
ATOM 5115 C CA . GLN B 1 279 ? -17.109 -14.164 -7.816 1 86.06 279 GLN B CA 1
ATOM 5116 C C . GLN B 1 279 ? -16.594 -12.773 -7.477 1 86.06 279 GLN B C 1
ATOM 5118 O O . GLN B 1 279 ? -16.078 -12.547 -6.379 1 86.06 279 GLN B O 1
ATOM 5123 N N . GLN B 1 280 ? -16.719 -11.914 -8.438 1 83.38 280 GLN B N 1
ATOM 5124 C CA . GLN B 1 280 ? -16.281 -10.531 -8.219 1 83.38 280 GLN B CA 1
ATOM 5125 C C . GLN B 1 280 ? -17.109 -9.859 -7.137 1 83.38 280 GLN B C 1
ATOM 5127 O O . GLN B 1 280 ? -16.594 -9.102 -6.316 1 83.38 280 GLN B O 1
ATOM 5132 N N . LYS B 1 281 ? -18.344 -10.109 -7.145 1 86.44 281 LYS B N 1
ATOM 5133 C CA . LYS B 1 281 ? -19.234 -9.578 -6.109 1 86.44 281 LYS B CA 1
ATOM 5134 C C . LYS B 1 281 ? -18.812 -10.07 -4.727 1 86.44 281 LYS B C 1
ATOM 5136 O O . LYS B 1 281 ? -18.75 -9.289 -3.775 1 86.44 281 LYS B O 1
ATOM 5141 N N . LEU B 1 282 ? -18.562 -11.289 -4.672 1 86.88 282 LEU B N 1
ATOM 5142 C CA . LEU B 1 282 ? -18.188 -11.891 -3.398 1 86.88 282 LEU B CA 1
ATOM 5143 C C . LEU B 1 282 ? -16.859 -11.359 -2.902 1 86.88 282 LEU B C 1
ATOM 5145 O O . LEU B 1 282 ? -16.672 -11.172 -1.697 1 86.88 282 LEU B O 1
ATOM 5149 N N . GLN B 1 283 ? -16.016 -11.188 -3.799 1 78.31 283 GLN B N 1
ATOM 5150 C CA . GLN B 1 283 ? -14.727 -10.609 -3.434 1 78.31 283 GLN B CA 1
ATOM 5151 C C . GLN B 1 283 ? -14.891 -9.211 -2.848 1 78.31 283 GLN B C 1
ATOM 5153 O O . GLN B 1 283 ? -14.258 -8.875 -1.845 1 78.31 283 GLN B O 1
ATOM 5158 N N . ARG B 1 284 ? -15.609 -8.461 -3.441 1 75.94 284 ARG B N 1
ATOM 5159 C CA . ARG B 1 284 ? -15.898 -7.125 -2.924 1 75.94 284 ARG B CA 1
ATOM 5160 C C . ARG B 1 284 ? -16.578 -7.203 -1.557 1 75.94 284 ARG B C 1
ATOM 5162 O O . ARG B 1 284 ? -16.266 -6.418 -0.66 1 75.94 284 ARG B O 1
ATOM 5169 N N . ALA B 1 285 ? -17.438 -8.094 -1.463 1 82.94 285 ALA B N 1
ATOM 5170 C CA . ALA B 1 285 ? -18.109 -8.289 -0.182 1 82.94 285 ALA B CA 1
ATOM 5171 C C . ALA B 1 285 ? -17.094 -8.617 0.92 1 82.94 285 ALA B C 1
ATOM 5173 O O . ALA B 1 285 ? -17.188 -8.086 2.027 1 82.94 285 ALA B O 1
ATOM 5174 N N . ALA B 1 286 ? -16.219 -9.453 0.588 1 79.31 286 ALA B N 1
ATOM 5175 C CA . ALA B 1 286 ? -15.195 -9.836 1.558 1 79.31 286 ALA B CA 1
ATOM 5176 C C . ALA B 1 286 ? -14.422 -8.617 2.055 1 79.31 286 ALA B C 1
ATOM 5178 O O . ALA B 1 286 ? -14.109 -8.516 3.244 1 79.31 286 ALA B O 1
ATOM 5179 N N . GLY B 1 287 ? -14.141 -7.777 1.19 1 71 287 GLY B N 1
ATOM 5180 C CA . GLY B 1 287 ? -13.484 -6.535 1.575 1 71 287 GLY B CA 1
ATOM 5181 C C . GLY B 1 287 ? -14.297 -5.711 2.557 1 71 287 GLY B C 1
ATOM 5182 O O . GLY B 1 287 ? -13.773 -5.258 3.576 1 71 287 GLY B O 1
ATOM 5183 N N . PHE B 1 288 ? -15.555 -5.605 2.275 1 72.69 288 PHE B N 1
ATOM 5184 C CA . PHE B 1 288 ? -16.438 -4.859 3.154 1 72.69 288 PHE B CA 1
ATOM 5185 C C . PHE B 1 288 ? -16.594 -5.562 4.5 1 72.69 288 PHE B C 1
ATOM 5187 O O . PHE B 1 288 ? -16.625 -4.914 5.547 1 72.69 288 PHE B O 1
ATOM 5194 N N . ILE B 1 289 ? -16.641 -6.828 4.449 1 79.31 289 ILE B N 1
ATOM 5195 C CA . ILE B 1 289 ? -16.859 -7.637 5.645 1 79.31 289 ILE B CA 1
ATOM 5196 C C . ILE B 1 289 ? -15.695 -7.469 6.609 1 79.31 289 ILE B C 1
ATOM 5198 O O . ILE B 1 289 ? -15.898 -7.367 7.824 1 79.31 289 ILE B O 1
ATOM 5202 N N . THR B 1 290 ? -14.555 -7.336 6.055 1 69.44 290 THR B N 1
ATOM 5203 C CA . THR B 1 290 ? -13.367 -7.324 6.91 1 69.44 290 THR B CA 1
ATOM 5204 C C . THR B 1 290 ? -13.008 -5.895 7.305 1 69.44 290 THR B C 1
ATOM 5206 O O . THR B 1 290 ? -12.312 -5.68 8.305 1 69.44 290 THR B O 1
ATOM 5209 N N . SER B 1 291 ? -13.531 -4.957 6.582 1 59.72 291 SER B N 1
ATOM 5210 C CA . SER B 1 291 ? -13.039 -3.602 6.801 1 59.72 291 SER B CA 1
ATOM 5211 C C . SER B 1 291 ? -14.141 -2.701 7.359 1 59.72 291 SER B C 1
ATOM 5213 O O . SER B 1 291 ? -13.883 -1.546 7.707 1 59.72 291 SER B O 1
ATOM 5215 N N . THR B 1 292 ? -15.391 -3.27 7.418 1 62.75 292 THR B N 1
ATOM 5216 C CA . THR B 1 292 ? -16.516 -2.477 7.906 1 62.75 292 THR B CA 1
ATOM 5217 C C . THR B 1 292 ? -17.359 -3.285 8.883 1 62.75 292 THR B C 1
ATOM 5219 O O . THR B 1 292 ? -17.203 -4.504 8.984 1 62.75 292 THR B O 1
ATOM 5222 N N . ASP B 1 293 ? -18.172 -2.557 9.547 1 67.5 293 ASP B N 1
ATOM 5223 C CA . ASP B 1 293 ? -19.125 -3.221 10.43 1 67.5 293 ASP B CA 1
ATOM 5224 C C . ASP B 1 293 ? -20.531 -3.23 9.828 1 67.5 293 ASP B C 1
ATOM 5226 O O . ASP B 1 293 ? -21.516 -3.385 10.547 1 67.5 293 ASP B O 1
ATOM 5230 N N . MET B 1 294 ? -20.609 -3.064 8.633 1 73.62 294 MET B N 1
ATOM 5231 C CA . MET B 1 294 ? -21.891 -3.082 7.949 1 73.62 294 MET B CA 1
ATOM 5232 C C . MET B 1 294 ? -22.594 -4.422 8.141 1 73.62 294 MET B C 1
ATOM 5234 O O . MET B 1 294 ? -21.953 -5.473 8.117 1 73.62 294 MET B O 1
ATOM 5238 N N . PRO B 1 295 ? -23.891 -4.223 8.367 1 82.38 295 PRO B N 1
ATOM 5239 C CA . PRO B 1 295 ? -24.609 -5.492 8.43 1 82.38 295 PRO B CA 1
ATOM 5240 C C . PRO B 1 295 ? -24.422 -6.344 7.176 1 82.38 295 PRO B C 1
ATOM 5242 O O . PRO B 1 295 ? -24.375 -5.812 6.066 1 82.38 295 PRO B O 1
ATOM 5245 N N . ILE B 1 296 ? -24.438 -7.609 7.426 1 90 296 ILE B N 1
ATOM 5246 C CA . ILE B 1 296 ? -24.156 -8.57 6.359 1 90 296 ILE B CA 1
ATOM 5247 C C . ILE B 1 296 ? -25.188 -8.398 5.242 1 90 296 ILE B C 1
ATOM 5249 O O . ILE B 1 296 ? -24.844 -8.469 4.059 1 90 296 ILE B O 1
ATOM 5253 N N . VAL B 1 297 ? -26.406 -8.156 5.668 1 87.25 297 VAL B N 1
ATOM 5254 C CA . VAL B 1 297 ? -27.484 -8 4.703 1 87.25 297 VAL B CA 1
ATOM 5255 C C . VAL B 1 297 ? -27.219 -6.785 3.82 1 87.25 297 VAL B C 1
ATOM 5257 O O . VAL B 1 297 ? -27.453 -6.832 2.607 1 87.25 297 VAL B O 1
ATOM 5260 N N . ASP B 1 298 ? -26.766 -5.805 4.359 1 82 298 ASP B N 1
ATOM 5261 C CA . ASP B 1 298 ? -26.484 -4.578 3.617 1 82 298 ASP B CA 1
ATOM 5262 C C . ASP B 1 298 ? -25.328 -4.781 2.652 1 82 298 ASP B C 1
ATOM 5264 O O . ASP B 1 298 ? -25.344 -4.273 1.528 1 82 298 ASP B O 1
ATOM 5268 N N . ILE B 1 299 ? -24.375 -5.512 3.104 1 84.38 299 ILE B N 1
ATOM 5269 C CA . ILE B 1 299 ? -23.219 -5.797 2.262 1 84.38 299 ILE B CA 1
ATOM 5270 C C . ILE B 1 299 ? -23.656 -6.57 1.021 1 84.38 299 ILE B C 1
ATOM 5272 O O . ILE B 1 299 ? -23.25 -6.25 -0.097 1 84.38 299 ILE B O 1
ATOM 5276 N N . GLY B 1 300 ? -24.484 -7.523 1.236 1 87.56 300 GLY B N 1
ATOM 5277 C CA . GLY B 1 300 ? -25.016 -8.273 0.105 1 87.56 300 GLY B CA 1
ATOM 5278 C C . GLY B 1 300 ? -25.703 -7.395 -0.926 1 87.56 300 GLY B C 1
ATOM 5279 O O . GLY B 1 300 ? -25.453 -7.531 -2.125 1 87.56 300 GLY B O 1
ATOM 5280 N N . GLN B 1 301 ? -26.453 -6.484 -0.458 1 80.19 301 GLN B N 1
ATOM 5281 C CA . GLN B 1 301 ? -27.188 -5.574 -1.334 1 80.19 301 GLN B CA 1
ATOM 5282 C C . GLN B 1 301 ? -26.234 -4.637 -2.068 1 80.19 301 GLN B C 1
ATOM 5284 O O . GLN B 1 301 ? -26.406 -4.379 -3.262 1 80.19 301 GLN B O 1
ATOM 5289 N N . ILE B 1 302 ? -25.312 -4.285 -1.451 1 74.88 302 ILE B N 1
ATOM 5290 C CA . ILE B 1 302 ? -24.359 -3.316 -1.989 1 74.88 302 ILE B CA 1
ATOM 5291 C C . ILE B 1 302 ? -23.594 -3.938 -3.154 1 74.88 302 ILE B C 1
ATOM 5293 O O . ILE B 1 302 ? -23.328 -3.27 -4.156 1 74.88 302 ILE B O 1
ATOM 5297 N N . VAL B 1 303 ? -23.328 -5.148 -2.943 1 82.5 303 VAL B N 1
ATOM 5298 C CA . VAL B 1 303 ? -22.5 -5.762 -3.973 1 82.5 303 VAL B CA 1
ATOM 5299 C C . VAL B 1 303 ? -23.375 -6.344 -5.074 1 82.5 303 VAL B C 1
ATOM 5301 O O . VAL B 1 303 ? -22.875 -6.793 -6.105 1 82.5 303 VAL B O 1
ATOM 5304 N N . GLY B 1 304 ? -24.688 -6.379 -4.809 1 83.69 304 GLY B N 1
ATOM 5305 C CA . GLY B 1 304 ? -25.578 -6.695 -5.914 1 83.69 304 GLY B CA 1
ATOM 5306 C C . GLY B 1 304 ? -26.328 -7.996 -5.715 1 83.69 304 GLY B C 1
ATOM 5307 O O . GLY B 1 304 ? -26.891 -8.547 -6.664 1 83.69 304 GLY B O 1
ATOM 5308 N N . PHE B 1 305 ? -26.266 -8.516 -4.52 1 87.81 305 PHE B N 1
ATOM 5309 C CA . PHE B 1 305 ? -27.141 -9.656 -4.227 1 87.81 305 PHE B CA 1
ATOM 5310 C C . PHE B 1 305 ? -28.5 -9.195 -3.738 1 87.81 305 PHE B C 1
ATOM 5312 O O . PHE B 1 305 ? -28.594 -8.391 -2.807 1 87.81 305 PHE B O 1
ATOM 5319 N N . TYR B 1 306 ? -29.484 -9.57 -4.426 1 82.38 306 TYR B N 1
ATOM 5320 C CA . TYR B 1 306 ? -30.812 -9.141 -4.035 1 82.38 306 TYR B CA 1
ATOM 5321 C C . TYR B 1 306 ? -31.406 -10.078 -2.982 1 82.38 306 TYR B C 1
ATOM 5323 O O . TYR B 1 306 ? -32.25 -9.672 -2.199 1 82.38 306 TYR B O 1
ATOM 5331 N N . ASP B 1 307 ? -30.938 -11.281 -2.943 1 89.38 307 ASP B N 1
ATOM 5332 C CA . ASP B 1 307 ? -31.375 -12.289 -1.98 1 89.38 307 ASP B CA 1
ATOM 5333 C C . ASP B 1 307 ? -30.266 -12.617 -0.984 1 89.38 307 ASP B C 1
ATOM 5335 O O . ASP B 1 307 ? -29.219 -13.156 -1.361 1 89.38 307 ASP B O 1
ATOM 5339 N N . VAL B 1 308 ? -30.547 -12.359 0.286 1 89.75 308 VAL B N 1
ATOM 5340 C CA . VAL B 1 308 ? -29.562 -12.508 1.343 1 89.75 308 VAL B CA 1
ATOM 5341 C C . VAL B 1 308 ? -29.172 -13.977 1.492 1 89.75 308 VAL B C 1
ATOM 5343 O O . VAL B 1 308 ? -28.016 -14.305 1.731 1 89.75 308 VAL B O 1
ATOM 5346 N N . SER B 1 309 ? -30.188 -14.781 1.385 1 92.44 309 SER B N 1
ATOM 5347 C CA . SER B 1 309 ? -29.906 -16.203 1.499 1 92.44 309 SER B CA 1
ATOM 5348 C C . SER B 1 309 ? -28.953 -16.672 0.403 1 92.44 309 SER B C 1
ATOM 5350 O O . SER B 1 309 ? -28.062 -17.484 0.658 1 92.44 309 SER B O 1
ATOM 5352 N N . HIS B 1 310 ? -29.234 -16.188 -0.744 1 93.75 310 HIS B N 1
ATOM 5353 C CA . HIS B 1 310 ? -28.359 -16.531 -1.859 1 93.75 310 HIS B CA 1
ATOM 5354 C C . HIS B 1 310 ? -26.953 -15.977 -1.641 1 93.75 310 HIS B C 1
ATOM 5356 O O . HIS B 1 310 ? -25.969 -16.641 -1.967 1 93.75 310 HIS B O 1
ATOM 5362 N N . PHE B 1 311 ? -26.875 -14.82 -1.109 1 94.81 311 PHE B N 1
ATOM 5363 C CA . PHE B 1 311 ? -25.594 -14.211 -0.805 1 94.81 311 PHE B CA 1
ATOM 5364 C C . PHE B 1 311 ? -24.797 -15.07 0.181 1 94.81 311 PHE B C 1
ATOM 5366 O O . PHE B 1 311 ? -23.641 -15.422 -0.077 1 94.81 311 PHE B O 1
ATOM 5373 N N . ILE B 1 312 ? -25.438 -15.43 1.242 1 93.5 312 ILE B N 1
ATOM 5374 C CA . ILE B 1 312 ? -24.781 -16.172 2.312 1 93.5 312 ILE B CA 1
ATOM 5375 C C . ILE B 1 312 ? -24.312 -17.531 1.789 1 93.5 312 ILE B C 1
ATOM 5377 O O . ILE B 1 312 ? -23.188 -17.953 2.043 1 93.5 312 ILE B O 1
ATOM 5381 N N . ARG B 1 313 ? -25.125 -18.203 1.051 1 93.75 313 ARG B N 1
ATOM 5382 C CA . ARG B 1 313 ? -24.781 -19.5 0.496 1 93.75 313 ARG B CA 1
ATOM 5383 C C . ARG B 1 313 ? -23.625 -19.406 -0.488 1 93.75 313 ARG B C 1
ATOM 5385 O O . ARG B 1 313 ? -22.719 -20.234 -0.475 1 93.75 313 ARG B O 1
ATOM 5392 N N . SER B 1 314 ? -23.734 -18.406 -1.306 1 93.19 314 SER B N 1
ATOM 5393 C CA . SER B 1 314 ? -22.688 -18.219 -2.311 1 93.19 314 SER B CA 1
ATOM 5394 C C . SER B 1 314 ? -21.344 -17.891 -1.662 1 93.19 314 SER B C 1
ATOM 5396 O O . SER B 1 314 ? -20.297 -18.375 -2.098 1 93.19 314 SER B O 1
ATOM 5398 N N . PHE B 1 315 ? -21.391 -17.078 -0.653 1 91.81 315 PHE B N 1
ATOM 5399 C CA . PHE B 1 315 ? -20.172 -16.703 0.061 1 91.81 315 PHE B CA 1
ATOM 5400 C C . PHE B 1 315 ? -19.547 -17.922 0.731 1 91.81 315 PHE B C 1
ATOM 5402 O O . PHE B 1 315 ? -18.328 -18.141 0.627 1 91.81 315 PHE B O 1
ATOM 5409 N N . LYS B 1 316 ? -20.328 -18.688 1.342 1 90 316 LYS B N 1
ATOM 5410 C CA . LYS B 1 316 ? -19.828 -19.891 2.01 1 90 316 LYS B CA 1
ATOM 5411 C C . LYS B 1 316 ? -19.219 -20.859 1.009 1 90 316 LYS B C 1
ATOM 5413 O O . LYS B 1 316 ? -18.188 -21.5 1.296 1 90 316 LYS B O 1
ATOM 5418 N N . LYS B 1 317 ? -19.859 -21 -0.03 1 87.38 317 LYS B N 1
ATOM 5419 C CA . LYS B 1 317 ? -19.344 -21.891 -1.071 1 87.38 317 LYS B CA 1
ATOM 5420 C C . LYS B 1 317 ? -17.969 -21.438 -1.544 1 87.38 317 LYS B C 1
ATOM 5422 O O . LYS B 1 317 ? -17.078 -22.266 -1.75 1 87.38 317 LYS B O 1
ATOM 5427 N N . GLU B 1 318 ? -17.859 -20.156 -1.714 1 81 318 GLU B N 1
ATOM 5428 C CA . GLU B 1 318 ? -16.625 -19.594 -2.271 1 81 318 GLU B CA 1
ATOM 5429 C C . GLU B 1 318 ? -15.523 -19.531 -1.221 1 81 318 GLU B C 1
ATOM 5431 O O . GLU B 1 318 ? -14.367 -19.828 -1.512 1 81 318 GLU B O 1
ATOM 5436 N N . TYR B 1 319 ? -15.82 -19.109 0.018 1 77.31 319 TYR B N 1
ATOM 5437 C CA . TYR B 1 319 ? -14.82 -18.797 1.032 1 77.31 319 TYR B CA 1
ATOM 5438 C C . TYR B 1 319 ? -14.812 -19.859 2.133 1 77.31 319 TYR B C 1
ATOM 5440 O O . TYR B 1 319 ? -13.984 -19.812 3.043 1 77.31 319 TYR B O 1
ATOM 5448 N N . HIS B 1 320 ? -15.703 -20.734 2.102 1 80.06 320 HIS B N 1
ATOM 5449 C CA . HIS B 1 320 ? -15.828 -21.859 3.012 1 80.06 320 HIS B CA 1
ATOM 5450 C C . HIS B 1 320 ? -16.188 -21.406 4.418 1 80.06 320 HIS B C 1
ATOM 5452 O O . HIS B 1 320 ? -16.125 -22.188 5.371 1 80.06 320 HIS B O 1
ATOM 5458 N N . LEU B 1 321 ? -16.5 -20.172 4.637 1 82.19 321 LEU B N 1
ATOM 5459 C CA . LEU B 1 321 ? -17.047 -19.547 5.836 1 82.19 321 LEU B CA 1
ATOM 5460 C C . LEU B 1 321 ? -18.25 -18.672 5.496 1 82.19 321 LEU B C 1
ATOM 5462 O O . LEU B 1 321 ? -18.312 -18.094 4.406 1 82.19 321 LEU B O 1
ATOM 5466 N N . THR B 1 322 ? -19.172 -18.609 6.41 1 91.19 322 THR B N 1
ATOM 5467 C CA . THR B 1 322 ? -20.234 -17.625 6.223 1 91.19 322 THR B CA 1
ATOM 5468 C C . THR B 1 322 ? -19.688 -16.203 6.352 1 91.19 322 THR B C 1
ATOM 5470 O O . THR B 1 322 ? -18.609 -15.992 6.91 1 91.19 322 THR B O 1
ATOM 5473 N N . PRO B 1 323 ? -20.453 -15.297 5.797 1 90.19 323 PRO B N 1
ATOM 5474 C CA . PRO B 1 323 ? -20 -13.914 5.961 1 90.19 323 PRO B CA 1
ATOM 5475 C C . PRO B 1 323 ? -19.766 -13.539 7.422 1 90.19 323 PRO B C 1
ATOM 5477 O O . PRO B 1 323 ? -18.766 -12.891 7.742 1 90.19 323 PRO B O 1
ATOM 5480 N N . ALA B 1 324 ? -20.562 -13.93 8.273 1 90.06 324 ALA B N 1
ATOM 5481 C CA . ALA B 1 324 ? -20.422 -13.625 9.695 1 90.06 324 ALA B CA 1
ATOM 5482 C C . ALA B 1 324 ? -19.172 -14.273 10.281 1 90.06 324 ALA B C 1
ATOM 5484 O O . ALA B 1 324 ? -18.453 -13.648 11.055 1 90.06 324 ALA B O 1
ATOM 5485 N N . GLU B 1 325 ? -18.922 -15.484 9.961 1 83.75 325 GLU B N 1
ATOM 5486 C CA . GLU B 1 325 ? -17.719 -16.188 10.406 1 83.75 325 GLU B CA 1
ATOM 5487 C C . GLU B 1 325 ? -16.453 -15.531 9.859 1 83.75 325 GLU B C 1
ATOM 5489 O O . GLU B 1 325 ? -15.453 -15.422 10.57 1 83.75 325 GLU B O 1
ATOM 5494 N N . TYR B 1 326 ? -16.594 -15.18 8.633 1 80.69 326 TYR B N 1
ATOM 5495 C CA . TYR B 1 326 ? -15.469 -14.531 7.973 1 80.69 326 TYR B CA 1
ATOM 5496 C C . TYR B 1 326 ? -15.086 -13.234 8.68 1 80.69 326 TYR B C 1
ATOM 5498 O O . TYR B 1 326 ? -13.906 -12.961 8.891 1 80.69 326 TYR B O 1
ATOM 5506 N N . ARG B 1 327 ? -16.047 -12.461 9.016 1 81.25 327 ARG B N 1
ATOM 5507 C CA . ARG B 1 327 ? -15.82 -11.227 9.758 1 81.25 327 ARG B CA 1
ATOM 5508 C C . ARG B 1 327 ? -15.156 -11.508 11.102 1 81.25 327 ARG B C 1
ATOM 5510 O O . ARG B 1 327 ? -14.203 -10.836 11.484 1 81.25 327 ARG B O 1
ATOM 5517 N N . LYS B 1 328 ? -15.633 -12.391 11.805 1 77.44 328 LYS B N 1
ATOM 5518 C CA . LYS B 1 328 ? -15.094 -12.742 13.117 1 77.44 328 LYS B CA 1
ATOM 5519 C C . LYS B 1 328 ? -13.633 -13.156 13.023 1 77.44 328 LYS B C 1
ATOM 5521 O O . LYS B 1 328 ? -12.828 -12.852 13.906 1 77.44 328 LYS B O 1
ATOM 5526 N N . THR B 1 329 ? -13.398 -13.773 11.961 1 66 329 THR B N 1
ATOM 5527 C CA . THR B 1 329 ? -12.078 -14.367 11.797 1 66 329 THR B CA 1
ATOM 5528 C C . THR B 1 329 ? -11.086 -13.344 11.266 1 66 329 THR B C 1
ATOM 5530 O O . THR B 1 329 ? -9.922 -13.328 11.672 1 66 329 THR B O 1
ATOM 5533 N N . PHE B 1 330 ? -11.523 -12.422 10.367 1 62.44 330 PHE B N 1
ATOM 5534 C CA . PHE B 1 330 ? -10.555 -11.656 9.586 1 62.44 330 PHE B CA 1
ATOM 5535 C C . PHE B 1 330 ? -10.75 -10.156 9.805 1 62.44 330 PHE B C 1
ATOM 5537 O O . PHE B 1 330 ? -9.969 -9.344 9.297 1 62.44 330 PHE B O 1
ATOM 5544 N N . SER B 1 331 ? -11.695 -9.773 10.477 1 60.38 331 SER B N 1
ATOM 5545 C CA . SER B 1 331 ? -11.969 -8.344 10.609 1 60.38 331 SER B CA 1
ATOM 5546 C C . SER B 1 331 ? -10.758 -7.602 11.164 1 60.38 331 SER B C 1
ATOM 5548 O O . SER B 1 331 ? -10.109 -8.07 12.102 1 60.38 331 SER B O 1
ATOM 5550 N N . SER B 1 332 ? -10.336 -6.676 10.445 1 48.25 332 SER B N 1
ATOM 5551 C CA . SER B 1 332 ? -9.281 -5.801 10.93 1 48.25 332 SER B CA 1
ATOM 5552 C C . SER B 1 332 ? -9.789 -4.859 12.016 1 48.25 332 SER B C 1
ATOM 5554 O O . SER B 1 332 ? -9.016 -4.129 12.633 1 48.25 332 SER B O 1
ATOM 5556 N N . LEU B 1 333 ? -11.141 -4.891 12.18 1 44.62 333 LEU B N 1
ATOM 5557 C CA . LEU B 1 333 ? -11.781 -4.012 13.148 1 44.62 333 LEU B CA 1
ATOM 5558 C C . LEU B 1 333 ? -11.656 -4.578 14.562 1 44.62 333 LEU B C 1
ATOM 5560 O O . LEU B 1 333 ? -11.961 -3.895 15.539 1 44.62 333 LEU B O 1
ATOM 5564 N N . GLN B 1 334 ? -11.086 -5.832 14.711 1 43.03 334 GLN B N 1
ATOM 5565 C CA . GLN B 1 334 ? -11.008 -6.367 16.062 1 43.03 334 GLN B CA 1
ATOM 5566 C C . GLN B 1 334 ? -9.727 -5.914 16.766 1 43.03 334 GLN B C 1
ATOM 5568 O O . GLN B 1 334 ? -8.672 -5.805 16.125 1 43.03 334 GLN B O 1
#

Solvent-accessible surface area (backbone atoms only — not comparable to full-atom values): 35354 Å² total; per-residue (Å²): 132,65,65,63,63,55,49,52,51,52,49,51,50,35,51,51,50,50,46,47,52,63,63,68,58,48,69,59,56,48,51,48,44,49,49,46,36,50,69,69,54,26,41,52,65,69,70,79,66,42,67,62,39,80,56,52,63,47,70,27,38,53,61,58,53,66,54,84,84,50,68,32,65,71,40,62,47,74,34,32,36,35,39,36,25,72,33,54,46,39,38,42,37,38,96,87,48,74,47,81,44,43,56,62,23,37,35,42,33,44,50,60,47,62,33,16,61,50,45,84,44,79,80,28,37,33,38,37,34,39,34,24,56,63,40,45,63,67,53,46,48,71,53,48,84,59,92,35,70,61,51,49,54,50,42,35,56,74,55,14,70,50,75,73,72,49,60,48,79,44,66,88,57,50,60,65,39,52,50,33,49,51,52,26,50,49,33,55,74,66,55,50,91,59,20,68,48,39,28,53,28,29,48,52,42,28,56,47,43,48,43,52,51,46,42,66,71,39,69,66,58,64,66,70,75,50,85,70,52,68,46,66,65,54,54,51,48,42,47,36,27,31,61,75,64,42,65,60,60,52,14,55,73,73,71,44,51,43,69,57,46,46,49,35,39,28,73,46,26,74,36,50,65,69,54,52,33,50,50,35,24,46,51,53,35,50,52,46,42,25,63,32,68,63,53,67,65,56,43,30,47,63,36,51,34,89,45,59,68,59,38,43,52,52,37,23,70,75,68,73,36,41,63,69,55,43,25,75,56,45,30,70,82,110,129,64,64,62,64,54,50,53,52,52,49,54,51,33,52,50,49,50,48,48,54,64,65,68,61,46,69,60,56,48,51,48,45,50,48,46,36,51,70,70,57,26,38,55,65,71,73,79,66,42,70,63,43,78,56,49,64,48,70,27,38,54,64,59,54,66,55,85,84,52,67,32,64,71,40,61,46,76,34,32,37,35,39,36,25,71,32,54,46,38,39,42,37,39,95,87,48,73,47,80,43,42,57,62,24,37,36,42,34,46,51,59,47,60,31,17,60,49,46,82,46,77,80,28,37,35,37,37,36,38,34,25,57,62,41,45,63,66,53,47,49,72,53,48,84,58,93,35,69,61,49,51,54,51,43,35,58,74,57,14,69,51,76,74,72,48,60,48,79,43,65,88,58,49,56,66,38,52,50,33,49,52,51,25,51,49,32,55,72,67,55,50,91,59,20,68,48,40,28,52,27,30,49,54,43,28,54,47,41,48,41,52,50,47,42,66,73,39,69,65,58,63,66,70,76,50,86,68,52,69,45,67,65,54,56,51,48,43,48,38,28,33,60,74,64,43,64,59,59,51,15,57,72,72,71,45,52,46,69,58,46,48,49,34,38,27,73,45,26,73,36,50,65,66,55,51,34,50,51,34,25,48,52,54,36,50,51,46,43,25,65,31,68,63,53,67,64,55,43,31,47,62,36,51,35,88,45,57,68,57,38,42,53,52,36,21,70,73,68,72,35,40,61,68,55,43,25,74,55,46,30,70,82,110

Radius of gyration: 25.87 Å; Cα contacts (8 Å, |Δi|>4): 1003; chains: 2; bounding box: 64×79×58 Å

Organism: NCBI:txid537013

Foldseek 3Di:
DDPVVVVVVLVVVQVVLVVVCVPVVCPVVVVVLLVLLVVVVLQDDCVPVALLDLAQKGKHKDAQPPVPPCQFPFDFGQWKKKKAWQAAKKWKDAPVDIDIGGHGKIKIFHGGGTIGIHDDDRPTIMMMMTGHPCLCPPPQLVVPPDPFPVNCLNCCRVFAPPVPDGMDIQDPAGPQLVVLVVVLSSLNSVVDPPSSVVNSVSVNVNVVRSRVVVCVVPVPPPPPPVVLADDPVLLVVLLVVLQDDDLCNSCVVVVHDSVSVQVSSCVGHVDGPNVSSLVSLLVQLLVCLQEHPDDQQVSCVVSHNPDSVVNQVSNCVVVVDGSVRSSVRHHPVD/DDPVVVVVVLVVVQVVLVVCCVPVPVPVVVVVLLVLLVVVVLADDCVPVALLDLAQKGKHKDAQDPCPPCQFPFDFGQWKKKKAWQAAKKWKDAPVDIDIGGHGKMKIFHGGGTIGIHDDDRPTIMMMMTGHPCLCPPPQLVVDPDPFPVNCLNCCRVFAPPCPDGMDIQDPAGSQLVVLVVVLSSLNSVVDPPSSVVNSVSVNVNVVRSRVVVCVVPVCPPPPPPVLADDPVLLVVLLVVLQDDDLCNSCVVVVHDSVSVQVSSCVGHVDGPNVSSLVSLLVQLLVCLQEHPDDSQVSCVVSHNPDSVVNQVSNCVVVVDGSVRSSVRHHPVD

pLDDT: mean 73.82, std 18.47, range [30.69, 96.38]

Sequence (668 aa):
MDLEAYATREKQKRRNFELELARQGKPRIWDQLIQQCKQNGYYVLGSGFSQSTKESIRVGVHGFTDVEDQKGYMHRHDYFEMIYVYRGGFVNVFPDHTVRMKQGDIMLLNPNILHAPYVERDDDIVFNIFISNPMIREKIIPLQKDNSLLISFFMEYLYFDSQDKKYLNFTDNSPDSILLTEKMIEEYIEQRPFYQNMTDAYLVLLFSQLSRDYYKNHSIDVLPKNHHTLSYDIINYIGQNCRSITLDSLAKHFQYTPNYLSRLIRQSTGKTFSQIVSQQKLQRAAGFITSTDMPIVDIGQIVGFYDVSHFIRSFKKEYHLTPAEYRKTFSSLQMDLEAYATREKQKRRNFELELARQGKPRIWDQLIQQCKQNGYYVLGSGFSQSTKESIRVGVHGFTDVEDQKGYMHRHDYFEMIYVYRGGFVNVFPDHTVRMKQGDIMLLNPNILHAPYVERDDDIVFNIFISNPMIREKIIPLQKDNSLLISFFMEYLYFDSQDKKYLNFTDNSPDSILLTEKMIEEYIEQRPFYQNMTDAYLVLLFSQLSRDYYKNHSIDVLPKNHHTLSYDIINYIGQNCRSITLDSLAKHFQYTPNYLSRLIRQSTGKTFSQIVSQQKLQRAAGFITSTDMPIVDIGQIVGFYDVSHFIRSFKKEYHLTPAEYRKTFSSLQ

InterPro domains:
  IPR003313 AraC-type arabinose-binding/dimerisation domain [PF02311] (74-128)
  IPR009057 Homedomain-like superfamily [SSF46689] (281-330)
  IPR011051 RmlC-like cupin domain superfamily [SSF51182] (74-136)
  IPR014710 RmlC-like jelly roll fold [G3DSA:2.60.120.10] (32-135)
  IPR018060 AraC-like, DNA binding HTH domain [PF12833] (250-328)
  IPR018060 AraC-like, DNA binding HTH domain [PS01124] (232-329)
  IPR018060 AraC-like, DNA binding HTH domain [SM00342] (244-327)
  IPR020449 Transcription regulator HTH, AraC- type, HTH domain [PR00032] (296-311)
  IPR020449 Transcription regulator HTH, AraC- type, HTH domain [PR00032] (311-327)